Protein AF-0000000068883376 (afdb_homodimer)

Sequence (700 aa):
MRKKLILDLDTGIDDALAIAYALGSADEIDLIGITATYGNVAVPLAARNALAVLHLFGRDDVPVYPGVDHPIAPATLPKMRGTTPDERAQAYARWQNGGADGWQTDASWSPTPGSVAVHHSNGIGGAIIPDSPRAPEAPGSAVDFIITAAREYGPDLTIVPTGAMTTMATVFRNAPDLKDSGVNVTLMGGALTLPGNVSPAAEANISQDPEAADYLFKCGARTTMIGLDVTHQTALTREKAHEWASLGTQAGDFLVTMTDYYIDFYLKNQPEIRGCGLHDPLAVAAALDPSLVTTFGFNLQVDLEGPFRGRTIGDRSRLQDPDKHTQVALGVDVPEFLGRFMTRVTAAARMRKKLILDLDTGIDDALAIAYALGSADEIDLIGITATYGNVAVPLAARNALAVLHLFGRDDVPVYPGVDHPIAPATLPKMRGTTPDERAQAYARWQNGGADGWQTDASWSPTPGSVAVHHSNGIGGAIIPDSPRAPEAPGSAVDFIITAAREYGPDLTIVPTGAMTTMATVFRNAPDLKDSGVNVTLMGGALTLPGNVSPAAEANISQDPEAADYLFKCGARTTMIGLDVTHQTALTREKAHEWASLGTQAGDFLVTMTDYYIDFYLKNQPEIRGCGLHDPLAVAAALDPSLVTTFGFNLQVDLEGPFRGRTIGDRSRLQDPDKHTQVALGVDVPEFLGRFMTRVTAAAR

Organism: Bifidobacterium longum (strain NCC 2705) (NCBI:txid206672)

Foldseek 3Di:
DAFEEEEEDCQFALNLLQVLLVLLVVVRYHHQEYEAEHFLFFQVLSQFNVCQSCVQLPNNVHAYAYADGAALADDDDPPDARNDPVRVVVSLVCVLVPNDDRPPDPDGDGYDPVSCLQGPPSRQLPDDTDTHPDDHDDHNCLLVVVLVVCQVQQLSYEYEYEAALQSVLVNCSVPVVSLVSNYEYQYQAADEPAQADVARAAHRRCLRYVSSVQSCLASNHAYEYQYCLEQLVEFDALVLLLVLVVVVGPSSVSSNNRQVSNQVSCCVPPVVSNHHTNRRNVSSVCRSPVVQFDWDFARWGADCDDSNGRHIYGDPVCGPPPDGRYTYTNYGPHVVSVVSSSSSSSSSRD/DAFEEEEEDQQFALNLLQVLLVLLVVVHYHHQEYEAEHFLFFQVLSQFNVCQSCVQLPNNVHAYAYADGAALQDDCDDPDAQNDPVSSVVSLVCVLVVNDDRPPDPDGDGYDPVSCLQGPPSRQLPDDTDTHPDDHDDHNCLLVVVLVVCQVQQLSYEYEYEAALQSVLVNCSVPVVSLVSNYEYQYQAADEPAQADVARAAHRRCLRYVSSVQSCLASNHAYEYQYCLEQLVEFDALVLLLVLVVVVGPSSVSSNSRQVSNQVSCCVPPVVSNHHTNRRNVSSVCRSPVVQFDWDFARWGADCDDSNGRHIYGDPVCGPPPDGRYTYTNYGPHVVSVVSSSSSSSSSRD

InterPro domains:
  IPR001910 Inosine/uridine-preferring nucleoside hydrolase domain [PF01156] (5-338)
  IPR023186 Inosine/uridine-preferring nucleoside hydrolase [PTHR12304] (3-347)
  IPR036452 Ribonucleoside hydrolase-like [G3DSA:3.90.245.10] (1-349)
  IPR036452 Ribonucleoside hydrolase-like [SSF53590] (2-346)

Solvent-accessible surface area (backbone atoms only — not comparable to full-atom values): 33679 Å² total; per-residue (Å²): 133,75,34,35,31,36,40,32,30,14,29,22,46,44,40,49,50,24,51,34,34,51,60,33,34,55,92,64,33,41,70,68,31,35,27,10,17,26,46,45,25,35,25,72,56,7,38,50,44,47,38,18,53,31,36,63,59,70,39,69,82,49,50,37,20,26,26,53,58,59,33,41,45,59,78,74,65,65,99,55,89,32,58,44,71,66,41,27,52,49,32,44,52,40,32,76,71,65,39,82,57,35,48,74,56,96,61,79,60,70,49,51,72,68,34,27,66,57,18,28,90,76,13,36,30,67,57,86,74,66,77,38,93,64,73,66,49,58,82,54,37,23,40,59,51,50,51,52,47,41,70,72,42,16,63,43,27,35,36,33,41,48,17,31,33,43,42,61,26,48,34,44,67,78,39,60,71,53,45,73,39,53,44,40,36,22,28,25,36,31,14,53,51,31,59,23,80,72,40,72,26,9,14,63,24,26,52,54,12,29,63,23,40,23,45,41,48,61,70,57,36,48,35,32,35,39,17,52,44,32,25,64,57,36,54,50,34,67,74,66,48,49,55,34,50,76,64,74,34,70,41,13,46,48,53,31,49,18,48,49,44,36,26,52,43,25,49,73,75,42,51,85,51,69,18,24,64,44,47,35,34,46,20,51,49,35,63,76,38,55,84,45,39,44,65,49,74,36,36,43,35,39,37,80,53,76,89,40,35,17,18,34,36,37,28,75,94,43,59,71,48,84,81,48,36,28,35,35,33,62,38,60,48,51,69,63,49,52,53,49,48,52,53,19,32,49,56,33,35,100,134,74,33,37,33,35,39,32,30,12,29,22,46,45,39,49,51,24,50,32,34,52,58,32,33,54,92,63,32,40,71,68,31,33,27,12,17,26,47,44,25,35,23,70,56,8,37,49,44,46,38,18,52,30,38,62,59,71,40,70,82,48,51,36,20,25,26,55,58,59,32,42,46,60,78,73,67,66,99,57,90,35,58,45,71,66,40,28,50,48,34,43,53,39,33,78,71,64,41,80,62,33,48,73,56,98,61,79,60,70,50,50,72,66,36,28,66,57,18,29,88,76,13,35,30,68,58,87,72,65,76,36,92,64,72,66,49,58,82,53,38,24,40,60,50,50,51,52,47,40,69,73,44,16,62,43,26,36,38,34,41,49,19,29,33,42,41,60,27,48,33,44,68,76,40,60,69,53,45,75,39,53,43,39,35,23,28,24,36,32,14,54,51,31,60,23,81,72,40,73,29,8,13,63,26,25,52,56,13,29,62,22,40,24,45,40,48,62,68,58,37,48,34,35,34,39,17,52,44,34,25,65,57,36,55,50,32,66,74,65,48,49,55,34,50,76,65,75,33,70,40,12,46,49,52,32,48,19,47,49,44,36,28,53,44,25,50,73,76,42,50,87,50,67,18,24,64,44,48,34,35,46,19,50,49,34,62,76,39,55,83,45,40,43,65,50,71,35,36,42,35,40,36,82,53,75,88,40,36,18,20,34,35,37,27,75,93,43,60,71,49,85,81,50,35,28,36,37,33,64,37,57,47,51,70,62,50,54,52,50,47,54,53,18,33,51,56,35,35,101

Radius of gyration: 27.58 Å; Cα contacts (8 Å, |Δi|>4): 1670; chains: 2; bounding box: 51×82×70 Å

Secondary structure (DSSP, 8-state):
-PEEEEEEE--SHHHHHHHHHHHTTTTTEEEEEEEE--SSS-HHHHHHHHHHHHHHTT-TTS-EEE---S-SS-SS-SS-SS-SHHHHHHHHHHHHTT-S-SS--SS-----HHHHHHH-TTSSTT---PPPSSPP--TTHHHHHHHHHHHHHGGGEEEEE-S-THHHHHHHHH-GGGGGS--EEEEE---SSS--SSSSSB-HHHHH-HHHHHHHHHSS--EEEE-HHHHTT--B-HHHHGGGGGG-SHHHHHHHHHHHHHHHHHHHH-GGGSSB--HHHHHHHHHH-GGGEEEEEE-EEE--SGGGTTBEEE-GGGTT-S---EEEEEEE-HHHHHHHHHHHHHHHH-/-PEEEEEEE--SHHHHHHHHHHHTTTTTEEEEEEEE--SSS-HHHHHHHHHHHHHHTT-TTS-EEE---S-SS-SS-TT-SS-SHHHHHHHHHHHHTT-S-SS--SS-----HHHHHHH-TTSSTT---PPPSSPP--TTHHHHHHHHHHHHHGGGEEEEE-S-THHHHHHHHH-GGGGGS--EEEEE---SSS--SSSSSB-HHHHH-HHHHHHHHHSS--EEEE-HHHHTT--B-HHHHGGGGGG-SHHHHHHHHHHHHHHHHHHHH-GGGSSB--HHHHHHHHHH-GGGEEEEEE-EEE--SGGGTTBEEE-GGGTT-S---EEEEEEE-HHHHHHHHHHHHHHHH-

Structure (mmCIF, N/CA/C/O backbone):
data_AF-0000000068883376-model_v1
#
loop_
_entity.id
_entity.type
_entity.pdbx_description
1 polymer 'Inosine-uridine preferring nucleoside hydrolase'
#
loop_
_atom_site.group_PDB
_atom_site.id
_atom_site.type_symbol
_atom_site.label_atom_id
_atom_site.label_alt_id
_atom_site.label_comp_id
_atom_site.label_asym_id
_atom_site.label_entity_id
_atom_site.label_seq_id
_atom_site.pdbx_PDB_ins_code
_atom_site.Cartn_x
_atom_site.Cartn_y
_atom_site.Cartn_z
_atom_site.occupancy
_atom_site.B_iso_or_equiv
_atom_site.auth_seq_id
_atom_site.auth_comp_id
_atom_site.auth_asym_id
_atom_site.auth_atom_id
_atom_site.pdbx_PDB_model_num
ATOM 1 N N . MET A 1 1 ? -17.922 33 -4.07 1 61.81 1 MET A N 1
A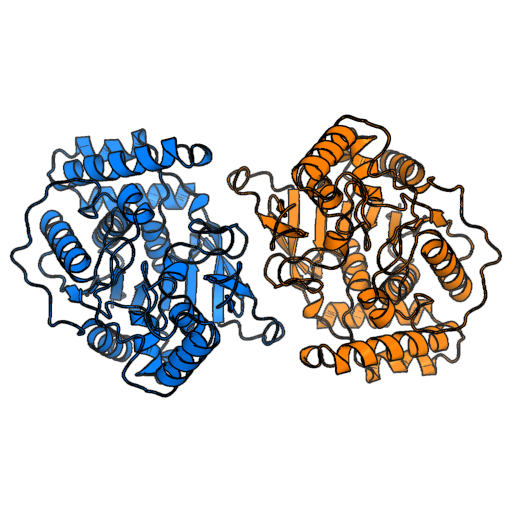TOM 2 C CA . MET A 1 1 ? -17.344 33.062 -2.729 1 61.81 1 MET A CA 1
ATOM 3 C C . MET A 1 1 ? -16.078 32.219 -2.637 1 61.81 1 MET A C 1
ATOM 5 O O . MET A 1 1 ? -15.961 31.172 -3.299 1 61.81 1 MET A O 1
ATOM 9 N N . ARG A 1 2 ? -14.945 32.75 -1.994 1 83.06 2 ARG A N 1
ATOM 10 C CA . ARG A 1 2 ? -13.672 32.031 -1.926 1 83.06 2 ARG A CA 1
ATOM 11 C C . ARG A 1 2 ? -13.773 30.828 -0.994 1 83.06 2 ARG A C 1
ATOM 13 O O . ARG A 1 2 ? -14.461 30.875 0.032 1 83.06 2 ARG A O 1
ATOM 20 N N . LYS A 1 3 ? -13.219 29.844 -1.323 1 94.44 3 LYS A N 1
ATOM 21 C CA . LYS A 1 3 ? -13.125 28.656 -0.492 1 94.44 3 LYS A CA 1
ATOM 22 C C . LYS A 1 3 ? -12.391 28.953 0.815 1 94.44 3 LYS A C 1
ATOM 24 O O . LYS A 1 3 ? -11.641 29.922 0.908 1 94.44 3 LYS A O 1
ATOM 29 N N . LYS A 1 4 ? -12.828 28.281 1.866 1 98.56 4 LYS A N 1
ATOM 30 C CA . LYS A 1 4 ? -12.289 28.484 3.207 1 98.56 4 LYS A CA 1
ATOM 31 C C . LYS A 1 4 ? -11.32 27.359 3.58 1 98.56 4 LYS A C 1
ATOM 33 O O . LYS A 1 4 ? -11.508 26.203 3.172 1 98.56 4 LYS A O 1
ATOM 38 N N . LEU A 1 5 ? -10.312 27.734 4.32 1 98.75 5 LEU A N 1
ATOM 39 C CA . LEU A 1 5 ? -9.281 26.797 4.73 1 98.75 5 LEU A CA 1
ATOM 40 C C . LEU A 1 5 ? -9.086 26.828 6.242 1 98.75 5 LEU A C 1
ATOM 42 O O . LEU A 1 5 ? -9.023 27.906 6.844 1 98.75 5 LEU A O 1
ATOM 46 N N . ILE A 1 6 ? -9.094 25.703 6.84 1 98.94 6 ILE A N 1
ATOM 47 C CA . ILE A 1 6 ? -8.602 25.5 8.195 1 98.94 6 ILE A CA 1
ATOM 48 C C . ILE A 1 6 ? -7.371 24.594 8.18 1 98.94 6 ILE A C 1
ATOM 50 O O . ILE A 1 6 ? -7.387 23.531 7.539 1 98.94 6 ILE A O 1
ATOM 54 N N . LEU A 1 7 ? -6.301 25.016 8.781 1 98.94 7 LEU A N 1
ATOM 55 C CA . LEU A 1 7 ? -5.125 24.172 8.984 1 98.94 7 LEU A CA 1
ATOM 56 C C . LEU A 1 7 ? -5.082 23.625 10.406 1 98.94 7 LEU A C 1
ATOM 58 O O . LEU A 1 7 ? -5.137 24.391 11.367 1 98.94 7 LEU A O 1
ATOM 62 N N . ASP A 1 8 ? -5.07 22.312 10.609 1 98.94 8 ASP A N 1
ATOM 63 C CA . ASP A 1 8 ? -4.871 21.656 11.898 1 98.94 8 ASP A CA 1
ATOM 64 C C . ASP A 1 8 ? -3.43 21.172 12.055 1 98.94 8 ASP A C 1
ATOM 66 O O . ASP A 1 8 ? -3.066 20.125 11.531 1 98.94 8 ASP A O 1
ATOM 70 N N . LEU A 1 9 ? -2.66 21.906 12.93 1 98.81 9 LEU A N 1
ATOM 71 C CA . LEU A 1 9 ? -1.21 21.797 12.805 1 98.81 9 LEU A CA 1
ATOM 72 C C . LEU A 1 9 ? -0.569 21.484 14.156 1 98.81 9 LEU A C 1
ATOM 74 O O . LEU A 1 9 ? -1.074 21.906 15.195 1 98.81 9 LEU A O 1
ATOM 78 N N . ASP A 1 10 ? 0.495 20.75 14.18 1 98.69 10 ASP A N 1
ATOM 79 C CA . ASP A 1 10 ? 1.489 20.688 15.25 1 98.69 10 ASP A CA 1
ATOM 80 C C . ASP A 1 10 ? 2.74 21.469 14.883 1 98.69 10 ASP A C 1
ATOM 82 O O . ASP A 1 10 ? 3.846 20.922 14.867 1 98.69 10 ASP A O 1
ATOM 86 N N . THR A 1 11 ? 2.629 22.656 14.766 1 98.75 11 THR A N 1
ATOM 87 C CA . THR A 1 11 ? 3.434 23.625 14.031 1 98.75 11 THR A CA 1
ATOM 88 C C . THR A 1 11 ? 4.922 23.406 14.297 1 98.75 11 THR A C 1
ATOM 90 O O . THR A 1 11 ? 5.516 24.078 15.133 1 98.75 11 THR A O 1
ATOM 93 N N . GLY A 1 12 ? 5.465 22.547 13.461 1 98.44 12 GLY A N 1
ATOM 94 C CA . GLY A 1 12 ? 6.898 22.391 13.258 1 98.44 12 GLY A CA 1
ATOM 95 C C . GLY A 1 12 ? 7.406 23.094 12.016 1 98.44 12 GLY A C 1
ATOM 96 O O . GLY A 1 12 ? 6.871 24.141 11.625 1 98.44 12 GLY A O 1
ATOM 97 N N . ILE A 1 13 ? 8.508 22.609 11.461 1 98.5 13 ILE A N 1
ATOM 98 C CA . ILE A 1 13 ? 9.164 23.25 10.328 1 98.5 13 ILE A CA 1
ATOM 99 C C . ILE A 1 13 ? 8.273 23.156 9.094 1 98.5 13 ILE A C 1
ATOM 101 O O . ILE A 1 13 ? 7.945 24.172 8.484 1 98.5 13 ILE A O 1
ATOM 105 N N . ASP A 1 14 ? 7.832 21.938 8.742 1 97.44 14 ASP A N 1
ATOM 106 C CA . ASP A 1 14 ? 7.066 21.797 7.504 1 97.44 14 ASP A CA 1
ATOM 107 C C . ASP A 1 14 ? 5.648 22.328 7.676 1 97.44 14 ASP A C 1
ATOM 109 O O . ASP A 1 14 ? 4.988 22.688 6.695 1 97.44 14 ASP A O 1
ATOM 113 N N . ASP A 1 15 ? 5.18 22.5 8.945 1 98.81 15 ASP A N 1
ATOM 114 C CA . ASP A 1 15 ? 3.932 23.219 9.18 1 98.81 15 ASP A CA 1
ATOM 115 C C . ASP A 1 15 ? 4.078 24.703 8.836 1 98.81 15 ASP A C 1
ATOM 117 O O . ASP A 1 15 ? 3.18 25.297 8.25 1 98.81 15 ASP A O 1
ATOM 121 N N . ALA A 1 16 ? 5.172 25.281 9.297 1 98.88 16 ALA A N 1
ATOM 122 C CA . ALA A 1 16 ? 5.426 26.688 9.008 1 98.88 16 ALA A CA 1
ATOM 123 C C . ALA A 1 16 ? 5.477 26.938 7.504 1 98.88 16 ALA A C 1
ATOM 125 O O . ALA A 1 16 ? 4.957 27.938 7.016 1 98.88 16 ALA A O 1
ATOM 126 N N . LEU A 1 17 ? 6.09 26.047 6.801 1 98.88 17 LEU A N 1
ATOM 127 C CA . LEU A 1 17 ? 6.113 26.125 5.344 1 98.88 17 LEU A CA 1
ATOM 128 C C . LEU A 1 17 ? 4.707 26 4.77 1 98.88 17 LEU A C 1
ATOM 130 O O . LEU A 1 17 ? 4.375 26.672 3.785 1 98.88 17 LEU A O 1
ATOM 134 N N . ALA A 1 18 ? 3.879 25.188 5.363 1 98.94 18 ALA A N 1
ATOM 135 C CA . ALA A 1 18 ? 2.492 25.031 4.938 1 98.94 18 ALA A CA 1
ATOM 136 C C . ALA A 1 18 ? 1.7 26.328 5.172 1 98.94 18 ALA A C 1
ATOM 138 O O . ALA A 1 18 ? 0.884 26.719 4.336 1 98.94 18 ALA A O 1
ATOM 139 N N . ILE A 1 19 ? 1.934 26.953 6.332 1 98.94 19 ILE A N 1
ATOM 140 C CA . ILE A 1 19 ? 1.298 28.234 6.617 1 98.94 19 ILE A CA 1
ATOM 141 C C . ILE A 1 19 ? 1.691 29.25 5.551 1 98.94 19 ILE A C 1
ATOM 143 O O . ILE A 1 19 ? 0.832 29.938 4.992 1 98.94 19 ILE A O 1
ATOM 147 N N . ALA A 1 20 ? 2.98 29.359 5.238 1 98.88 20 ALA A N 1
ATOM 148 C CA . ALA A 1 20 ? 3.465 30.297 4.227 1 98.88 20 ALA A CA 1
ATOM 149 C C . ALA A 1 20 ? 2.811 30.016 2.873 1 98.88 20 ALA A C 1
ATOM 151 O O . ALA A 1 20 ? 2.408 30.953 2.172 1 98.88 20 ALA A O 1
ATOM 152 N N . TYR A 1 21 ? 2.717 28.734 2.539 1 98.88 21 TYR A N 1
ATOM 153 C CA . TYR A 1 21 ? 2.084 28.359 1.28 1 98.88 21 TYR A CA 1
ATOM 154 C C . TYR A 1 21 ? 0.634 28.828 1.235 1 98.88 21 TYR A C 1
ATOM 156 O O . TYR A 1 21 ? 0.184 29.375 0.228 1 98.88 21 TYR A O 1
ATOM 164 N N . ALA A 1 22 ? -0.102 28.547 2.32 1 98.81 22 ALA A N 1
ATOM 165 C CA . ALA A 1 22 ? -1.505 28.953 2.4 1 98.81 22 ALA A CA 1
ATOM 166 C C . ALA A 1 22 ? -1.653 30.453 2.275 1 98.81 22 ALA A C 1
ATOM 168 O O . ALA A 1 22 ? -2.516 30.953 1.541 1 98.81 22 ALA A O 1
ATOM 169 N N . LEU A 1 23 ? -0.771 31.203 2.953 1 98.69 23 LEU A N 1
ATOM 170 C CA . LEU A 1 23 ? -0.833 32.656 2.928 1 98.69 23 LEU A CA 1
ATOM 171 C C . LEU A 1 23 ? -0.502 33.188 1.537 1 98.69 23 LEU A C 1
ATOM 173 O O . LEU A 1 23 ? -1.096 34.188 1.088 1 98.69 23 LEU A O 1
ATOM 177 N N . GLY A 1 24 ? 0.42 32.531 0.87 1 98.56 24 GLY A N 1
ATOM 178 C CA . GLY A 1 24 ? 0.767 32.906 -0.492 1 98.56 24 GLY A CA 1
ATOM 179 C C . GLY A 1 24 ? -0.292 32.531 -1.506 1 98.56 24 GLY A C 1
ATOM 180 O O . GLY A 1 24 ? -0.186 32.875 -2.686 1 98.56 24 GLY A O 1
ATOM 181 N N . SER A 1 25 ? -1.288 31.828 -1.026 1 98.19 25 SER A N 1
ATOM 182 C CA . SER A 1 25 ? -2.379 31.375 -1.883 1 98.19 25 SER A CA 1
ATOM 183 C C . SER A 1 25 ? -3.666 32.125 -1.591 1 98.19 25 SER A C 1
ATOM 185 O O . SER A 1 25 ? -4.762 31.625 -1.819 1 98.19 25 SER A O 1
ATOM 187 N N . ALA A 1 26 ? -3.6 33.344 -1.124 1 95.88 26 ALA A N 1
ATOM 188 C CA . ALA A 1 26 ? -4.738 34.125 -0.664 1 95.88 26 ALA A CA 1
ATOM 189 C C . ALA A 1 26 ? -5.668 34.469 -1.822 1 95.88 26 ALA A C 1
ATOM 191 O O . ALA A 1 26 ? -6.832 34.844 -1.608 1 95.88 26 ALA A O 1
ATOM 192 N N . ASP A 1 27 ? -5.223 34.375 -3.014 1 95.38 27 ASP A N 1
ATOM 193 C CA . ASP A 1 27 ? -6.051 34.625 -4.188 1 95.38 27 ASP A CA 1
ATOM 194 C C . ASP A 1 27 ? -6.988 33.438 -4.457 1 95.38 27 ASP A C 1
ATOM 196 O O . ASP A 1 27 ? -7.98 33.594 -5.172 1 95.38 27 ASP A O 1
ATOM 200 N N . GLU A 1 28 ? -6.738 32.312 -3.822 1 94.06 28 GLU A N 1
ATOM 201 C CA . GLU A 1 28 ? -7.508 31.109 -4.102 1 94.06 28 GLU A CA 1
ATOM 202 C C . GLU A 1 28 ? -8.305 30.672 -2.877 1 94.06 28 GLU A C 1
ATOM 204 O O . GLU A 1 28 ? -9.359 30.047 -3.008 1 94.06 28 GLU A O 1
ATOM 209 N N . ILE A 1 29 ? -7.754 30.969 -1.727 1 96.06 29 ILE A N 1
ATOM 210 C CA . ILE A 1 29 ? -8.336 30.391 -0.519 1 96.06 29 ILE A CA 1
ATOM 211 C C . ILE A 1 29 ? -8.211 31.391 0.636 1 96.06 29 ILE A C 1
ATOM 213 O O . ILE A 1 29 ? -7.301 32.219 0.657 1 96.06 29 ILE A O 1
ATOM 217 N N . ASP A 1 30 ? -9.203 31.328 1.532 1 98.12 30 ASP A N 1
ATOM 218 C CA . ASP A 1 30 ? -9.227 32.156 2.734 1 98.12 30 ASP A CA 1
ATOM 219 C C . ASP A 1 30 ? -8.914 31.328 3.977 1 98.12 30 ASP A C 1
ATOM 221 O O . ASP A 1 30 ? -9.711 30.484 4.387 1 98.12 30 ASP A O 1
ATOM 225 N N . LEU A 1 31 ? -7.723 31.562 4.508 1 98.75 31 LEU A N 1
ATOM 226 C CA . LEU A 1 31 ? -7.379 30.906 5.77 1 98.75 31 LEU A CA 1
ATOM 227 C C . LEU A 1 31 ? -8.156 31.531 6.93 1 98.75 31 LEU A C 1
ATOM 229 O O . LEU A 1 31 ? -7.855 32.656 7.348 1 98.75 31 LEU A O 1
ATOM 233 N N . ILE A 1 32 ? -9.078 30.75 7.488 1 98.69 32 ILE A N 1
ATOM 234 C CA . ILE A 1 32 ? -10 31.359 8.438 1 98.69 32 ILE A CA 1
ATOM 235 C C . ILE A 1 32 ? -9.586 31 9.859 1 98.69 32 ILE A C 1
ATOM 237 O O . ILE A 1 32 ? -10.109 31.562 10.828 1 98.69 32 ILE A O 1
ATOM 241 N N . GLY A 1 33 ? -8.68 30.094 10 1 98.88 33 GLY A N 1
ATOM 242 C CA . GLY A 1 33 ? -8.18 29.719 11.312 1 98.88 33 GLY A CA 1
ATOM 243 C C . GLY A 1 33 ? -7.168 28.578 11.266 1 98.88 33 GLY A C 1
ATOM 244 O O . GLY A 1 33 ? -7.078 27.859 10.273 1 98.88 33 GLY A O 1
ATOM 245 N N . ILE A 1 34 ? -6.391 28.5 12.289 1 98.94 34 ILE A N 1
ATOM 246 C CA . ILE A 1 34 ? -5.488 27.391 12.547 1 98.94 34 ILE A CA 1
ATOM 247 C C . ILE A 1 34 ? -5.875 26.703 13.859 1 98.94 34 ILE A C 1
ATOM 249 O O . ILE A 1 34 ? -6.184 27.375 14.844 1 98.94 34 ILE A O 1
ATOM 253 N N . THR A 1 35 ? -6.023 25.438 13.828 1 98.94 35 THR A N 1
ATOM 254 C CA . THR A 1 35 ? -6.16 24.672 15.055 1 98.94 35 THR A CA 1
ATOM 255 C C . THR A 1 35 ? -4.844 23.984 15.406 1 98.94 35 THR A C 1
ATOM 257 O O . THR A 1 35 ? -4.133 23.5 14.523 1 98.94 35 THR A O 1
ATOM 260 N N . ALA A 1 36 ? -4.543 24.031 16.719 1 98.75 36 ALA A N 1
ATOM 261 C CA . ALA A 1 36 ? -3.271 23.469 17.188 1 98.75 36 ALA A CA 1
ATOM 262 C C . ALA A 1 36 ? -3.453 22.062 17.734 1 98.75 36 ALA A C 1
ATOM 264 O O . ALA A 1 36 ? -4.293 21.844 18.609 1 98.75 36 ALA A O 1
ATOM 265 N N . THR A 1 37 ? -2.695 21.188 17.188 1 97.56 37 THR A N 1
ATOM 266 C CA . THR A 1 37 ? -2.643 19.812 17.703 1 97.56 37 THR A CA 1
ATOM 267 C C . THR A 1 37 ? -1.221 19.453 18.125 1 97.56 37 THR A C 1
ATOM 269 O O . THR A 1 37 ? -0.382 20.328 18.328 1 97.56 37 THR A O 1
ATOM 272 N N . TYR A 1 38 ? -0.994 18.125 18.5 1 95.88 38 TYR A N 1
ATOM 273 C CA . TYR A 1 38 ? 0.304 17.688 19 1 95.88 38 TYR A CA 1
ATOM 274 C C . TYR A 1 38 ? 0.956 16.703 18.031 1 95.88 38 TYR A C 1
ATOM 276 O O . TYR A 1 38 ? 0.283 16.125 17.172 1 95.88 38 TYR A O 1
ATOM 284 N N . GLY A 1 39 ? 2.26 16.547 18.141 1 96.56 39 GLY A N 1
ATOM 285 C CA . GLY A 1 39 ? 3.1 15.68 17.344 1 96.56 39 GLY A CA 1
ATOM 286 C C . GLY A 1 39 ? 4.555 16.094 17.328 1 96.56 39 GLY A C 1
ATOM 287 O O . GLY A 1 39 ? 5.355 15.625 18.125 1 96.56 39 GLY A O 1
ATOM 288 N N . ASN A 1 40 ? 4.793 17.109 16.5 1 97.88 40 ASN A N 1
ATOM 289 C CA . ASN A 1 40 ? 6.129 17.688 16.516 1 97.88 40 ASN A CA 1
ATOM 290 C C . ASN A 1 40 ? 6.43 18.359 17.859 1 97.88 40 ASN A C 1
ATOM 292 O O . ASN A 1 40 ? 7.562 18.312 18.344 1 97.88 40 ASN A O 1
ATOM 296 N N . VAL A 1 41 ? 5.445 18.984 18.359 1 97.81 41 VAL A N 1
ATOM 297 C CA . VAL A 1 41 ? 5.469 19.672 19.641 1 97.81 41 VAL A CA 1
ATOM 298 C C . VAL A 1 41 ? 4.125 19.5 20.359 1 97.81 41 VAL A C 1
ATOM 300 O O . VAL A 1 41 ? 3.178 18.969 19.781 1 97.81 41 VAL A O 1
ATOM 303 N N . ALA A 1 42 ? 4.141 19.953 21.641 1 96.06 42 ALA A N 1
ATOM 304 C CA . ALA A 1 42 ? 2.887 19.922 22.391 1 96.06 42 ALA A CA 1
ATOM 305 C C . ALA A 1 42 ? 1.967 21.062 21.953 1 96.06 42 ALA A C 1
ATOM 307 O O . ALA A 1 42 ? 2.424 22.047 21.375 1 96.06 42 ALA A O 1
ATOM 308 N N . VAL A 1 43 ? 0.688 20.953 22.266 1 96.69 43 VAL A N 1
ATOM 309 C CA . VAL A 1 43 ? -0.361 21.844 21.766 1 96.69 43 VAL A CA 1
ATOM 310 C C . VAL A 1 43 ? -0.04 23.281 22.156 1 96.69 43 VAL A C 1
ATOM 312 O O . VAL A 1 43 ? -0.138 24.188 21.328 1 96.69 43 VAL A O 1
ATOM 315 N N . PRO A 1 44 ? 0.452 23.594 23.391 1 96.94 44 PRO A N 1
ATOM 316 C CA . PRO A 1 44 ? 0.724 25 23.719 1 96.94 44 PRO A CA 1
ATOM 317 C C . PRO A 1 44 ? 1.823 25.609 22.844 1 96.94 44 PRO A C 1
ATOM 319 O O . PRO A 1 44 ? 1.692 26.734 22.375 1 96.94 44 PRO A O 1
ATOM 322 N N . LEU A 1 45 ? 2.82 24.844 22.641 1 98 45 LEU A N 1
ATOM 323 C CA . LEU A 1 45 ? 3.908 25.328 21.797 1 98 45 LEU A CA 1
ATOM 324 C C . LEU A 1 45 ? 3.48 25.406 20.328 1 98 45 LEU A C 1
ATOM 326 O O . LEU A 1 45 ? 3.893 26.312 19.609 1 98 45 LEU A O 1
ATOM 330 N N . ALA A 1 46 ? 2.67 24.484 19.859 1 98.56 46 ALA A N 1
ATOM 331 C CA . ALA A 1 46 ? 2.137 24.531 18.5 1 98.56 46 ALA A CA 1
ATOM 332 C C . ALA A 1 46 ? 1.324 25.812 18.266 1 98.56 46 ALA A C 1
ATOM 334 O O . ALA A 1 46 ? 1.455 26.453 17.234 1 98.56 46 ALA A O 1
ATOM 335 N N . ALA A 1 47 ? 0.494 26.156 19.219 1 98.75 47 ALA A N 1
ATOM 336 C CA . ALA A 1 47 ? -0.315 27.375 19.125 1 98.75 47 ALA A CA 1
ATOM 337 C C . ALA A 1 47 ? 0.566 28.625 19.109 1 98.75 47 ALA A C 1
ATOM 339 O O . ALA A 1 47 ? 0.356 29.516 18.297 1 98.75 47 ALA A O 1
ATOM 340 N N . ARG A 1 48 ? 1.532 28.625 19.984 1 98.56 48 ARG A N 1
ATOM 341 C CA . ARG A 1 48 ? 2.463 29.75 20.016 1 98.56 48 ARG A CA 1
ATOM 342 C C . ARG A 1 48 ? 3.188 29.906 18.688 1 98.56 48 ARG A C 1
ATOM 344 O O . ARG A 1 48 ? 3.285 31.016 18.156 1 98.56 48 ARG A O 1
ATOM 351 N N . ASN A 1 49 ? 3.742 28.797 18.203 1 98.88 49 ASN A N 1
ATOM 352 C CA . ASN A 1 49 ? 4.492 28.828 16.953 1 98.88 49 ASN A CA 1
ATOM 353 C C . ASN A 1 49 ? 3.617 29.281 15.789 1 98.88 49 ASN A C 1
ATOM 355 O O . ASN A 1 49 ? 4.055 30.062 14.945 1 98.88 49 ASN A O 1
ATOM 359 N N . ALA A 1 50 ? 2.396 28.766 15.711 1 98.94 50 ALA A N 1
ATOM 360 C CA . ALA A 1 50 ? 1.48 29.188 14.648 1 98.94 50 ALA A CA 1
ATOM 361 C C . ALA A 1 50 ? 1.236 30.688 14.688 1 98.94 50 ALA A C 1
ATOM 363 O O . ALA A 1 50 ? 1.316 31.359 13.664 1 98.94 50 ALA A O 1
ATOM 364 N N . LEU A 1 51 ? 1.003 31.234 15.875 1 98.88 51 LEU A N 1
ATOM 365 C CA . LEU A 1 51 ? 0.763 32.656 16.031 1 98.88 51 LEU A CA 1
ATOM 366 C C . LEU A 1 51 ? 2 33.469 15.656 1 98.88 51 LEU A C 1
ATOM 368 O O . LEU A 1 51 ? 1.893 34.5 14.984 1 98.88 51 LEU A O 1
ATOM 372 N N . ALA A 1 52 ? 3.148 33 16.094 1 98.88 52 ALA A N 1
ATOM 373 C CA . ALA A 1 52 ? 4.395 33.688 15.805 1 98.88 52 ALA A CA 1
ATOM 374 C C . ALA A 1 52 ? 4.66 33.719 14.297 1 98.88 52 ALA A C 1
ATOM 376 O O . ALA A 1 52 ? 5.078 34.75 13.766 1 98.88 52 ALA A O 1
ATOM 377 N N . VAL A 1 53 ? 4.438 32.594 13.617 1 98.88 53 VAL A N 1
ATOM 378 C CA . VAL A 1 53 ? 4.637 32.531 12.18 1 98.88 53 VAL A CA 1
ATOM 379 C C . VAL A 1 53 ? 3.646 33.438 11.461 1 98.88 53 VAL A C 1
ATOM 381 O O . VAL A 1 53 ? 4.023 34.188 10.562 1 98.88 53 VAL A O 1
ATOM 384 N N . LEU A 1 54 ? 2.379 33.406 11.891 1 98.88 54 LEU A N 1
ATOM 385 C CA . LEU A 1 54 ? 1.369 34.281 11.328 1 98.88 54 LEU A CA 1
ATOM 386 C C . LEU A 1 54 ? 1.773 35.75 11.5 1 98.88 54 LEU A C 1
ATOM 388 O O . LEU A 1 54 ? 1.658 36.531 10.57 1 98.88 54 LEU A O 1
ATOM 392 N N . HIS A 1 55 ? 2.271 36.062 12.648 1 98.69 55 HIS A N 1
ATOM 393 C CA . HIS A 1 55 ? 2.709 37.438 12.953 1 98.69 55 HIS A CA 1
ATOM 394 C C . HIS A 1 55 ? 3.85 37.875 12.031 1 98.69 55 HIS A C 1
ATOM 396 O O . HIS A 1 55 ? 3.834 38.969 11.492 1 98.69 55 HIS A O 1
ATOM 402 N N . LEU A 1 56 ? 4.777 37 11.914 1 98.38 56 LEU A N 1
ATOM 403 C CA . LEU A 1 56 ? 5.938 37.25 11.07 1 98.38 56 LEU A CA 1
ATOM 404 C C . LEU A 1 56 ? 5.516 37.562 9.633 1 98.38 56 LEU A C 1
ATOM 406 O O . LEU A 1 56 ? 6.148 38.375 8.953 1 98.38 56 LEU A O 1
ATOM 410 N N . PHE A 1 57 ? 4.41 36.906 9.195 1 98.31 57 PHE A N 1
ATOM 411 C CA . PHE A 1 57 ? 3.934 37.062 7.824 1 98.31 57 PHE A CA 1
ATOM 412 C C . PHE A 1 57 ? 2.855 38.156 7.75 1 98.31 57 PHE A C 1
ATOM 414 O O . PHE A 1 57 ? 2.219 38.312 6.707 1 98.31 57 PHE A O 1
ATOM 421 N N . GLY A 1 58 ? 2.545 38.844 8.828 1 97.56 58 GLY A N 1
ATOM 422 C CA . GLY A 1 58 ? 1.646 39.969 8.859 1 97.56 58 GLY A CA 1
ATOM 423 C C . GLY A 1 58 ? 0.181 39.594 8.906 1 97.56 58 GLY A C 1
ATOM 424 O O . GLY A 1 58 ? -0.68 40.312 8.406 1 97.56 58 GLY A O 1
ATOM 425 N N . ARG A 1 59 ? -0.111 38.469 9.414 1 98.12 59 ARG A N 1
ATOM 426 C CA . ARG A 1 59 ? -1.483 37.969 9.398 1 98.12 59 ARG A CA 1
ATOM 427 C C . ARG A 1 59 ? -1.979 37.656 10.812 1 98.12 59 ARG A C 1
ATOM 429 O O . ARG A 1 59 ? -2.492 36.594 11.086 1 98.12 59 ARG A O 1
ATOM 436 N N . ASP A 1 60 ? -1.954 38.625 11.672 1 97.94 60 ASP A N 1
ATOM 437 C CA . ASP A 1 60 ? -2.42 38.531 13.055 1 97.94 60 ASP A CA 1
ATOM 438 C C . ASP A 1 60 ? -3.936 38.375 13.109 1 97.94 60 ASP A C 1
ATOM 440 O O . ASP A 1 60 ? -4.488 38.031 14.164 1 97.94 60 ASP A O 1
ATOM 444 N N . ASP A 1 61 ? -4.566 38.531 12.047 1 97.94 61 ASP A N 1
ATOM 445 C CA . ASP A 1 61 ? -6.02 38.438 11.977 1 97.94 61 ASP A CA 1
ATOM 446 C C . ASP A 1 61 ? -6.488 37 12.039 1 97.94 61 ASP A C 1
ATOM 448 O O . ASP A 1 61 ? -7.648 36.719 12.352 1 97.94 61 ASP A O 1
ATOM 452 N N . VAL A 1 62 ? -5.66 36.062 11.695 1 98.69 62 VAL A N 1
ATOM 453 C CA . VAL A 1 62 ? -6.035 34.656 11.672 1 98.69 62 VAL A CA 1
ATOM 454 C C . VAL A 1 62 ? -6.023 34.094 13.086 1 98.69 62 VAL A C 1
ATOM 456 O O . VAL A 1 62 ? -4.988 34.094 13.75 1 98.69 62 VAL A O 1
ATOM 459 N N . PRO A 1 63 ? -7.141 33.594 13.617 1 98.81 63 PRO A N 1
ATOM 460 C CA . PRO A 1 63 ? -7.164 33.031 14.961 1 98.81 63 PRO A CA 1
ATOM 461 C C . PRO A 1 63 ? -6.535 31.656 15.031 1 98.81 63 PRO A C 1
ATOM 463 O O . PRO A 1 63 ? -6.488 30.938 14.031 1 98.81 63 PRO A O 1
ATOM 466 N N . VAL A 1 64 ? -6.012 31.328 16.188 1 98.94 64 VAL A N 1
ATOM 467 C CA . VAL A 1 64 ? -5.445 30.016 16.453 1 98.94 64 VAL A CA 1
ATOM 468 C C . VAL A 1 64 ? -6.188 29.359 17.625 1 98.94 64 VAL A C 1
ATOM 470 O O . VAL A 1 64 ? -6.316 29.969 18.703 1 98.94 64 VAL A O 1
ATOM 473 N N . TYR A 1 65 ? -6.703 28.156 17.438 1 98.88 65 TYR A N 1
ATOM 474 C CA . TYR A 1 65 ? -7.531 27.438 18.406 1 98.88 65 TYR A CA 1
ATOM 475 C C . TYR A 1 65 ? -6.816 26.188 18.922 1 98.88 65 TYR A C 1
ATOM 477 O O . TYR A 1 65 ? -6.605 25.234 18.172 1 98.88 65 TYR A O 1
ATOM 485 N N . PRO A 1 66 ? -6.465 26.125 20.219 1 98.06 66 PRO A N 1
ATOM 486 C CA . PRO A 1 66 ? -5.883 24.891 20.766 1 98.06 66 PRO A CA 1
ATOM 487 C C . PRO A 1 66 ? -6.844 23.703 20.703 1 98.06 66 PRO A C 1
ATOM 489 O O . PRO A 1 66 ? -8.031 23.844 21.016 1 98.06 66 PRO A O 1
ATOM 492 N N . GLY A 1 67 ? -6.309 22.578 20.266 1 95.81 67 GLY A N 1
ATOM 493 C CA . GLY A 1 67 ? -7.117 21.375 20.125 1 95.81 67 GLY A CA 1
ATOM 494 C C . GLY A 1 67 ? -6.898 20.375 21.234 1 95.81 67 GLY A C 1
ATOM 495 O O . GLY A 1 67 ? -6.484 20.734 22.344 1 95.81 67 GLY A O 1
ATOM 496 N N . VAL A 1 68 ? -7.301 19.109 20.969 1 91.88 68 VAL A N 1
ATOM 497 C CA . VAL A 1 68 ? -7.078 18.016 21.922 1 91.88 68 VAL A CA 1
ATOM 498 C C . VAL A 1 68 ? -5.582 17.766 22.062 1 91.88 68 VAL A C 1
ATOM 500 O O . VAL A 1 68 ? -4.848 17.734 21.078 1 91.88 68 VAL A O 1
ATOM 503 N N . ASP A 1 69 ? -5.129 17.547 23.328 1 91.38 69 ASP A N 1
ATOM 504 C CA . ASP A 1 69 ? -3.684 17.609 23.531 1 91.38 69 ASP A CA 1
ATOM 505 C C . ASP A 1 69 ? -3.123 16.234 23.906 1 91.38 69 ASP A C 1
ATOM 507 O O . ASP A 1 69 ? -2.002 16.141 24.406 1 91.38 69 ASP A O 1
ATOM 511 N N . HIS A 1 70 ? -3.896 15.219 23.688 1 88.62 70 HIS A N 1
ATOM 512 C CA . HIS A 1 70 ? -3.436 13.875 24.016 1 88.62 70 HIS A CA 1
ATOM 513 C C . HIS A 1 70 ? -4.152 12.82 23.172 1 88.62 70 HIS A C 1
ATOM 515 O O . HIS A 1 70 ? -5.254 13.062 22.672 1 88.62 70 HIS A O 1
ATOM 521 N N . PRO A 1 71 ? -3.533 11.617 23.031 1 91.06 71 PRO A N 1
ATOM 522 C CA . PRO A 1 71 ? -4.148 10.562 22.219 1 91.06 71 PRO A CA 1
ATOM 523 C C . PRO A 1 71 ? -5.32 9.891 22.922 1 91.06 71 PRO A C 1
ATOM 525 O O . PRO A 1 71 ? -5.449 9.977 24.141 1 91.06 71 PRO A O 1
ATOM 528 N N . ILE A 1 72 ? -6.09 9.258 22.172 1 88 72 ILE A N 1
ATOM 529 C CA . ILE A 1 72 ? -7.215 8.469 22.672 1 88 72 ILE A CA 1
ATOM 530 C C . ILE A 1 72 ? -6.699 7.305 23.516 1 88 72 ILE A C 1
ATOM 532 O O . ILE A 1 72 ? -7.227 7.031 24.594 1 88 72 ILE A O 1
ATOM 536 N N . ALA A 1 73 ? -5.633 6.559 22.922 1 78.62 73 ALA A N 1
ATOM 537 C CA . ALA A 1 73 ? -4.996 5.473 23.656 1 78.62 73 ALA A CA 1
ATOM 538 C C . ALA A 1 73 ? -3.479 5.621 23.656 1 78.62 73 ALA A C 1
ATOM 540 O O . ALA A 1 73 ? -2.85 5.598 22.594 1 78.62 73 ALA A O 1
ATOM 541 N N . PRO A 1 74 ? -2.797 5.816 24.828 1 64.75 74 PRO A N 1
ATOM 542 C CA . PRO A 1 74 ? -1.353 6.055 24.797 1 64.75 74 PRO A CA 1
ATOM 543 C C . PRO A 1 74 ? -0.55 4.77 24.594 1 64.75 74 PRO A C 1
ATOM 545 O O . PRO A 1 74 ? -1.015 3.686 24.953 1 64.75 74 PRO A O 1
ATOM 548 N N . ALA A 1 75 ? 0.686 4.789 23.766 1 55.91 75 ALA A N 1
ATOM 549 C CA . ALA A 1 75 ? 1.612 3.686 23.516 1 55.91 75 ALA A CA 1
ATOM 550 C C . ALA A 1 75 ? 2.285 3.242 24.812 1 55.91 75 ALA A C 1
ATOM 552 O O . ALA A 1 75 ? 2.402 2.045 25.078 1 55.91 75 ALA A O 1
ATOM 553 N N . THR A 1 76 ? 3.633 4.012 25.344 1 51.75 76 THR A N 1
ATOM 554 C CA . THR A 1 76 ? 4.547 3.678 26.438 1 51.75 76 THR A CA 1
ATOM 555 C C . THR A 1 76 ? 4.098 4.336 27.734 1 51.75 76 THR A C 1
ATOM 557 O O . THR A 1 76 ? 4.859 4.387 28.703 1 51.75 76 THR A O 1
ATOM 560 N N . LEU A 1 77 ? 3.189 4.695 27.922 1 42.84 77 LEU A N 1
ATOM 561 C CA . LEU A 1 77 ? 3.291 5.555 29.094 1 42.84 77 LEU A CA 1
ATOM 562 C C . LEU A 1 77 ? 3.777 4.762 30.312 1 42.84 77 LEU A C 1
ATOM 564 O O . LEU A 1 77 ? 3.617 3.541 30.359 1 42.84 77 LEU A O 1
ATOM 568 N N . PRO A 1 78 ? 4.793 5.266 31.203 1 40.53 78 PRO A N 1
ATOM 569 C CA . PRO A 1 78 ? 5.125 4.566 32.438 1 40.53 78 PRO A CA 1
ATOM 570 C C . PRO A 1 78 ? 4.059 3.549 32.875 1 40.53 78 PRO A C 1
ATOM 572 O O . PRO A 1 78 ? 2.943 3.574 32.344 1 40.53 78 PRO A O 1
ATOM 575 N N . LYS A 1 79 ? 4.352 3.029 34.25 1 41.97 79 LYS A N 1
ATOM 576 C CA . LYS A 1 79 ? 3.49 2.086 34.969 1 41.97 79 LYS A CA 1
ATOM 577 C C . LYS A 1 79 ? 2.02 2.346 34.656 1 41.97 79 LYS A C 1
ATOM 579 O O . LYS A 1 79 ? 1.141 1.981 35.438 1 41.97 79 LYS A O 1
ATOM 584 N N . MET A 1 80 ? 1.622 3.205 33.812 1 41.41 80 MET A N 1
ATOM 585 C CA . MET A 1 80 ? 0.225 3.629 33.781 1 41.41 80 MET A CA 1
ATOM 586 C C . MET A 1 80 ? -0.664 2.545 33.188 1 41.41 80 MET A C 1
ATOM 588 O O . MET A 1 80 ? -0.202 1.725 32.375 1 41.41 80 MET A O 1
ATOM 592 N N . ARG A 1 81 ? -1.926 2.447 33.312 1 43.91 81 ARG A N 1
ATOM 593 C CA . ARG A 1 81 ? -3.186 1.804 32.969 1 43.91 81 ARG A CA 1
ATOM 594 C C . ARG A 1 81 ? -3.502 1.998 31.5 1 43.91 81 ARG A C 1
ATOM 596 O O . ARG A 1 81 ? -3.422 3.115 30.984 1 43.91 81 ARG A O 1
ATOM 603 N N . GLY A 1 82 ? -3.674 1.145 30.547 1 52.56 82 GLY A N 1
ATOM 604 C CA . GLY A 1 82 ? -4.023 1.111 29.141 1 52.56 82 GLY A CA 1
ATOM 605 C C . GLY A 1 82 ? -2.859 0.718 28.25 1 52.56 82 GLY A C 1
ATOM 606 O O . GLY A 1 82 ? -2.848 1.039 27.062 1 52.56 82 GLY A O 1
ATOM 607 N N . THR A 1 83 ? -1.858 0.207 28.922 1 63.97 83 THR A N 1
ATOM 608 C CA . THR A 1 83 ? -0.651 -0.136 28.172 1 63.97 83 THR A CA 1
ATOM 609 C C . THR A 1 83 ? -0.765 -1.533 27.578 1 63.97 83 THR A C 1
ATOM 611 O O . THR A 1 83 ? 0.021 -1.903 26.703 1 63.97 83 THR A O 1
ATOM 614 N N . THR A 1 84 ? -1.679 -2.119 28.109 1 76.81 84 THR A N 1
ATOM 615 C CA . THR A 1 84 ? -1.859 -3.426 27.484 1 76.81 84 THR A CA 1
ATOM 616 C C . THR A 1 84 ? -2.797 -3.33 26.281 1 76.81 84 THR A C 1
ATOM 618 O O . THR A 1 84 ? -3.609 -2.406 26.203 1 76.81 84 THR A O 1
ATOM 621 N N . PRO A 1 85 ? -2.672 -4.207 25.375 1 83.06 85 PRO A N 1
ATOM 622 C CA . PRO A 1 85 ? -3.598 -4.223 24.25 1 83.06 85 PRO A CA 1
ATOM 623 C C . PRO A 1 85 ? -5.062 -4.188 24.672 1 83.06 85 PRO A C 1
ATOM 625 O O . PRO A 1 85 ? -5.863 -3.459 24.078 1 83.06 85 PRO A O 1
ATOM 628 N N . ASP A 1 86 ? -5.383 -4.887 25.688 1 84.31 86 ASP A N 1
ATOM 629 C CA . ASP A 1 86 ? -6.762 -4.934 26.156 1 84.31 86 ASP A CA 1
ATOM 630 C C . ASP A 1 86 ? -7.199 -3.576 26.703 1 84.31 86 ASP A C 1
ATOM 632 O O . ASP A 1 86 ? -8.328 -3.137 26.453 1 84.31 86 ASP A O 1
ATOM 636 N N . GLU A 1 87 ? -6.375 -2.998 27.469 1 82.38 87 GLU A N 1
ATOM 637 C CA . GLU A 1 87 ? -6.691 -1.689 28.031 1 82.38 87 GLU A CA 1
ATOM 638 C C . GLU A 1 87 ? -6.848 -0.64 26.938 1 82.38 87 GLU A C 1
ATOM 640 O O . GLU A 1 87 ? -7.723 0.224 27.016 1 82.38 87 GLU A O 1
ATOM 645 N N . ARG A 1 88 ? -5.977 -0.688 25.938 1 85.5 88 ARG A N 1
ATOM 646 C CA . ARG A 1 88 ? -6.09 0.236 24.812 1 85.5 88 ARG A CA 1
ATOM 647 C C . ARG A 1 88 ? -7.395 0.022 24.062 1 85.5 88 ARG A C 1
ATOM 649 O O . ARG A 1 88 ? -8.07 0.985 23.688 1 85.5 88 ARG A O 1
ATOM 656 N N . ALA A 1 89 ? -7.715 -1.192 23.875 1 88.19 89 ALA A N 1
ATOM 657 C CA . ALA A 1 89 ? -8.961 -1.529 23.188 1 88.19 89 ALA A CA 1
ATOM 658 C C . ALA A 1 89 ? -10.172 -1.017 23.969 1 88.19 89 ALA A C 1
ATOM 660 O O . ALA A 1 89 ? -11.125 -0.509 23.375 1 88.19 89 ALA A O 1
ATOM 661 N N . GLN A 1 90 ? -10.125 -1.156 25.25 1 84.81 90 GLN A N 1
ATOM 662 C CA . GLN A 1 90 ? -11.219 -0.685 26.109 1 84.81 90 GLN A CA 1
ATOM 663 C C . GLN A 1 90 ? -11.32 0.837 26.078 1 84.81 90 GLN A C 1
ATOM 665 O O . GLN A 1 90 ? -12.414 1.393 26.031 1 84.81 90 GLN A O 1
ATOM 670 N N . ALA A 1 91 ? -10.133 1.47 26.156 1 84.69 91 ALA A N 1
ATOM 671 C CA . ALA A 1 91 ? -10.117 2.928 26.094 1 84.69 91 ALA A CA 1
ATOM 672 C C . ALA A 1 91 ? -10.719 3.418 24.766 1 84.69 91 ALA A C 1
ATOM 674 O O . ALA A 1 91 ? -11.508 4.363 24.75 1 84.69 91 ALA A O 1
ATOM 675 N N . TYR A 1 92 ? -10.336 2.857 23.734 1 89.81 92 TYR A N 1
ATOM 676 C CA . TYR A 1 92 ? -10.844 3.201 22.406 1 89.81 92 TYR A CA 1
ATOM 677 C C . TYR A 1 92 ? -12.352 2.982 22.328 1 89.81 92 TYR A C 1
ATOM 679 O O . TYR A 1 92 ? -13.086 3.859 21.875 1 89.81 92 TYR A O 1
ATOM 687 N N . ALA A 1 93 ? -12.812 1.848 22.797 1 89.25 93 ALA A N 1
ATOM 688 C CA . ALA A 1 93 ? -14.242 1.537 22.797 1 89.25 93 ALA A CA 1
ATOM 689 C C . ALA A 1 93 ? -15.023 2.551 23.625 1 89.25 93 ALA A C 1
ATOM 691 O O . ALA A 1 93 ? -16.094 2.998 23.219 1 89.25 93 ALA A O 1
ATOM 692 N N . ARG A 1 94 ? -14.523 2.883 24.766 1 87.5 94 ARG A N 1
ATOM 693 C CA . ARG A 1 94 ? -15.172 3.867 25.609 1 87.5 94 ARG A CA 1
ATOM 694 C C . ARG A 1 94 ? -15.258 5.223 24.922 1 87.5 94 ARG A C 1
ATOM 696 O O . ARG A 1 94 ? -16.297 5.891 24.984 1 87.5 94 ARG A O 1
ATOM 703 N N . TRP A 1 95 ? -14.094 5.598 24.344 1 89.94 95 TRP A N 1
ATOM 704 C CA . TRP A 1 95 ? -14.062 6.871 23.625 1 89.94 95 TRP A CA 1
ATOM 705 C C . TRP A 1 95 ? -15.078 6.891 22.5 1 89.94 95 TRP A C 1
ATOM 707 O O . TRP A 1 95 ? -15.82 7.867 22.328 1 89.94 95 TRP A O 1
ATOM 717 N N . GLN A 1 96 ? -15.195 5.812 21.688 1 90.5 96 GLN A N 1
ATOM 718 C CA . GLN A 1 96 ? -16.125 5.719 20.562 1 90.5 96 GLN A CA 1
ATOM 719 C C . GLN A 1 96 ? -17.562 5.879 21.016 1 90.5 96 GLN A C 1
ATOM 721 O O . GLN A 1 96 ? -18.406 6.406 20.281 1 90.5 96 GLN A O 1
ATOM 726 N N . ASN A 1 97 ? -17.828 5.484 22.266 1 85.06 97 ASN A N 1
ATOM 727 C CA . ASN A 1 97 ? -19.188 5.496 22.781 1 85.06 97 ASN A CA 1
ATOM 728 C C . ASN A 1 97 ? -19.469 6.762 23.594 1 85.06 97 ASN A C 1
ATOM 730 O O . ASN A 1 97 ? -20.391 6.793 24.406 1 85.06 97 ASN A O 1
ATOM 734 N N . GLY A 1 98 ? -18.703 7.754 23.422 1 78.69 98 GLY A N 1
ATOM 735 C CA . GLY A 1 98 ? -18.984 9.062 23.984 1 78.69 98 GLY A CA 1
ATOM 736 C C . GLY A 1 98 ? -18.297 9.297 25.312 1 78.69 98 GLY A C 1
ATOM 737 O O . GLY A 1 98 ? -18.594 10.273 26 1 78.69 98 GLY A O 1
ATOM 738 N N . GLY A 1 99 ? -17.625 8.312 25.75 1 69.31 99 GLY A N 1
ATOM 739 C CA . GLY A 1 99 ? -16.922 8.516 27 1 69.31 99 GLY A CA 1
ATOM 740 C C . GLY A 1 99 ? -15.914 9.656 26.938 1 69.31 99 GLY A C 1
ATOM 741 O O . GLY A 1 99 ? -15.461 10.031 25.859 1 69.31 99 GLY A O 1
ATOM 742 N N . ALA A 1 100 ? -16.125 10.43 28.016 1 58.88 100 ALA A N 1
ATOM 743 C CA . ALA A 1 100 ? -15.266 11.617 28.062 1 58.88 100 ALA A CA 1
ATOM 744 C C . ALA A 1 100 ? -13.812 11.266 27.766 1 58.88 100 ALA A C 1
ATOM 746 O O . ALA A 1 100 ? -13.07 12.07 27.203 1 58.88 100 ALA A O 1
ATOM 747 N N . ASP A 1 101 ? -13.312 10.328 28.609 1 54.78 101 ASP A N 1
ATOM 748 C CA . ASP A 1 101 ? -11.867 10.266 28.844 1 54.78 101 ASP A CA 1
ATOM 749 C C . ASP A 1 101 ? -11.18 9.445 27.75 1 54.78 101 ASP A C 1
ATOM 751 O O . ASP A 1 101 ? -11.531 8.297 27.516 1 54.78 101 ASP A O 1
ATOM 755 N N . GLY A 1 102 ? -11.078 10.016 26.562 1 52.66 102 GLY A N 1
ATOM 756 C CA . GLY A 1 102 ? -9.867 9.367 26.078 1 52.66 102 GLY A CA 1
ATOM 757 C C . GLY A 1 102 ? -8.844 9.117 27.156 1 52.66 102 GLY A C 1
ATOM 758 O O . GLY A 1 102 ? -9.195 9.062 28.344 1 52.66 102 GLY A O 1
ATOM 759 N N . TRP A 1 103 ? -7.547 8.914 26.812 1 53 103 TRP A N 1
ATOM 760 C CA . TRP A 1 103 ? -6.504 8.594 27.781 1 53 103 TRP A CA 1
ATOM 761 C C . TRP A 1 103 ? -6.32 9.742 28.766 1 53 103 TRP A C 1
ATOM 763 O O . TRP A 1 103 ? -6.031 10.875 28.375 1 53 103 TRP A O 1
ATOM 773 N N . GLN A 1 104 ? -7.191 9.93 29.672 1 49.91 104 GLN A N 1
ATOM 774 C CA . GLN A 1 104 ? -6.914 10.891 30.734 1 49.91 104 GLN A CA 1
ATOM 775 C C . GLN A 1 104 ? -5.617 10.547 31.453 1 49.91 104 GLN A C 1
ATOM 777 O O . GLN A 1 104 ? -5.5 9.477 32.062 1 49.91 104 GLN A O 1
ATOM 782 N N . THR A 1 105 ? -4.523 10.727 30.734 1 53.34 105 THR A N 1
ATOM 783 C CA . THR A 1 105 ? -3.377 10.477 31.594 1 53.34 105 THR A CA 1
ATOM 784 C C . THR A 1 105 ? -3.068 11.703 32.438 1 53.34 105 THR A C 1
ATOM 786 O O . THR A 1 105 ? -3.457 12.82 32.094 1 53.34 105 THR A O 1
ATOM 789 N N . ASP A 1 106 ? -2.754 11.492 33.688 1 53.62 106 ASP A N 1
ATOM 790 C CA . ASP A 1 106 ? -2.264 12.523 34.594 1 53.62 106 ASP A CA 1
ATOM 791 C C . ASP A 1 106 ? -1.058 13.25 34 1 53.62 106 ASP A C 1
ATOM 793 O O . ASP A 1 106 ? -0.651 14.305 34.5 1 53.62 106 ASP A O 1
ATOM 797 N N . ALA A 1 107 ? -0.468 12.594 32.938 1 60.56 107 ALA A N 1
ATOM 798 C CA . ALA A 1 107 ? 0.718 13.273 32.438 1 60.56 107 ALA A CA 1
ATOM 799 C C . ALA A 1 107 ? 0.424 13.953 31.109 1 60.56 107 ALA A C 1
ATOM 801 O O . ALA A 1 107 ? -0.364 13.453 30.297 1 60.56 107 ALA A O 1
ATOM 802 N N . SER A 1 108 ? 1.04 15.07 31.016 1 73.69 108 SER A N 1
ATOM 803 C CA . SER A 1 108 ? 0.94 15.859 29.797 1 73.69 108 SER A CA 1
ATOM 804 C C . SER A 1 108 ? 1.668 15.18 28.641 1 73.69 108 SER A C 1
ATOM 806 O O . SER A 1 108 ? 2.711 14.555 28.828 1 73.69 108 SER A O 1
ATOM 808 N N . TRP A 1 109 ? 1.152 15.195 27.453 1 86.62 109 TRP A N 1
ATOM 809 C CA . TRP A 1 109 ? 1.798 14.68 26.25 1 86.62 109 TRP A CA 1
ATOM 810 C C . TRP A 1 109 ? 3.064 15.469 25.938 1 86.62 109 TRP A C 1
ATOM 812 O O . TRP A 1 109 ? 3.102 16.688 26.109 1 86.62 109 TRP A O 1
ATOM 822 N N . SER A 1 110 ? 4.121 14.766 25.562 1 90.38 110 SER A N 1
ATOM 823 C CA . SER A 1 110 ? 5.352 15.398 25.094 1 90.38 110 SER A CA 1
ATOM 824 C C . SER A 1 110 ? 5.898 14.695 23.859 1 90.38 110 SER A C 1
ATOM 826 O O . SER A 1 110 ? 5.676 13.5 23.656 1 90.38 110 SER A O 1
ATOM 828 N N . PRO A 1 111 ? 6.629 15.516 23.016 1 93.5 111 PRO A N 1
ATOM 829 C CA . PRO A 1 111 ? 7.16 14.906 21.781 1 93.5 111 PRO A CA 1
ATOM 830 C C . PRO A 1 111 ? 8.273 13.898 22.062 1 93.5 111 PRO A C 1
ATOM 832 O O . PRO A 1 111 ? 8.969 14.008 23.078 1 93.5 111 PRO A O 1
ATOM 835 N N . THR A 1 112 ? 8.469 12.992 21.172 1 90.62 112 THR A N 1
ATOM 836 C CA . THR A 1 112 ? 9.562 12.023 21.266 1 90.62 112 THR A CA 1
ATOM 837 C C . THR A 1 112 ? 10.898 12.688 20.969 1 90.62 112 THR A C 1
ATOM 839 O O . THR A 1 112 ? 10.945 13.734 20.328 1 90.62 112 THR A O 1
ATOM 842 N N . PRO A 1 113 ? 11.992 12.055 21.422 1 91.88 113 PRO A N 1
ATOM 843 C CA . PRO A 1 113 ? 13.312 12.57 21.047 1 91.88 113 PRO A CA 1
ATOM 844 C C . PRO A 1 113 ? 13.5 12.648 19.531 1 91.88 113 PRO A C 1
ATOM 846 O O . PRO A 1 113 ? 14.172 13.562 19.047 1 91.88 113 PRO A O 1
ATOM 849 N N . GLY A 1 114 ? 12.906 11.742 18.859 1 91 114 GLY A N 1
ATOM 850 C CA . GLY A 1 114 ? 12.977 11.758 17.406 1 91 114 GLY A CA 1
ATOM 851 C C . GLY A 1 114 ? 12.344 12.992 16.797 1 91 114 GLY A C 1
ATOM 852 O O . GLY A 1 114 ? 12.922 13.609 15.898 1 91 114 GLY A O 1
ATOM 853 N N . SER A 1 115 ? 11.195 13.289 17.281 1 92.06 115 SER A N 1
ATOM 854 C CA . SER A 1 115 ? 10.516 14.484 16.781 1 92.06 115 SER A CA 1
ATOM 855 C C . SER A 1 115 ? 11.312 15.742 17.094 1 92.06 115 SER A C 1
ATOM 857 O O . SER A 1 115 ? 11.406 16.656 16.266 1 92.06 115 SER A O 1
ATOM 859 N N . VAL A 1 116 ? 11.852 15.844 18.281 1 95.44 116 VAL A N 1
ATOM 860 C CA . VAL A 1 116 ? 12.648 17 18.688 1 95.44 116 VAL A CA 1
ATOM 861 C C . VAL A 1 116 ? 13.875 17.125 17.781 1 95.44 116 VAL A C 1
ATOM 863 O O . VAL A 1 116 ? 14.258 18.219 17.391 1 95.44 116 VAL A O 1
ATOM 866 N N . ALA A 1 117 ? 14.445 16 17.453 1 95.62 117 ALA A N 1
ATOM 867 C CA . ALA A 1 117 ? 15.617 16 16.578 1 95.62 117 ALA A CA 1
ATOM 868 C C . ALA A 1 117 ? 15.266 16.547 15.188 1 95.62 117 ALA A C 1
ATOM 870 O O . ALA A 1 117 ? 16.078 17.203 14.539 1 95.62 117 ALA A O 1
ATOM 871 N N . VAL A 1 118 ? 14.086 16.297 14.742 1 96.06 118 VAL A N 1
ATOM 872 C CA . VAL A 1 118 ? 13.648 16.703 13.406 1 96.06 118 VAL A CA 1
ATOM 873 C C . VAL A 1 118 ? 13.336 18.188 13.391 1 96.06 118 VAL A C 1
ATOM 875 O O . VAL A 1 118 ? 13.672 18.891 12.43 1 96.06 118 VAL A O 1
ATOM 878 N N . HIS A 1 119 ? 12.719 18.688 14.461 1 97.81 119 HIS A N 1
ATOM 879 C CA . HIS A 1 119 ? 12.133 20.031 14.398 1 97.81 119 HIS A CA 1
ATOM 880 C C . HIS A 1 119 ? 12.797 20.969 15.406 1 97.81 119 HIS A C 1
ATOM 882 O O . HIS A 1 119 ? 12.469 22.156 15.461 1 97.81 119 HIS A O 1
ATOM 888 N N . HIS A 1 120 ? 13.789 20.531 16.172 1 97.25 120 HIS A N 1
ATOM 889 C CA . HIS A 1 120 ? 14.391 21.297 17.266 1 97.25 120 HIS A CA 1
ATOM 890 C C . HIS A 1 120 ? 13.438 21.422 18.438 1 97.25 120 HIS A C 1
ATOM 892 O O . HIS A 1 120 ? 12.219 21.281 18.281 1 97.25 120 HIS A O 1
ATOM 898 N N . SER A 1 121 ? 13.906 21.688 19.578 1 97.12 121 SER A N 1
ATOM 899 C CA . SER A 1 121 ? 13.102 21.719 20.781 1 97.12 121 SER A CA 1
ATOM 900 C C . SER A 1 121 ? 12.055 22.828 20.719 1 97.12 121 SER A C 1
ATOM 902 O O . SER A 1 121 ? 10.992 22.734 21.328 1 97.12 121 SER A O 1
ATOM 904 N N . ASN A 1 122 ? 12.352 23.828 19.922 1 98 122 ASN A N 1
ATOM 905 C CA . ASN A 1 122 ? 11.375 24.906 19.844 1 98 122 ASN A CA 1
ATOM 906 C C . ASN A 1 122 ? 10.398 24.688 18.688 1 98 122 ASN A C 1
ATOM 908 O O . ASN A 1 122 ? 9.617 25.594 18.344 1 98 122 ASN A O 1
ATOM 912 N N . GLY A 1 123 ? 10.523 23.656 17.906 1 98.38 123 GLY A N 1
ATOM 913 C CA . GLY A 1 123 ? 9.57 23.234 16.891 1 98.38 123 GLY A CA 1
ATOM 914 C C . GLY A 1 123 ? 9.836 23.844 15.531 1 98.38 123 GLY A C 1
ATOM 915 O O . GLY A 1 123 ? 9.391 23.328 14.508 1 98.38 123 GLY A O 1
ATOM 916 N N . ILE A 1 124 ? 10.547 24.938 15.5 1 98.56 124 ILE A N 1
ATOM 917 C CA . ILE A 1 124 ? 10.711 25.641 14.242 1 98.56 124 ILE A CA 1
ATOM 918 C C . ILE A 1 124 ? 12.195 25.75 13.898 1 98.56 124 ILE A C 1
ATOM 920 O O . ILE A 1 124 ? 12.672 26.797 13.461 1 98.56 124 ILE A O 1
ATOM 924 N N . GLY A 1 125 ? 12.961 24.719 14.18 1 98.12 125 GLY A N 1
ATOM 925 C CA . GLY A 1 125 ? 14.32 24.547 13.703 1 98.12 125 GLY A CA 1
ATOM 926 C C . GLY A 1 125 ? 15.32 25.438 14.422 1 98.12 125 GLY A C 1
ATOM 927 O O . GLY A 1 125 ? 16.359 25.797 13.859 1 98.12 125 GLY A O 1
ATOM 928 N N . GLY A 1 126 ? 14.945 25.906 15.594 1 98.06 126 GLY A N 1
ATOM 929 C CA . GLY A 1 126 ? 15.852 26.734 16.375 1 98.06 126 GLY A CA 1
ATOM 930 C C . GLY A 1 126 ? 15.789 28.203 16 1 98.06 126 GLY A C 1
ATOM 931 O O . GLY A 1 126 ? 16.469 29.031 16.594 1 98.06 126 GLY A O 1
ATOM 932 N N . ALA A 1 127 ? 14.992 28.562 15.031 1 98.12 127 ALA A N 1
ATOM 933 C CA . ALA A 1 127 ? 14.82 29.953 14.672 1 98.12 127 ALA A CA 1
ATOM 934 C C . ALA A 1 127 ? 14.203 30.75 15.82 1 98.12 127 ALA A C 1
ATOM 936 O O . ALA A 1 127 ? 13.391 30.219 16.578 1 98.12 127 ALA A O 1
ATOM 937 N N . ILE A 1 128 ? 14.656 31.969 15.945 1 97.56 128 ILE A N 1
ATOM 938 C CA . ILE A 1 128 ? 14.117 32.875 16.953 1 97.56 128 ILE A CA 1
ATOM 939 C C . ILE A 1 128 ? 13.289 33.969 16.281 1 97.56 128 ILE A C 1
ATOM 941 O O . ILE A 1 128 ? 13.836 34.812 15.555 1 97.56 128 ILE A O 1
ATOM 945 N N . ILE A 1 129 ? 12.016 33.906 16.547 1 98 129 ILE A N 1
ATOM 946 C CA . ILE A 1 129 ? 11.109 34.906 15.992 1 98 129 ILE A CA 1
ATOM 947 C C . ILE A 1 129 ? 10.242 35.5 17.094 1 98 129 ILE A C 1
ATOM 949 O O . ILE A 1 129 ? 10.039 34.875 18.141 1 98 129 ILE A O 1
ATOM 953 N N . PRO A 1 130 ? 9.766 36.75 16.875 1 97.81 130 PRO A N 1
ATOM 954 C CA . PRO A 1 130 ? 8.953 37.375 17.922 1 97.81 130 PRO A CA 1
ATOM 955 C C . PRO A 1 130 ? 7.617 36.688 18.141 1 97.81 130 PRO A C 1
ATOM 957 O O . PRO A 1 130 ? 7.035 36.156 17.188 1 97.81 130 PRO A O 1
ATOM 960 N N . ASP A 1 131 ? 7.152 36.781 19.359 1 98.12 131 ASP A N 1
ATOM 961 C CA . ASP A 1 131 ? 5.805 36.312 19.656 1 98.12 131 ASP A CA 1
ATOM 962 C C . ASP A 1 131 ? 4.75 37.219 19.016 1 98.12 131 ASP A C 1
ATOM 964 O O . ASP A 1 131 ? 4.984 38.406 18.844 1 98.12 131 ASP A O 1
ATOM 968 N N . SER A 1 132 ? 3.691 36.562 18.703 1 98.44 132 SER A N 1
ATOM 969 C CA . SER A 1 132 ? 2.543 37.344 18.266 1 98.44 132 SER A CA 1
ATOM 970 C C . SER A 1 132 ? 1.922 38.125 19.422 1 98.44 132 SER A C 1
ATOM 972 O O . SER A 1 132 ? 1.894 37.625 20.547 1 98.44 132 SER A O 1
ATOM 974 N N . PRO A 1 133 ? 1.377 39.312 19.109 1 97.81 133 PRO A N 1
ATOM 975 C CA . PRO A 1 133 ? 0.587 40 20.141 1 97.81 133 PRO A CA 1
ATOM 976 C C . PRO A 1 133 ? -0.774 39.344 20.359 1 97.81 133 PRO A C 1
ATOM 978 O O . PRO A 1 133 ? -1.433 39.594 21.375 1 97.81 133 PRO A O 1
ATOM 981 N N . ARG A 1 134 ? -1.172 38.562 19.453 1 97.38 134 ARG A N 1
ATOM 982 C CA . ARG A 1 134 ? -2.439 37.844 19.578 1 97.38 134 ARG A CA 1
ATOM 983 C C . ARG A 1 134 ? -2.283 36.594 20.469 1 97.38 134 ARG A C 1
ATOM 985 O O . ARG A 1 134 ? -1.304 35.875 20.344 1 97.38 134 ARG A O 1
ATOM 992 N N . ALA A 1 135 ? -3.264 36.375 21.359 1 97.75 135 ALA A N 1
ATOM 993 C CA . ALA A 1 135 ? -3.311 35.188 22.172 1 97.75 135 ALA A CA 1
ATOM 994 C C . ALA A 1 135 ? -4.109 34.094 21.469 1 97.75 135 ALA A C 1
ATOM 996 O O . ALA A 1 135 ? -5.008 34.375 20.672 1 97.75 135 ALA A O 1
ATOM 997 N N . PRO A 1 136 ? -3.691 32.844 21.75 1 98.25 136 PRO A N 1
ATOM 998 C CA . PRO A 1 136 ? -4.559 31.781 21.234 1 98.25 136 PRO A CA 1
ATOM 999 C C . PRO A 1 136 ? -5.973 31.859 21.797 1 98.25 136 PRO A C 1
ATOM 1001 O O . PRO A 1 136 ? -6.188 32.438 22.875 1 98.25 136 PRO A O 1
ATOM 1004 N N . GLU A 1 137 ? -6.922 31.297 21.109 1 98.19 137 GLU A N 1
ATOM 1005 C CA . GLU A 1 137 ? -8.273 31.125 21.625 1 98.19 137 GLU A CA 1
ATOM 1006 C C . GLU A 1 137 ? -8.297 30.156 22.812 1 98.19 137 GLU A C 1
ATOM 1008 O O . GLU A 1 137 ? -7.258 29.625 23.203 1 98.19 137 GLU A O 1
ATOM 1013 N N . ALA A 1 138 ? -9.531 29.891 23.344 1 95.12 138 ALA A N 1
ATOM 1014 C CA . ALA A 1 138 ? -9.68 29.094 24.562 1 95.12 138 ALA A CA 1
ATOM 1015 C C . ALA A 1 138 ? -9.18 27.672 24.328 1 95.12 138 ALA A C 1
ATOM 1017 O O . ALA A 1 138 ? -9.398 27.094 23.266 1 95.12 138 ALA A O 1
ATOM 1018 N N . PRO A 1 139 ? -8.539 27.094 25.391 1 88.06 139 PRO A N 1
ATOM 1019 C CA . PRO A 1 139 ? -8.117 25.688 25.281 1 88.06 139 PRO A CA 1
ATOM 1020 C C . PRO A 1 139 ? -9.266 24.75 24.906 1 88.06 139 PRO A C 1
ATOM 1022 O O . PRO A 1 139 ? -10.375 24.891 25.422 1 88.06 139 PRO A O 1
ATOM 1025 N N . GLY A 1 140 ? -9 23.875 23.969 1 85.31 140 GLY A N 1
ATOM 1026 C CA . GLY A 1 140 ? -9.984 22.891 23.562 1 85.31 140 GLY A CA 1
ATOM 1027 C C . GLY A 1 140 ? -11.016 23.438 22.594 1 85.31 140 GLY A C 1
ATOM 1028 O O . GLY A 1 140 ? -11.945 22.734 22.203 1 85.31 140 GLY A O 1
ATOM 1029 N N . SER A 1 141 ? -10.789 24.562 22.094 1 92.25 141 SER A N 1
ATOM 1030 C CA . SER A 1 141 ? -11.797 25.234 21.281 1 92.25 141 SER A CA 1
ATOM 1031 C C . SER A 1 141 ? -11.727 24.781 19.812 1 92.25 141 SER A C 1
ATOM 1033 O O . SER A 1 141 ? -12.633 25.078 19.031 1 92.25 141 SER A O 1
ATOM 1035 N N . ALA A 1 142 ? -10.719 24.047 19.484 1 98.25 142 ALA A N 1
ATOM 1036 C CA . ALA A 1 142 ? -10.508 23.641 18.094 1 98.25 142 ALA A CA 1
ATOM 1037 C C . ALA A 1 142 ? -11.688 22.828 17.578 1 98.25 142 ALA A C 1
ATOM 1039 O O . ALA A 1 142 ? -12.172 23.078 16.469 1 98.25 142 ALA A O 1
ATOM 1040 N N . VAL A 1 143 ? -12.195 21.922 18.359 1 97.5 143 VAL A N 1
ATOM 1041 C CA . VAL A 1 143 ? -13.242 21 17.938 1 97.5 143 VAL A CA 1
ATOM 1042 C C . VAL A 1 143 ? -14.516 21.781 17.594 1 97.5 143 VAL A C 1
ATOM 1044 O O . VAL A 1 143 ? -15.078 21.625 16.516 1 97.5 143 VAL A O 1
ATOM 1047 N N . ASP A 1 144 ? -14.906 22.672 18.469 1 98.06 144 ASP A N 1
ATOM 1048 C CA . ASP A 1 144 ? -16.109 23.453 18.266 1 98.06 144 ASP A CA 1
ATOM 1049 C C . ASP A 1 144 ? -15.961 24.406 17.078 1 98.06 144 ASP A C 1
ATOM 1051 O O . ASP A 1 144 ? -16.906 24.609 16.297 1 98.06 144 ASP A O 1
ATOM 1055 N N . PHE A 1 145 ? -14.844 24.984 16.984 1 98.75 145 PHE A N 1
ATOM 1056 C CA . PHE A 1 145 ? -14.555 25.875 15.867 1 98.75 145 PHE A CA 1
ATOM 1057 C C . PHE A 1 145 ? -14.727 25.141 14.539 1 98.75 145 PHE A C 1
ATOM 1059 O O . PHE A 1 145 ? -15.406 25.641 13.641 1 98.75 145 PHE A O 1
ATOM 1066 N N . ILE A 1 146 ? -14.133 23.922 14.391 1 98.69 146 ILE A N 1
ATOM 1067 C CA . ILE A 1 146 ? -14.188 23.141 13.156 1 98.69 146 ILE A CA 1
ATOM 1068 C C . ILE A 1 146 ? -15.625 22.719 12.875 1 98.69 146 ILE A C 1
ATOM 1070 O O . ILE A 1 146 ? -16.094 22.812 11.742 1 98.69 146 ILE A O 1
ATOM 1074 N N . ILE A 1 147 ? -16.312 22.281 13.891 1 98.44 147 ILE A N 1
ATOM 1075 C CA . ILE A 1 147 ? -17.703 21.844 13.719 1 98.44 147 ILE A CA 1
ATOM 1076 C C . ILE A 1 147 ? -18.547 23.016 13.203 1 98.44 147 ILE A C 1
ATOM 1078 O O . ILE A 1 147 ? -19.297 22.859 12.242 1 98.44 147 ILE A O 1
ATOM 1082 N N . THR A 1 148 ? -18.375 24.172 13.812 1 98.5 148 THR A N 1
ATOM 1083 C CA . THR A 1 148 ? -19.141 25.359 13.414 1 98.5 148 THR A CA 1
ATOM 1084 C C . THR A 1 148 ? -18.797 25.75 11.977 1 98.5 148 THR A C 1
ATOM 1086 O O . THR A 1 148 ? -19.703 26 11.172 1 98.5 148 THR A O 1
ATOM 1089 N N . ALA A 1 149 ? -17.562 25.766 11.664 1 98.38 149 ALA A N 1
ATOM 1090 C CA . ALA A 1 149 ? -17.125 26.125 10.312 1 98.38 149 ALA A CA 1
ATOM 1091 C C . ALA A 1 149 ? -17.656 25.141 9.289 1 98.38 149 ALA A C 1
ATOM 1093 O O . ALA A 1 149 ? -18.094 25.531 8.203 1 98.38 149 ALA A O 1
ATOM 1094 N N . ALA A 1 150 ? -17.594 23.859 9.609 1 98.06 150 ALA A N 1
ATOM 1095 C CA . ALA A 1 150 ? -18.047 22.812 8.703 1 98.06 150 ALA A CA 1
ATOM 1096 C C . ALA A 1 150 ? -19.547 22.953 8.414 1 98.06 150 ALA A C 1
ATOM 1098 O O . ALA A 1 150 ? -19.984 22.75 7.289 1 98.06 150 ALA A O 1
ATOM 1099 N N . ARG A 1 151 ? -20.25 23.312 9.398 1 97.44 151 ARG A N 1
ATOM 1100 C CA . ARG A 1 151 ? -21.688 23.5 9.227 1 97.44 151 ARG A CA 1
ATOM 1101 C C . ARG A 1 151 ? -21.984 24.75 8.398 1 97.44 151 ARG A C 1
ATOM 1103 O O . ARG A 1 151 ? -22.922 24.766 7.602 1 97.44 151 ARG A O 1
ATOM 1110 N N . GLU A 1 152 ? -21.219 25.688 8.609 1 97.31 152 GLU A N 1
ATOM 1111 C CA . GLU A 1 152 ? -21.438 26.953 7.938 1 97.31 152 GLU A CA 1
ATOM 1112 C C . GLU A 1 152 ? -21.047 26.875 6.465 1 97.31 152 GLU A C 1
ATOM 1114 O O . GLU A 1 152 ? -21.781 27.359 5.594 1 97.31 152 GLU A O 1
ATOM 1119 N N . TYR A 1 153 ? -19.953 26.219 6.125 1 97.56 153 TYR A N 1
ATOM 1120 C CA . TYR A 1 153 ? -19.391 26.359 4.789 1 97.56 153 TYR A CA 1
ATOM 1121 C C . TYR A 1 153 ? -19.531 25.078 3.984 1 97.56 153 TYR A C 1
ATOM 1123 O O . TYR A 1 153 ? -19.438 25.094 2.756 1 97.56 153 TYR A O 1
ATOM 1131 N N . GLY A 1 154 ? -19.688 23.969 4.613 1 96 154 GLY A N 1
ATOM 1132 C CA . GLY A 1 154 ? -19.891 22.703 3.914 1 96 154 GLY A CA 1
ATOM 1133 C C . GLY A 1 154 ? -18.844 22.438 2.861 1 96 154 GLY A C 1
ATOM 1134 O O . GLY A 1 154 ? -17.641 22.469 3.15 1 96 154 GLY A O 1
ATOM 1135 N N . PRO A 1 155 ? -19.281 22.312 1.616 1 96.19 155 PRO A N 1
ATOM 1136 C CA . PRO A 1 155 ? -18.359 21.938 0.545 1 96.19 155 PRO A CA 1
ATOM 1137 C C . PRO A 1 155 ? -17.328 23.031 0.255 1 96.19 155 PRO A C 1
ATOM 1139 O O . PRO A 1 155 ? -16.328 22.766 -0.422 1 96.19 155 PRO A O 1
ATOM 1142 N N . ASP A 1 156 ? -17.594 24.188 0.76 1 97.25 156 ASP A N 1
ATOM 1143 C CA . ASP A 1 156 ? -16.688 25.297 0.516 1 97.25 156 ASP A CA 1
ATOM 1144 C C . ASP A 1 156 ? -15.562 25.312 1.558 1 97.25 156 ASP A C 1
ATOM 1146 O O . ASP A 1 156 ? -14.641 26.125 1.463 1 97.25 156 ASP A O 1
ATOM 1150 N N . LEU A 1 157 ? -15.57 24.375 2.518 1 98 157 LEU A N 1
ATOM 1151 C CA . LEU A 1 157 ? -14.531 24.297 3.543 1 98 157 LEU A CA 1
ATOM 1152 C C . LEU A 1 157 ? -13.555 23.172 3.244 1 98 157 LEU A C 1
ATOM 1154 O O . LEU A 1 157 ? -13.969 22.047 2.945 1 98 157 LEU A O 1
ATOM 1158 N N . THR A 1 158 ? -12.305 23.531 3.32 1 97.88 158 THR A N 1
ATOM 1159 C CA . THR A 1 158 ? -11.219 22.562 3.307 1 97.88 158 THR A CA 1
ATOM 1160 C C . THR A 1 158 ? -10.469 22.562 4.637 1 97.88 158 THR A C 1
ATOM 1162 O O . THR A 1 158 ? -10.141 23.625 5.168 1 97.88 158 THR A O 1
ATOM 1165 N N . ILE A 1 159 ? -10.32 21.375 5.145 1 98.75 159 ILE A N 1
ATOM 1166 C CA . ILE A 1 159 ? -9.547 21.203 6.367 1 98.75 159 ILE A CA 1
ATOM 1167 C C . ILE A 1 159 ? -8.305 20.359 6.082 1 98.75 159 ILE A C 1
ATOM 1169 O O . ILE A 1 159 ? -8.398 19.312 5.441 1 98.75 159 ILE A O 1
ATOM 1173 N N . VAL A 1 160 ? -7.121 20.797 6.531 1 98.94 160 VAL A N 1
ATOM 1174 C CA . VAL A 1 160 ? -5.871 20.078 6.289 1 98.94 160 VAL A CA 1
ATOM 1175 C C . VAL A 1 160 ? -5.203 19.734 7.621 1 98.94 160 VAL A C 1
ATOM 1177 O O . VAL A 1 160 ? -4.406 20.531 8.141 1 98.94 160 VAL A O 1
ATOM 1180 N N . PRO A 1 161 ? -5.484 18.578 8.172 1 98.88 161 PRO A N 1
ATOM 1181 C CA . PRO A 1 161 ? -4.766 18.125 9.367 1 98.88 161 PRO A CA 1
ATOM 1182 C C . PRO A 1 161 ? -3.375 17.578 9.039 1 98.88 161 PRO A C 1
ATOM 1184 O O . PRO A 1 161 ? -3.223 16.766 8.117 1 98.88 161 PRO A O 1
ATOM 1187 N N . THR A 1 162 ? -2.35 18 9.805 1 98.75 162 THR A N 1
ATOM 1188 C CA . THR A 1 162 ? -0.981 17.594 9.508 1 98.75 162 THR A CA 1
ATOM 1189 C C . THR A 1 162 ? -0.265 17.125 10.766 1 98.75 162 THR A C 1
ATOM 1191 O O . THR A 1 162 ? 0.966 17.062 10.797 1 98.75 162 THR A O 1
ATOM 1194 N N . GLY A 1 163 ? -0.914 16.922 11.859 1 98.31 163 GLY A N 1
ATOM 1195 C CA . GLY A 1 163 ? -0.437 16.312 13.094 1 98.31 163 GLY A CA 1
ATOM 1196 C C . GLY A 1 163 ? -1.236 15.086 13.492 1 98.31 163 GLY A C 1
ATOM 1197 O O . GLY A 1 163 ? -1.645 14.289 12.641 1 98.31 163 GLY A O 1
ATOM 1198 N N . ALA A 1 164 ? -1.343 14.898 14.875 1 96.75 164 ALA A N 1
ATOM 1199 C CA . ALA A 1 164 ? -2.219 13.828 15.352 1 96.75 164 ALA A CA 1
ATOM 1200 C C . ALA A 1 164 ? -3.65 14.031 14.867 1 96.75 164 ALA A C 1
ATOM 1202 O O . ALA A 1 164 ? -4.148 15.164 14.844 1 96.75 164 ALA A O 1
ATOM 1203 N N . MET A 1 165 ? -4.348 12.922 14.594 1 97.75 165 MET A N 1
ATOM 1204 C CA . MET A 1 165 ? -5.688 13.008 14.023 1 97.75 165 MET A CA 1
ATOM 1205 C C . MET A 1 165 ? -6.738 13.133 15.125 1 97.75 165 MET A C 1
ATOM 1207 O O . MET A 1 165 ? -7.938 13.039 14.852 1 97.75 165 MET A O 1
ATOM 1211 N N . THR A 1 166 ? -6.312 13.391 16.312 1 95 166 THR A N 1
ATOM 1212 C CA . THR A 1 166 ? -7.199 13.359 17.469 1 95 166 THR A CA 1
ATOM 1213 C C . THR A 1 166 ? -8.273 14.438 17.359 1 95 166 THR A C 1
ATOM 1215 O O . THR A 1 166 ? -9.445 14.18 17.641 1 95 166 THR A O 1
ATOM 1218 N N . THR A 1 167 ? -7.887 15.641 16.984 1 96.69 167 THR A N 1
ATOM 1219 C CA . THR A 1 167 ? -8.867 16.719 16.828 1 96.69 167 THR A CA 1
ATOM 1220 C C . THR A 1 167 ? -9.914 16.344 15.781 1 96.69 167 THR A C 1
ATOM 1222 O O . THR A 1 167 ? -11.117 16.453 16.031 1 96.69 167 THR A O 1
ATOM 1225 N N . MET A 1 168 ? -9.508 15.844 14.664 1 97.38 168 MET A N 1
ATOM 1226 C CA . MET A 1 168 ? -10.422 15.516 13.57 1 97.38 168 MET A CA 1
ATOM 1227 C C . MET A 1 168 ? -11.32 14.336 13.953 1 97.38 168 MET A C 1
ATOM 1229 O O . MET A 1 168 ? -12.508 14.336 13.648 1 97.38 168 MET A O 1
ATOM 1233 N N . ALA A 1 169 ? -10.703 13.336 14.578 1 96.75 169 ALA A N 1
ATOM 1234 C CA . ALA A 1 169 ? -11.508 12.219 15.047 1 96.75 169 ALA A CA 1
ATOM 1235 C C . ALA A 1 169 ? -12.586 12.695 16.016 1 96.75 169 ALA A C 1
ATOM 1237 O O . ALA A 1 169 ? -13.742 12.258 15.938 1 96.75 169 ALA A O 1
ATOM 1238 N N . THR A 1 170 ? -12.203 13.57 16.891 1 95.06 170 THR A N 1
ATOM 1239 C CA . THR A 1 170 ? -13.141 14.086 17.891 1 95.06 170 THR A CA 1
ATOM 1240 C C . THR A 1 170 ? -14.242 14.898 17.219 1 95.06 170 THR A C 1
ATOM 1242 O O . THR A 1 170 ? -15.406 14.82 17.625 1 95.06 170 THR A O 1
ATOM 1245 N N . VAL A 1 171 ? -13.922 15.656 16.234 1 96.81 171 VAL A N 1
ATOM 1246 C CA . VAL A 1 171 ? -14.898 16.438 15.469 1 96.81 171 VAL A CA 1
ATOM 1247 C C . VAL A 1 171 ? -15.977 15.508 14.914 1 96.81 171 VAL A C 1
ATOM 1249 O O . VAL A 1 171 ? -17.172 15.727 15.125 1 96.81 171 VAL A O 1
ATOM 1252 N N . PHE A 1 172 ? -15.602 14.445 14.266 1 96.5 172 PHE A N 1
ATOM 1253 C CA . PHE A 1 172 ? -16.547 13.562 13.594 1 96.5 172 PHE A CA 1
ATOM 1254 C C . PHE A 1 172 ? -17.297 12.703 14.609 1 96.5 172 PHE A C 1
ATOM 1256 O O . PHE A 1 172 ? -18.438 12.32 14.383 1 96.5 172 PHE A O 1
ATOM 1263 N N . ARG A 1 173 ? -16.656 12.398 15.711 1 94.88 173 ARG A N 1
ATOM 1264 C CA . ARG A 1 173 ? -17.344 11.688 16.781 1 94.88 173 ARG A CA 1
ATOM 1265 C C . ARG A 1 173 ? -18.453 12.547 17.391 1 94.88 173 ARG A C 1
ATOM 1267 O O . ARG A 1 173 ? -19.547 12.055 17.641 1 94.88 173 ARG A O 1
ATOM 1274 N N . ASN A 1 174 ? -18.141 13.789 17.609 1 94.56 174 ASN A N 1
ATOM 1275 C CA . ASN A 1 174 ? -19.078 14.695 18.266 1 94.56 174 ASN A CA 1
ATOM 1276 C C . ASN A 1 174 ? -20.172 15.156 17.312 1 94.56 174 ASN A C 1
ATOM 1278 O O . ASN A 1 174 ? -21.266 15.516 17.734 1 94.56 174 ASN A O 1
ATOM 1282 N N . ALA A 1 175 ? -19.891 15.195 16.031 1 96.38 175 ALA A N 1
ATOM 1283 C CA . ALA A 1 175 ? -20.828 15.602 14.992 1 96.38 175 ALA A CA 1
ATOM 1284 C C . ALA A 1 175 ? -20.812 14.625 13.82 1 96.38 175 ALA A C 1
ATOM 1286 O O . ALA A 1 175 ? -20.406 14.992 12.703 1 96.38 175 ALA A O 1
ATOM 1287 N N . PRO A 1 176 ? -21.359 13.477 13.977 1 95.88 176 PRO A N 1
ATOM 1288 C CA . PRO A 1 176 ? -21.281 12.43 12.953 1 95.88 176 PRO A CA 1
ATOM 1289 C C . PRO A 1 176 ? -21.969 12.82 11.648 1 95.88 176 PRO A C 1
ATOM 1291 O O . PRO A 1 176 ? -21.641 12.281 10.586 1 95.88 176 PRO A O 1
ATOM 1294 N N . ASP A 1 177 ? -22.844 13.766 11.672 1 96.5 177 ASP A N 1
ATOM 1295 C CA . ASP A 1 177 ? -23.562 14.203 10.477 1 96.5 177 ASP A CA 1
ATOM 1296 C C . ASP A 1 177 ? -22.625 14.93 9.516 1 96.5 177 ASP A C 1
ATOM 1298 O O . ASP A 1 177 ? -22.938 15.078 8.336 1 96.5 177 ASP A O 1
ATOM 1302 N N . LEU A 1 178 ? -21.469 15.352 9.938 1 97.19 178 LEU A N 1
ATOM 1303 C CA . LEU A 1 178 ? -20.531 16.094 9.117 1 97.19 178 LEU A CA 1
ATOM 1304 C C . LEU A 1 178 ? -19.953 15.219 8.008 1 97.19 178 LEU A C 1
ATOM 1306 O O . LEU A 1 178 ? -19.391 15.727 7.039 1 97.19 178 LEU A O 1
ATOM 1310 N N . LYS A 1 179 ? -20.062 13.93 8.188 1 95.31 179 LYS A N 1
ATOM 1311 C CA . LYS A 1 179 ? -19.578 13.039 7.133 1 95.31 179 LYS A CA 1
ATOM 1312 C C . LYS A 1 179 ? -20.328 13.273 5.824 1 95.31 179 LYS A C 1
ATOM 1314 O O . LYS A 1 179 ? -19.797 13 4.746 1 95.31 179 LYS A O 1
ATOM 1319 N N . ASP A 1 180 ? -21.469 13.883 5.895 1 94.69 180 ASP A N 1
ATOM 1320 C CA . ASP A 1 180 ? -22.312 14.148 4.73 1 94.69 180 ASP A CA 1
ATOM 1321 C C . ASP A 1 180 ? -22.297 15.633 4.363 1 94.69 180 ASP A C 1
ATOM 1323 O O . ASP A 1 180 ? -23.047 16.078 3.484 1 94.69 180 ASP A O 1
ATOM 1327 N N . SER A 1 181 ? -21.453 16.406 5.047 1 93 181 SER A N 1
ATOM 1328 C CA . SER A 1 181 ? -21.453 17.859 4.883 1 93 181 SER A CA 1
ATOM 1329 C C . SER A 1 181 ? -20.766 18.266 3.586 1 93 181 SER A C 1
ATOM 1331 O O . SER A 1 181 ? -20.938 19.406 3.123 1 93 181 SER A O 1
ATOM 1333 N N . GLY A 1 182 ? -19.969 17.406 3.031 1 94.31 182 GLY A N 1
ATOM 1334 C CA . GLY A 1 182 ? -19.219 17.719 1.833 1 94.31 182 GLY A CA 1
ATOM 1335 C C . GLY A 1 182 ? -17.891 18.391 2.129 1 94.31 182 GLY A C 1
ATOM 1336 O O . GLY A 1 182 ? -17.141 18.734 1.209 1 94.31 182 GLY A O 1
ATOM 1337 N N . VAL A 1 183 ? -17.562 18.578 3.438 1 94.94 183 VAL A N 1
ATOM 1338 C CA . VAL A 1 183 ? -16.266 19.141 3.803 1 94.94 183 VAL A CA 1
ATOM 1339 C C . VAL A 1 183 ? -15.148 18.281 3.221 1 94.94 183 VAL A C 1
ATOM 1341 O O . VAL A 1 183 ? -15.242 17.047 3.215 1 94.94 183 VAL A O 1
ATOM 1344 N N . ASN A 1 184 ? -14.133 19 2.74 1 92.56 184 ASN A N 1
ATOM 1345 C CA . ASN A 1 184 ? -12.953 18.312 2.217 1 92.56 184 ASN A CA 1
ATOM 1346 C C . ASN A 1 184 ? -11.867 18.172 3.277 1 92.56 184 ASN A C 1
ATOM 1348 O O . ASN A 1 184 ? -11.367 19.172 3.791 1 92.56 184 ASN A O 1
ATOM 1352 N N . VAL A 1 185 ? -11.547 16.969 3.58 1 98.25 185 VAL A N 1
ATOM 1353 C CA . VAL A 1 185 ? -10.469 16.734 4.531 1 98.25 185 VAL A CA 1
ATOM 1354 C C . VAL A 1 185 ? -9.273 16.109 3.807 1 98.25 185 VAL A C 1
ATOM 1356 O O . VAL A 1 185 ? -9.32 14.953 3.393 1 98.25 185 VAL A O 1
ATOM 1359 N N . THR A 1 186 ? -8.211 16.875 3.625 1 98.88 186 THR A N 1
ATOM 1360 C CA . THR A 1 186 ? -6.969 16.406 3.029 1 98.88 186 THR A CA 1
ATOM 1361 C C . THR A 1 186 ? -5.863 16.328 4.078 1 98.88 186 THR A C 1
ATOM 1363 O O . THR A 1 186 ? -5.277 17.359 4.445 1 98.88 186 THR A O 1
ATOM 1366 N N . LEU A 1 187 ? -5.555 15.148 4.531 1 98.88 187 LEU A N 1
ATOM 1367 C CA . LEU A 1 187 ? -4.652 15.023 5.668 1 98.88 187 LEU A CA 1
ATOM 1368 C C . LEU A 1 187 ? -3.244 14.664 5.207 1 98.88 187 LEU A C 1
ATOM 1370 O O . LEU A 1 187 ? -3.072 13.984 4.191 1 98.88 187 LEU A O 1
ATOM 1374 N N . MET A 1 188 ? -2.26 15.211 5.891 1 98.88 188 MET A N 1
ATOM 1375 C CA . MET A 1 188 ? -0.9 14.68 5.82 1 98.88 188 MET A CA 1
ATOM 1376 C C . MET A 1 188 ? -0.699 13.562 6.84 1 98.88 188 MET A C 1
ATOM 1378 O O . MET A 1 188 ? -0.772 13.797 8.047 1 98.88 188 MET A O 1
ATOM 1382 N N . GLY A 1 189 ? -0.513 12.422 6.359 1 98.75 189 GLY A N 1
ATOM 1383 C CA . GLY A 1 189 ? -0.323 11.266 7.223 1 98.75 189 GLY A CA 1
ATOM 1384 C C . GLY A 1 189 ? -0.443 9.945 6.484 1 98.75 189 GLY A C 1
ATOM 1385 O O . GLY A 1 189 ? -1.013 9.891 5.391 1 98.75 189 GLY A O 1
ATOM 1386 N N . GLY A 1 190 ? 0.171 8.992 7.078 1 98.69 190 GLY A N 1
ATOM 1387 C CA . GLY A 1 190 ? 0.045 7.637 6.566 1 98.69 190 GLY A CA 1
ATOM 1388 C C . GLY A 1 190 ? 1.143 7.266 5.586 1 98.69 190 GLY A C 1
ATOM 1389 O O . GLY A 1 190 ? 1.89 8.133 5.125 1 98.69 190 GLY A O 1
ATOM 1390 N N . ALA A 1 191 ? 1.257 6.047 5.359 1 98.75 191 ALA A N 1
ATOM 1391 C CA . ALA A 1 191 ? 2.08 5.375 4.355 1 98.75 191 ALA A CA 1
ATOM 1392 C C . ALA A 1 191 ? 1.452 4.051 3.928 1 98.75 191 ALA A C 1
ATOM 1394 O O . ALA A 1 191 ? 1.539 3.053 4.648 1 98.75 191 ALA A O 1
ATOM 1395 N N . LEU A 1 192 ? 0.896 4.109 2.754 1 98.88 192 LEU A N 1
ATOM 1396 C CA . LEU A 1 192 ? 0.181 2.912 2.322 1 98.88 192 LEU A CA 1
ATOM 1397 C C . LEU A 1 192 ? 1.102 1.98 1.541 1 98.88 192 LEU A C 1
ATOM 1399 O O . LEU A 1 192 ? 1.084 0.765 1.749 1 98.88 192 LEU A O 1
ATOM 1403 N N . THR A 1 193 ? 1.891 2.539 0.641 1 98.75 193 THR A N 1
ATOM 1404 C CA . THR A 1 193 ? 2.684 1.717 -0.266 1 98.75 193 THR A CA 1
ATOM 1405 C C . THR A 1 193 ? 4.172 1.826 0.065 1 98.75 193 THR A C 1
ATOM 1407 O O . THR A 1 193 ? 5.016 1.31 -0.67 1 98.75 193 THR A O 1
ATOM 1410 N N . LEU A 1 194 ? 4.504 2.5 1.119 1 98.12 194 LEU A N 1
ATOM 1411 C CA . LEU A 1 194 ? 5.867 2.645 1.609 1 98.12 194 LEU A CA 1
ATOM 1412 C C . LEU A 1 194 ? 5.957 2.268 3.084 1 98.12 194 LEU A C 1
ATOM 1414 O O . LEU A 1 194 ? 4.949 2.275 3.795 1 98.12 194 LEU A O 1
ATOM 1418 N N . PRO A 1 195 ? 7.234 1.896 3.506 1 97.5 195 PRO A N 1
ATOM 1419 C CA . PRO A 1 195 ? 7.426 1.779 4.953 1 97.5 195 PRO A CA 1
ATOM 1420 C C . PRO A 1 195 ? 7.188 3.098 5.688 1 97.5 195 PRO A C 1
ATOM 1422 O O . PRO A 1 195 ? 7.324 4.172 5.094 1 97.5 195 PRO A O 1
ATOM 1425 N N . GLY A 1 196 ? 6.809 2.955 6.945 1 97 196 GLY A N 1
ATOM 1426 C CA . GLY A 1 196 ? 6.676 4.141 7.773 1 97 196 GLY A CA 1
ATOM 1427 C C . GLY A 1 196 ? 8 4.816 8.07 1 97 196 GLY A C 1
ATOM 1428 O O . GLY A 1 196 ? 9.055 4.352 7.629 1 97 196 GLY A O 1
ATOM 1429 N N . ASN A 1 197 ? 7.938 5.949 8.805 1 94.81 197 ASN A N 1
ATOM 1430 C CA . ASN A 1 197 ? 9.156 6.684 9.133 1 94.81 197 ASN A CA 1
ATOM 1431 C C . ASN A 1 197 ? 9.367 6.77 10.641 1 94.81 197 ASN A C 1
ATOM 1433 O O . ASN A 1 197 ? 10.406 7.258 11.094 1 94.81 197 ASN A O 1
ATOM 1437 N N . VAL A 1 198 ? 8.445 6.375 11.445 1 95.56 198 VAL A N 1
ATOM 1438 C CA . VAL A 1 198 ? 8.633 6.215 12.883 1 95.56 198 VAL A CA 1
ATOM 1439 C C . VAL A 1 198 ? 8.984 4.762 13.195 1 95.56 198 VAL A C 1
ATOM 1441 O O . VAL A 1 198 ? 9.852 4.488 14.023 1 95.56 198 VAL A O 1
ATOM 1444 N N . SER A 1 199 ? 8.312 3.896 12.609 1 95.06 199 SER A N 1
ATOM 1445 C CA . SER A 1 199 ? 8.586 2.465 12.531 1 95.06 199 SER A CA 1
ATOM 1446 C C . SER A 1 199 ? 8.391 1.939 11.117 1 95.06 199 SER A C 1
ATOM 1448 O O . SER A 1 199 ? 7.902 2.658 10.242 1 95.06 199 SER A O 1
ATOM 1450 N N . PRO A 1 200 ? 8.727 0.687 10.859 1 96.56 200 PRO A N 1
ATOM 1451 C CA . PRO A 1 200 ? 8.484 0.159 9.516 1 96.56 200 PRO A CA 1
ATOM 1452 C C . PRO A 1 200 ? 7.008 0.192 9.125 1 96.56 200 PRO A C 1
ATOM 1454 O O . PRO A 1 200 ? 6.676 0.139 7.938 1 96.56 200 PRO A O 1
ATOM 1457 N N . ALA A 1 201 ? 6.152 0.364 10.172 1 97.5 201 ALA A N 1
ATOM 1458 C CA . ALA A 1 201 ? 4.715 0.292 9.922 1 97.5 201 ALA A CA 1
ATOM 1459 C C . ALA A 1 201 ? 4.082 1.681 9.953 1 97.5 201 ALA A C 1
ATOM 1461 O O . ALA A 1 201 ? 3.092 1.933 9.258 1 97.5 201 ALA A O 1
ATOM 1462 N N . ALA A 1 202 ? 4.672 2.602 10.711 1 97.75 202 ALA A N 1
ATOM 1463 C CA . ALA A 1 202 ? 3.873 3.762 11.094 1 97.75 202 ALA A CA 1
ATOM 1464 C C . ALA A 1 202 ? 4.508 5.055 10.594 1 97.75 202 ALA A C 1
ATOM 1466 O O . ALA A 1 202 ? 5.711 5.266 10.75 1 97.75 202 ALA A O 1
ATOM 1467 N N . GLU A 1 203 ? 3.734 5.863 10.008 1 98.12 203 GLU A N 1
ATOM 1468 C CA . GLU A 1 203 ? 4.062 7.25 9.703 1 98.12 203 GLU A CA 1
ATOM 1469 C C . GLU A 1 203 ? 3.877 8.148 10.922 1 98.12 203 GLU A C 1
ATOM 1471 O O . GLU A 1 203 ? 3.049 7.863 11.789 1 98.12 203 GLU A O 1
ATOM 1476 N N . ALA A 1 204 ? 4.574 9.18 11.031 1 97.5 204 ALA A N 1
ATOM 1477 C CA . ALA A 1 204 ? 4.727 10.031 12.211 1 97.5 204 ALA A CA 1
ATOM 1478 C C . ALA A 1 204 ? 3.373 10.523 12.711 1 97.5 204 ALA A C 1
ATOM 1480 O O . ALA A 1 204 ? 3.066 10.414 13.898 1 97.5 204 ALA A O 1
ATOM 1481 N N . ASN A 1 205 ? 2.561 11.078 11.852 1 98.31 205 ASN A N 1
ATOM 1482 C CA . ASN A 1 205 ? 1.289 11.641 12.297 1 98.31 205 ASN A CA 1
ATOM 1483 C C . ASN A 1 205 ? 0.327 10.547 12.758 1 98.31 205 ASN A C 1
ATOM 1485 O O . ASN A 1 205 ? -0.349 10.703 13.773 1 98.31 205 ASN A O 1
ATOM 1489 N N . ILE A 1 206 ? 0.288 9.477 12.047 1 98.38 206 ILE A N 1
ATOM 1490 C CA . ILE A 1 206 ? -0.574 8.359 12.414 1 98.38 206 ILE A CA 1
ATOM 1491 C C . ILE A 1 206 ? -0.092 7.746 13.727 1 98.38 206 ILE A C 1
ATOM 1493 O O . ILE A 1 206 ? -0.902 7.344 14.562 1 98.38 206 ILE A O 1
ATOM 1497 N N . SER A 1 207 ? 1.182 7.688 13.93 1 96.38 207 SER A N 1
ATOM 1498 C CA . SER A 1 207 ? 1.78 7.055 15.102 1 96.38 207 SER A CA 1
ATOM 1499 C C . SER A 1 207 ? 1.4 7.789 16.391 1 96.38 207 SER A C 1
ATOM 1501 O O . SER A 1 207 ? 1.449 7.215 17.469 1 96.38 207 SER A O 1
ATOM 1503 N N . GLN A 1 208 ? 1.031 9.07 16.281 1 94.94 208 GLN A N 1
ATOM 1504 C CA . GLN A 1 208 ? 0.723 9.867 17.469 1 94.94 208 GLN A CA 1
ATOM 1505 C C . GLN A 1 208 ? -0.569 9.391 18.125 1 94.94 208 GLN A C 1
ATOM 1507 O O . GLN A 1 208 ? -0.727 9.5 19.344 1 94.94 208 GLN A O 1
ATOM 1512 N N . ASP A 1 209 ? -1.418 8.969 17.359 1 94.12 209 ASP A N 1
ATOM 1513 C CA . ASP A 1 209 ? -2.711 8.492 17.844 1 94.12 209 ASP A CA 1
ATOM 1514 C C . ASP A 1 209 ? -3.35 7.535 16.828 1 94.12 209 ASP A C 1
ATOM 1516 O O . ASP A 1 209 ? -4.289 7.906 16.125 1 94.12 209 ASP A O 1
ATOM 1520 N N . PRO A 1 210 ? -2.918 6.293 16.812 1 96.62 210 PRO A N 1
ATOM 1521 C CA . PRO A 1 210 ? -3.438 5.316 15.852 1 96.62 210 PRO A CA 1
ATOM 1522 C C . PRO A 1 210 ? -4.953 5.145 15.945 1 96.62 210 PRO A C 1
ATOM 1524 O O . PRO A 1 210 ? -5.625 4.98 14.922 1 96.62 210 PRO A O 1
ATOM 1527 N N . GLU A 1 211 ? -5.508 5.191 17.125 1 95.25 211 GLU A N 1
ATOM 1528 C CA . GLU A 1 211 ? -6.945 5.035 17.312 1 95.25 211 GLU A CA 1
ATOM 1529 C C . GLU A 1 211 ? -7.723 6.16 16.641 1 95.25 211 GLU A C 1
ATOM 1531 O O . GLU A 1 211 ? -8.727 5.914 15.969 1 95.25 211 GLU A O 1
ATOM 1536 N N . ALA A 1 212 ? -7.246 7.332 16.797 1 96.19 212 ALA A N 1
ATOM 1537 C CA . ALA A 1 212 ? -7.91 8.477 16.172 1 96.19 212 ALA A CA 1
ATOM 1538 C C . ALA A 1 212 ? -7.902 8.352 14.648 1 96.19 212 ALA A C 1
ATOM 1540 O O . ALA A 1 212 ? -8.914 8.602 13.992 1 96.19 212 ALA A O 1
ATOM 1541 N N . ALA A 1 213 ? -6.746 8.016 14.102 1 98.44 213 ALA A N 1
ATOM 1542 C CA . ALA A 1 213 ? -6.645 7.836 12.656 1 98.44 213 ALA A CA 1
ATOM 1543 C C . ALA A 1 213 ? -7.555 6.707 12.18 1 98.44 213 ALA A C 1
ATOM 1545 O O . ALA A 1 213 ? -8.219 6.828 11.148 1 98.44 213 ALA A O 1
ATOM 1546 N N . ASP A 1 214 ? -7.59 5.641 12.906 1 98.38 214 ASP A N 1
ATOM 1547 C CA . ASP A 1 214 ? -8.469 4.52 12.586 1 98.38 214 ASP A CA 1
ATOM 1548 C C . ASP A 1 214 ? -9.93 4.969 12.531 1 98.38 214 ASP A C 1
ATOM 1550 O O . ASP A 1 214 ? -10.648 4.641 11.586 1 98.38 214 ASP A O 1
ATOM 1554 N N . TYR A 1 215 ? -10.344 5.688 13.531 1 97.12 215 TYR A N 1
ATOM 1555 C CA . TYR A 1 215 ? -11.711 6.191 13.57 1 97.12 215 TYR A CA 1
ATOM 1556 C C . TYR A 1 215 ? -12.008 7.07 12.359 1 97.12 215 TYR A C 1
ATOM 1558 O O . TYR A 1 215 ? -13.062 6.934 11.734 1 97.12 215 TYR A O 1
ATOM 1566 N N . LEU A 1 216 ? -11.094 7.941 12.086 1 98.12 216 LEU A N 1
ATOM 1567 C CA . LEU A 1 216 ? -11.281 8.867 10.977 1 98.12 216 LEU A CA 1
ATOM 1568 C C . LEU A 1 216 ? -11.469 8.117 9.664 1 98.12 216 LEU A C 1
ATOM 1570 O O . LEU A 1 216 ? -12.328 8.484 8.852 1 98.12 216 LEU A O 1
ATOM 1574 N N . PHE A 1 217 ? -10.719 7.059 9.438 1 98.44 217 PHE A N 1
ATOM 1575 C CA . PHE A 1 217 ? -10.781 6.289 8.195 1 98.44 217 PHE A CA 1
ATOM 1576 C C . PHE A 1 217 ? -12.055 5.449 8.148 1 98.44 217 PHE A C 1
ATOM 1578 O O . PHE A 1 217 ? -12.469 5 7.074 1 98.44 217 PHE A O 1
ATOM 1585 N N . LYS A 1 218 ? -12.742 5.273 9.297 1 97.62 218 LYS A N 1
ATOM 1586 C CA . LYS A 1 218 ? -13.844 4.309 9.328 1 97.62 218 LYS A CA 1
ATOM 1587 C C . LYS A 1 218 ? -15.18 5.008 9.562 1 97.62 218 LYS A C 1
ATOM 1589 O O . LYS A 1 218 ? -16.234 4.414 9.359 1 97.62 218 LYS A O 1
ATOM 1594 N N . CYS A 1 219 ? -15.148 6.23 9.961 1 96.12 219 CYS A N 1
ATOM 1595 C CA . CYS A 1 219 ? -16.359 6.883 10.453 1 96.12 219 CYS A CA 1
ATOM 1596 C C . CYS A 1 219 ? -17.234 7.344 9.289 1 96.12 219 CYS A C 1
ATOM 1598 O O . CYS A 1 219 ? -18.328 7.883 9.508 1 96.12 219 CYS A O 1
ATOM 1600 N N . GLY A 1 220 ? -16.766 7.23 8.07 1 95.31 220 GLY A N 1
ATOM 1601 C CA . GLY A 1 220 ? -17.547 7.621 6.91 1 95.31 220 GLY A CA 1
ATOM 1602 C C . GLY A 1 220 ? -17.109 8.945 6.309 1 95.31 220 GLY A C 1
ATOM 1603 O O . GLY A 1 220 ? -17.578 9.328 5.23 1 95.31 220 GLY A O 1
ATOM 1604 N N . ALA A 1 221 ? -16.188 9.648 6.973 1 96.19 221 ALA A N 1
ATOM 1605 C CA . ALA A 1 221 ? -15.648 10.883 6.422 1 96.19 221 ALA A CA 1
ATOM 1606 C C . ALA A 1 221 ? -14.938 10.633 5.094 1 96.19 221 ALA A C 1
ATOM 1608 O O . ALA A 1 221 ? -14.258 9.617 4.926 1 96.19 221 ALA A O 1
ATOM 1609 N N . ARG A 1 222 ? -15.164 11.547 4.168 1 96.19 222 ARG A N 1
ATOM 1610 C CA . ARG A 1 222 ? -14.406 11.492 2.918 1 96.19 222 ARG A CA 1
ATOM 1611 C C . ARG A 1 222 ? -13.086 12.234 3.045 1 96.19 222 ARG A C 1
ATOM 1613 O O . ARG A 1 222 ? -13.062 13.43 3.34 1 96.19 222 ARG A O 1
ATOM 1620 N N . THR A 1 223 ? -12 11.516 2.863 1 98.12 223 THR A N 1
ATOM 1621 C CA . THR A 1 223 ? -10.68 12.086 3.1 1 98.12 223 THR A CA 1
ATOM 1622 C C . THR A 1 223 ? -9.773 11.875 1.89 1 98.12 223 THR A C 1
ATOM 1624 O O . THR A 1 223 ? -10.047 11.016 1.048 1 98.12 223 THR A O 1
ATOM 1627 N N . THR A 1 224 ? -8.852 12.719 1.686 1 98.81 224 THR A N 1
ATOM 1628 C CA . THR A 1 224 ? -7.676 12.523 0.844 1 98.81 224 THR A CA 1
ATOM 1629 C C . THR A 1 224 ? -6.418 12.367 1.696 1 98.81 224 THR A C 1
ATOM 1631 O O . THR A 1 224 ? -6.133 13.219 2.547 1 98.81 224 THR A O 1
ATOM 1634 N N . MET A 1 225 ? -5.73 11.266 1.498 1 98.88 225 MET A N 1
ATOM 1635 C CA . MET A 1 225 ? -4.523 11.008 2.281 1 98.88 225 MET A CA 1
ATOM 1636 C C . MET A 1 225 ? -3.271 11.359 1.485 1 98.88 225 MET A C 1
ATOM 1638 O O . MET A 1 225 ? -3.012 10.766 0.436 1 98.88 225 MET A O 1
ATOM 1642 N N . ILE A 1 226 ? -2.596 12.336 1.957 1 98.94 226 ILE A N 1
ATOM 1643 C CA . ILE A 1 226 ? -1.262 12.695 1.486 1 98.94 226 ILE A CA 1
ATOM 1644 C C . ILE A 1 226 ? -0.21 12.125 2.436 1 98.94 226 ILE A C 1
ATOM 1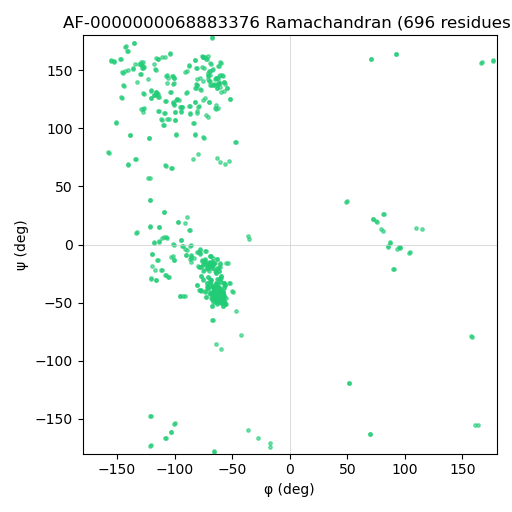646 O O . ILE A 1 226 ? 0.12 12.75 3.449 1 98.94 226 ILE A O 1
ATOM 1650 N N . GLY A 1 227 ? 0.29 10.953 2.092 1 98.75 227 GLY A N 1
ATOM 1651 C CA . GLY A 1 227 ? 1.227 10.258 2.961 1 98.75 227 GLY A CA 1
ATOM 1652 C C . GLY A 1 227 ? 2.648 10.266 2.432 1 98.75 227 GLY A C 1
ATOM 1653 O O . GLY A 1 227 ? 2.986 11.07 1.555 1 98.75 227 GLY A O 1
ATOM 1654 N N . LEU A 1 228 ? 3.449 9.422 3.043 1 97.88 228 LEU A N 1
ATOM 1655 C CA . LEU A 1 228 ? 4.844 9.297 2.631 1 97.88 228 LEU A CA 1
ATOM 1656 C C . LEU A 1 228 ? 4.941 8.828 1.182 1 97.88 228 LEU A C 1
ATOM 1658 O O . LEU A 1 228 ? 5.945 9.078 0.511 1 97.88 228 LEU A O 1
ATOM 1662 N N . ASP A 1 229 ? 3.895 8.18 0.691 1 98.25 229 ASP A N 1
ATOM 1663 C CA . ASP A 1 229 ? 3.826 7.656 -0.671 1 98.25 229 ASP A CA 1
ATOM 1664 C C . ASP A 1 229 ? 4.16 8.742 -1.691 1 98.25 229 ASP A C 1
ATOM 1666 O O . ASP A 1 229 ? 4.797 8.469 -2.711 1 98.25 229 ASP A O 1
ATOM 1670 N N . VAL A 1 230 ? 3.791 9.977 -1.356 1 97.88 230 VAL A N 1
ATOM 1671 C CA . VAL A 1 230 ? 3.984 11.039 -2.34 1 97.88 230 VAL A CA 1
ATOM 1672 C C . VAL A 1 230 ? 4.91 12.109 -1.771 1 97.88 230 VAL A C 1
ATOM 1674 O O . VAL A 1 230 ? 5.641 12.766 -2.518 1 97.88 230 VAL A O 1
ATOM 1677 N N . THR A 1 231 ? 4.918 12.297 -0.476 1 97.19 231 THR A N 1
ATOM 1678 C CA . THR A 1 231 ? 5.719 13.391 0.057 1 97.19 231 THR A CA 1
ATOM 1679 C C . THR A 1 231 ? 7.207 13.078 -0.057 1 97.19 231 THR A C 1
ATOM 1681 O O . THR A 1 231 ? 8.023 13.992 -0.208 1 97.19 231 THR A O 1
ATOM 1684 N N . HIS A 1 232 ? 7.555 11.812 -0.043 1 94.56 232 HIS A N 1
ATOM 1685 C CA . HIS A 1 232 ? 8.953 11.414 -0.176 1 94.56 232 HIS A CA 1
ATOM 1686 C C . HIS A 1 232 ? 9.414 11.5 -1.627 1 94.56 232 HIS A C 1
ATOM 1688 O O . HIS A 1 232 ? 10.602 11.328 -1.916 1 94.56 232 HIS A O 1
ATOM 1694 N N . GLN A 1 233 ? 8.508 11.797 -2.467 1 94 233 GLN A N 1
ATOM 1695 C CA . GLN A 1 233 ? 8.883 12 -3.863 1 94 233 GLN A CA 1
ATOM 1696 C C . GLN A 1 233 ? 9.328 13.438 -4.113 1 94 233 GLN A C 1
ATOM 1698 O O . GLN A 1 233 ? 9.883 13.742 -5.172 1 94 233 GLN A O 1
ATOM 1703 N N . THR A 1 234 ? 9.078 14.273 -3.152 1 93.31 234 THR A N 1
ATOM 1704 C CA . THR A 1 234 ? 9.398 15.688 -3.289 1 93.31 234 THR A CA 1
ATOM 1705 C C . THR A 1 234 ? 10.602 16.062 -2.43 1 93.31 234 THR A C 1
ATOM 1707 O O . THR A 1 234 ? 10.797 15.492 -1.352 1 93.31 234 THR A O 1
ATOM 1710 N N . ALA A 1 235 ? 11.406 17 -2.949 1 93.56 235 ALA A N 1
ATOM 1711 C CA . ALA A 1 235 ? 12.57 17.453 -2.197 1 93.56 235 ALA A CA 1
ATOM 1712 C C . ALA A 1 235 ? 12.844 18.938 -2.447 1 93.56 235 ALA A C 1
ATOM 1714 O O . ALA A 1 235 ? 12.875 19.375 -3.598 1 93.56 235 ALA A O 1
ATOM 1715 N N . LEU A 1 236 ? 12.922 19.625 -1.383 1 97.19 236 LEU A N 1
ATOM 1716 C CA . LEU A 1 236 ? 13.398 21 -1.445 1 97.19 236 LEU A CA 1
ATOM 1717 C C . LEU A 1 236 ? 14.898 21.078 -1.184 1 97.19 236 LEU A C 1
ATOM 1719 O O . LEU A 1 236 ? 15.359 20.734 -0.094 1 97.19 236 LEU A O 1
ATOM 1723 N N . THR A 1 237 ? 15.625 21.547 -2.158 1 96.56 237 THR A N 1
ATOM 1724 C CA . THR A 1 237 ? 17.078 21.656 -2.016 1 96.56 237 THR A CA 1
ATOM 1725 C C . THR A 1 237 ? 17.453 22.922 -1.266 1 96.56 237 THR A C 1
ATOM 1727 O O . THR A 1 237 ? 16.672 23.875 -1.191 1 96.56 237 THR A O 1
ATOM 1730 N N . ARG A 1 238 ? 18.656 22.859 -0.731 1 96.94 238 ARG A N 1
ATOM 1731 C CA . ARG A 1 238 ? 19.172 24.031 -0.039 1 96.94 238 ARG A CA 1
ATOM 1732 C C . ARG A 1 238 ? 19.281 25.234 -0.984 1 96.94 238 ARG A C 1
ATOM 1734 O O . ARG A 1 238 ? 18.984 26.359 -0.596 1 96.94 238 ARG A O 1
ATOM 1741 N N . GLU A 1 239 ? 19.688 24.953 -2.152 1 96.88 239 GLU A N 1
ATOM 1742 C CA . GLU A 1 239 ? 19.812 26 -3.158 1 96.88 239 GLU A CA 1
ATOM 1743 C C . GLU A 1 239 ? 18.484 26.719 -3.371 1 96.88 239 GLU A C 1
ATOM 1745 O O . GLU A 1 239 ? 18.422 27.953 -3.404 1 96.88 239 GLU A O 1
ATOM 1750 N N . LYS A 1 240 ? 17.422 25.984 -3.482 1 97.19 240 LYS A N 1
ATOM 1751 C CA . LYS A 1 240 ? 16.094 26.578 -3.699 1 97.19 240 LYS A CA 1
ATOM 1752 C C . LYS A 1 240 ? 15.617 27.312 -2.457 1 97.19 240 LYS A C 1
ATOM 1754 O O . LYS A 1 240 ? 15.062 28.422 -2.559 1 97.19 240 LYS A O 1
ATOM 1759 N N . ALA A 1 241 ? 15.844 26.734 -1.33 1 97.62 241 ALA A N 1
ATOM 1760 C CA . ALA A 1 241 ? 15.414 27.359 -0.08 1 97.62 241 ALA A CA 1
ATOM 1761 C C . ALA A 1 241 ? 16.141 28.688 0.146 1 97.62 241 ALA A C 1
ATOM 1763 O O . ALA A 1 241 ? 15.547 29.625 0.674 1 97.62 241 ALA A O 1
ATOM 1764 N N . HIS A 1 242 ? 17.312 28.797 -0.264 1 97.88 242 HIS A N 1
ATOM 1765 C CA . HIS A 1 242 ? 18.125 29.984 0.005 1 97.88 242 HIS A CA 1
ATOM 1766 C C . HIS A 1 242 ? 17.734 31.141 -0.914 1 97.88 242 HIS A C 1
ATOM 1768 O O . HIS A 1 242 ? 18.219 32.25 -0.742 1 97.88 242 HIS A O 1
ATOM 1774 N N . GLU A 1 243 ? 16.922 30.859 -1.847 1 98 243 GLU A N 1
ATOM 1775 C CA . GLU A 1 243 ? 16.375 31.953 -2.641 1 98 243 GLU A CA 1
ATOM 1776 C C . GLU A 1 243 ? 15.617 32.938 -1.766 1 98 243 GLU A C 1
ATOM 1778 O O . GLU A 1 243 ? 15.547 34.125 -2.084 1 98 243 GLU A O 1
ATOM 1783 N N . TRP A 1 244 ? 15.094 32.531 -0.683 1 98.38 244 TRP A N 1
ATOM 1784 C CA . TRP A 1 244 ? 14.305 33.406 0.19 1 98.38 244 TRP A CA 1
ATOM 1785 C C . TRP A 1 244 ? 15.188 34.438 0.887 1 98.38 244 TRP A C 1
ATOM 1787 O O . TRP A 1 244 ? 14.695 35.469 1.359 1 98.38 244 TRP A O 1
ATOM 1797 N N . ALA A 1 245 ? 16.453 34.156 0.999 1 97.25 245 ALA A N 1
ATOM 1798 C CA . ALA A 1 245 ? 17.391 35.125 1.616 1 97.25 245 ALA A CA 1
ATOM 1799 C C . ALA A 1 245 ? 17.453 36.406 0.821 1 97.25 245 ALA A C 1
ATOM 1801 O O . ALA A 1 245 ? 17.656 37.5 1.393 1 97.25 245 ALA A O 1
ATOM 1802 N N . SER A 1 246 ? 17.25 36.312 -0.417 1 97.12 246 SER A N 1
ATOM 1803 C CA . SER A 1 246 ? 17.391 37.469 -1.307 1 97.12 246 SER A CA 1
ATOM 1804 C C . SER A 1 246 ? 16.234 38.438 -1.136 1 97.12 246 SER A C 1
ATOM 1806 O O . SER A 1 246 ? 16.312 39.594 -1.595 1 97.12 246 SER A O 1
ATOM 1808 N N . LEU A 1 247 ? 15.242 38 -0.492 1 97.56 247 LEU A N 1
ATOM 1809 C CA . LEU A 1 247 ? 14.078 38.875 -0.292 1 97.56 247 LEU A CA 1
ATOM 1810 C C . LEU A 1 247 ? 14.422 40.031 0.647 1 97.56 247 LEU A C 1
ATOM 1812 O O . LEU A 1 247 ? 13.766 41.062 0.61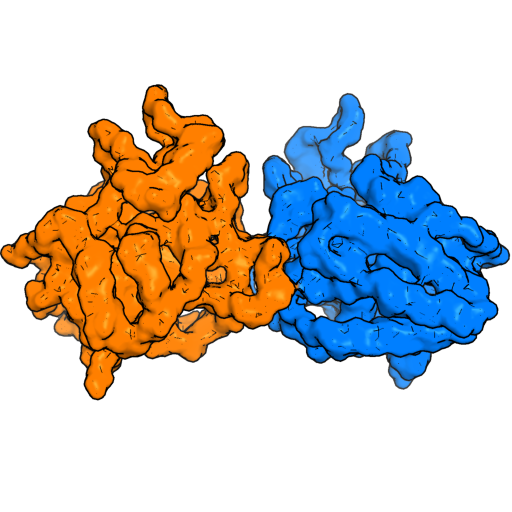2 1 97.56 247 LEU A O 1
ATOM 1816 N N . GLY A 1 248 ? 15.336 39.781 1.565 1 97.31 248 GLY A N 1
ATOM 1817 C CA . GLY A 1 248 ? 15.734 40.812 2.516 1 97.31 248 GLY A CA 1
ATOM 1818 C C . GLY A 1 248 ? 14.68 41.094 3.568 1 97.31 248 GLY A C 1
ATOM 1819 O O . GLY A 1 248 ? 14.594 42.219 4.094 1 97.31 248 GLY A O 1
ATOM 1820 N N . THR A 1 249 ? 13.812 40.219 3.812 1 97.81 249 THR A N 1
ATOM 1821 C CA . THR A 1 249 ? 12.766 40.344 4.812 1 97.81 249 THR A CA 1
ATOM 1822 C C . THR A 1 249 ? 13.008 39.438 6 1 97.81 249 THR A C 1
ATOM 1824 O O . THR A 1 249 ? 13.758 38.438 5.887 1 97.81 249 THR A O 1
ATOM 1827 N N . GLN A 1 250 ? 12.391 39.719 7.059 1 97.56 250 GLN A N 1
ATOM 1828 C CA . GLN A 1 250 ? 12.477 38.844 8.234 1 97.56 250 GLN A CA 1
ATOM 1829 C C . GLN A 1 250 ? 11.875 37.469 7.949 1 97.56 250 GLN A C 1
ATOM 1831 O O . GLN A 1 250 ? 12.391 36.469 8.422 1 97.56 250 GLN A O 1
ATOM 1836 N N . ALA A 1 251 ? 10.797 37.531 7.223 1 98.19 251 ALA A N 1
ATOM 1837 C CA . ALA A 1 251 ? 10.148 36.281 6.863 1 98.19 251 ALA A CA 1
ATOM 1838 C C . ALA A 1 251 ? 11.078 35.406 6.02 1 98.19 251 ALA A C 1
ATOM 1840 O O . ALA A 1 251 ? 11.172 34.188 6.238 1 98.19 251 ALA A O 1
ATOM 1841 N N . GLY A 1 252 ? 11.688 35.969 5.043 1 98.31 252 GLY A N 1
ATOM 1842 C CA . GLY A 1 252 ? 12.648 35.25 4.23 1 98.31 252 GLY A CA 1
ATOM 1843 C C . GLY A 1 252 ? 13.781 34.625 5.039 1 98.31 252 GLY A C 1
ATOM 1844 O O . GLY A 1 252 ? 14.156 33.469 4.836 1 98.31 252 GLY A O 1
ATOM 1845 N N . ASP A 1 253 ? 14.328 35.469 5.977 1 98.25 253 ASP A N 1
ATOM 1846 C CA . ASP A 1 253 ? 15.414 35 6.836 1 98.25 253 ASP A CA 1
ATOM 1847 C C . ASP A 1 253 ? 14.961 33.844 7.719 1 98.25 253 ASP A C 1
ATOM 1849 O O . ASP A 1 253 ? 15.703 32.875 7.93 1 98.25 253 ASP A O 1
ATOM 1853 N N . PHE A 1 254 ? 13.828 33.969 8.219 1 98.62 254 PHE A N 1
ATOM 1854 C CA . PHE A 1 254 ? 13.234 32.938 9.047 1 98.62 254 PHE A CA 1
ATOM 1855 C C . PHE A 1 254 ? 13.117 31.641 8.273 1 98.62 254 PHE A C 1
ATOM 1857 O O . PHE A 1 254 ? 13.539 30.578 8.758 1 98.62 254 PHE A O 1
ATOM 1864 N N . LEU A 1 255 ? 12.602 31.672 7.047 1 98.75 255 LEU A N 1
ATOM 1865 C CA . LEU A 1 255 ? 12.406 30.484 6.219 1 98.75 255 LEU A CA 1
ATOM 1866 C C . LEU A 1 255 ? 13.734 29.797 5.934 1 98.75 255 LEU A C 1
ATOM 1868 O O . LEU A 1 255 ? 13.828 28.578 6 1 98.75 255 LEU A O 1
ATOM 1872 N N . VAL A 1 256 ? 14.727 30.547 5.684 1 98.5 256 VAL A N 1
ATOM 1873 C CA . VAL A 1 256 ? 16.047 29.984 5.375 1 98.5 256 VAL A CA 1
ATOM 1874 C C . VAL A 1 256 ? 16.609 29.281 6.605 1 98.5 256 VAL A C 1
ATOM 1876 O O . VAL A 1 256 ? 17.047 28.141 6.527 1 98.5 256 VAL A O 1
ATOM 1879 N N . THR A 1 257 ? 16.547 29.969 7.754 1 98.38 257 THR A N 1
ATOM 1880 C CA . THR A 1 257 ? 17.125 29.438 8.984 1 98.38 257 THR A CA 1
ATOM 1881 C C . THR A 1 257 ? 16.453 28.125 9.375 1 98.38 257 THR A C 1
ATOM 1883 O O . THR A 1 257 ? 17.125 27.125 9.633 1 98.38 257 THR A O 1
ATOM 1886 N N . MET A 1 258 ? 15.219 28.141 9.383 1 98.12 258 MET A N 1
ATOM 1887 C CA . MET A 1 258 ? 14.422 26.984 9.789 1 98.12 258 MET A CA 1
ATOM 1888 C C . MET A 1 258 ? 14.617 25.828 8.812 1 98.12 258 MET A C 1
ATOM 1890 O O . MET A 1 258 ? 14.797 24.672 9.227 1 98.12 258 MET A O 1
ATOM 1894 N N . THR A 1 259 ? 14.602 26.094 7.543 1 98.25 259 THR A N 1
ATOM 1895 C CA . THR A 1 259 ? 14.688 25.062 6.516 1 98.25 259 THR A CA 1
ATOM 1896 C C . THR A 1 259 ? 16.094 24.469 6.465 1 98.25 259 THR A C 1
ATOM 1898 O O . THR A 1 259 ? 16.25 23.266 6.207 1 98.25 259 THR A O 1
ATOM 1901 N N . ASP A 1 260 ? 17.094 25.297 6.746 1 98.06 260 ASP A N 1
ATOM 1902 C CA . ASP A 1 260 ? 18.453 24.766 6.816 1 98.06 260 ASP A CA 1
ATOM 1903 C C . ASP A 1 260 ? 18.562 23.672 7.879 1 98.06 260 ASP A C 1
ATOM 1905 O O . ASP A 1 260 ?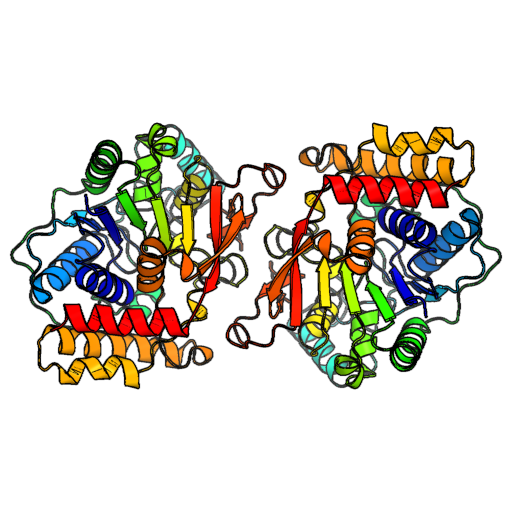 19.203 22.641 7.652 1 98.06 260 ASP A O 1
ATOM 1909 N N . TYR A 1 261 ? 18 23.969 9 1 98.12 261 TYR A N 1
ATOM 1910 C CA . TYR A 1 261 ? 18 22.969 10.062 1 98.12 261 TYR A CA 1
ATOM 1911 C C . TYR A 1 261 ? 17.328 21.672 9.594 1 98.12 261 TYR A C 1
ATOM 1913 O O . TYR A 1 261 ? 17.844 20.578 9.844 1 98.12 261 TYR A O 1
ATOM 1921 N N . TYR A 1 262 ? 16.266 21.812 8.93 1 97.69 262 TYR A N 1
ATOM 1922 C CA . TYR A 1 262 ? 15.484 20.688 8.438 1 97.69 262 TYR A CA 1
ATOM 1923 C C . TYR A 1 262 ? 16.266 19.891 7.402 1 97.69 262 TYR A C 1
ATOM 1925 O O . TYR A 1 262 ? 16.328 18.656 7.469 1 97.69 262 TYR A O 1
ATOM 1933 N N . ILE A 1 263 ? 16.875 20.562 6.445 1 97.25 263 ILE A N 1
ATOM 1934 C CA . ILE A 1 263 ? 17.656 19.938 5.387 1 97.25 263 ILE A CA 1
ATOM 1935 C C . ILE A 1 263 ? 18.844 19.203 5.988 1 97.25 263 ILE A C 1
ATOM 1937 O O . ILE A 1 263 ? 19.172 18.094 5.559 1 97.25 263 ILE A O 1
ATOM 1941 N N . ASP A 1 264 ? 19.484 19.75 7.02 1 96.88 264 ASP A N 1
ATOM 1942 C CA . ASP A 1 264 ? 20.609 19.094 7.688 1 96.88 264 ASP A CA 1
ATOM 1943 C C . ASP A 1 264 ? 20.172 17.75 8.281 1 96.88 264 ASP A C 1
ATOM 1945 O O . ASP A 1 264 ? 20.906 16.766 8.211 1 96.88 264 ASP A O 1
ATOM 1949 N N . PHE A 1 265 ? 19.031 17.797 8.914 1 95.81 265 PHE A N 1
ATOM 1950 C CA . PHE A 1 265 ? 18.5 16.562 9.484 1 95.81 265 PHE A CA 1
ATOM 1951 C C . PHE A 1 265 ? 18.328 15.5 8.414 1 95.81 265 PHE A C 1
ATOM 1953 O O . PHE A 1 265 ? 18.734 14.352 8.594 1 95.81 265 PHE A O 1
ATOM 1960 N N . TYR A 1 266 ? 17.688 15.844 7.336 1 93.19 266 TYR A N 1
ATOM 1961 C CA . TYR A 1 266 ? 17.406 14.898 6.258 1 93.19 266 TYR A CA 1
ATOM 1962 C C . TYR A 1 266 ? 18.688 14.398 5.617 1 93.19 266 TYR A C 1
ATOM 1964 O O . TYR A 1 266 ? 18.828 13.211 5.32 1 93.19 266 TYR A O 1
ATOM 1972 N N . LEU A 1 267 ? 19.609 15.273 5.348 1 92.19 267 LEU A N 1
ATOM 1973 C CA . LEU A 1 267 ? 20.875 14.875 4.727 1 92.19 267 LEU A CA 1
ATOM 1974 C C . LEU A 1 267 ? 21.609 13.867 5.594 1 92.19 267 LEU A C 1
ATOM 1976 O O . LEU A 1 267 ? 22.281 12.977 5.074 1 92.19 267 LEU A O 1
ATOM 1980 N N . LYS A 1 268 ? 21.469 13.969 6.859 1 92.81 268 LYS A N 1
ATOM 1981 C CA . LYS A 1 268 ? 22.125 13.07 7.797 1 92.81 268 LYS A CA 1
ATOM 1982 C C . LYS A 1 268 ? 21.406 11.734 7.883 1 92.81 268 LYS A C 1
ATOM 1984 O O . LYS A 1 268 ? 22.047 10.68 7.961 1 92.81 268 LYS A O 1
ATOM 1989 N N . ASN A 1 269 ? 20.078 11.75 7.852 1 89.75 269 ASN A N 1
ATOM 1990 C CA . ASN A 1 269 ? 19.312 10.562 8.219 1 89.75 269 ASN A CA 1
ATOM 1991 C C . ASN A 1 269 ? 18.672 9.914 7.004 1 89.75 269 ASN A C 1
ATOM 1993 O O . ASN A 1 269 ? 18.359 8.719 7.023 1 89.75 269 ASN A O 1
ATOM 1997 N N . GLN A 1 270 ? 18.406 10.672 5.973 1 86.62 270 GLN A N 1
ATOM 1998 C CA . GLN A 1 270 ? 17.797 10.211 4.73 1 86.62 270 GLN A CA 1
ATOM 1999 C C . GLN A 1 270 ? 18.438 10.875 3.52 1 86.62 270 GLN A C 1
ATOM 2001 O O . GLN A 1 270 ? 17.766 11.586 2.764 1 86.62 270 GLN A O 1
ATOM 2006 N N . PRO A 1 271 ? 19.656 10.562 3.254 1 84.94 271 PRO A N 1
ATOM 2007 C CA . PRO A 1 271 ? 20.406 11.266 2.209 1 84.94 271 PRO A CA 1
ATOM 2008 C C . PRO A 1 271 ? 19.828 11.039 0.814 1 84.94 271 PRO A C 1
ATOM 2010 O O . PRO A 1 271 ? 20.047 11.852 -0.088 1 84.94 271 PRO A O 1
ATOM 2013 N N . GLU A 1 272 ? 19 10.047 0.691 1 80.25 272 GLU A N 1
ATOM 2014 C CA . GLU A 1 272 ? 18.438 9.727 -0.616 1 80.25 272 GLU A CA 1
ATOM 2015 C C . GLU A 1 272 ? 17.438 10.781 -1.062 1 80.25 272 GLU A C 1
ATOM 2017 O O . GLU A 1 272 ? 17.156 10.906 -2.254 1 80.25 272 GLU A O 1
ATOM 2022 N N . ILE A 1 273 ? 16.969 11.555 -0.158 1 81.44 273 ILE A N 1
ATOM 2023 C CA . ILE A 1 273 ? 15.984 12.586 -0.484 1 81.44 273 ILE A CA 1
ATOM 2024 C C . ILE A 1 273 ? 16.703 13.797 -1.086 1 81.44 273 ILE A C 1
ATOM 2026 O O . ILE A 1 273 ? 16.109 14.547 -1.862 1 81.44 273 ILE A O 1
ATOM 2030 N N . ARG A 1 274 ? 18.141 14.07 -0.948 1 84 274 ARG A N 1
ATOM 2031 C CA . ARG A 1 274 ? 18.969 15.148 -1.479 1 84 274 ARG A CA 1
ATOM 2032 C C . ARG A 1 274 ? 18.328 16.516 -1.206 1 84 274 ARG A C 1
ATOM 2034 O O . ARG A 1 274 ? 18.312 17.391 -2.078 1 84 274 ARG A O 1
ATOM 2041 N N . GLY A 1 275 ? 17.688 16.766 -0.099 1 93.56 275 GLY A N 1
ATOM 2042 C CA . GLY A 1 275 ? 16.953 17.906 0.43 1 93.56 275 GLY A CA 1
ATOM 2043 C C . GLY A 1 275 ? 16.062 17.547 1.593 1 93.56 275 GLY A C 1
ATOM 2044 O O . GLY A 1 275 ? 16.359 16.641 2.373 1 93.56 275 GLY A O 1
ATOM 2045 N N . CYS A 1 276 ? 15.023 18.359 1.783 1 94.62 276 CYS A N 1
ATOM 2046 C CA . CYS A 1 276 ? 14.055 18 2.811 1 94.62 276 CYS A CA 1
ATOM 2047 C C . CYS A 1 276 ? 12.688 17.734 2.201 1 94.62 276 CYS A C 1
ATOM 2049 O O . CYS A 1 276 ? 12.359 18.281 1.145 1 94.62 276 CYS A O 1
ATOM 2051 N N . GLY A 1 277 ? 11.93 16.875 2.844 1 93.25 277 GLY A N 1
ATOM 2052 C CA . GLY A 1 277 ? 10.578 16.594 2.402 1 93.25 277 GLY A CA 1
ATOM 2053 C C . GLY A 1 277 ? 9.617 17.734 2.629 1 93.25 277 GLY A C 1
ATOM 2054 O O . GLY A 1 277 ? 9.766 18.5 3.588 1 93.25 277 GLY A O 1
ATOM 2055 N N . LEU A 1 278 ? 8.664 17.906 1.722 1 97.12 278 LEU A N 1
ATOM 2056 C CA . LEU A 1 278 ? 7.617 18.922 1.826 1 97.12 278 LEU A CA 1
ATOM 2057 C C . LEU A 1 278 ? 6.273 18.281 2.146 1 97.12 278 LEU A C 1
ATOM 2059 O O . LEU A 1 278 ? 5.336 18.359 1.347 1 97.12 278 LEU A O 1
ATOM 2063 N N . HIS A 1 279 ? 6.172 17.734 3.363 1 98.19 279 HIS A N 1
ATOM 2064 C CA . HIS A 1 279 ? 5.027 16.922 3.777 1 98.19 279 HIS A CA 1
ATOM 2065 C C . HIS A 1 279 ? 3.76 17.766 3.863 1 98.19 279 HIS A C 1
ATOM 2067 O O . HIS A 1 279 ? 2.898 17.703 2.984 1 98.19 279 HIS A O 1
ATOM 2073 N N . ASP A 1 280 ? 3.781 18.688 4.773 1 98.81 280 ASP A N 1
ATOM 2074 C CA . ASP A 1 280 ? 2.582 19.453 5.082 1 98.81 280 ASP A CA 1
ATOM 2075 C C . ASP A 1 280 ? 2.244 20.422 3.945 1 98.81 280 ASP A C 1
ATOM 2077 O O . ASP A 1 280 ? 1.076 20.578 3.576 1 98.81 280 ASP A O 1
ATOM 2081 N N . PRO A 1 281 ? 3.266 21.078 3.285 1 98.81 281 PRO A N 1
ATOM 2082 C CA . PRO A 1 281 ? 2.932 21.938 2.148 1 98.81 281 PRO A CA 1
ATOM 2083 C C . PRO A 1 281 ? 2.248 21.172 1.014 1 98.81 281 PRO A C 1
ATOM 2085 O O . PRO A 1 281 ? 1.354 21.703 0.355 1 98.81 281 PRO A O 1
ATOM 2088 N N . LEU A 1 282 ? 2.68 19.938 0.783 1 98.88 282 LEU A N 1
ATOM 2089 C CA . LEU A 1 282 ? 2.051 19.156 -0.283 1 98.88 282 LEU A CA 1
ATOM 2090 C C . LEU A 1 282 ? 0.59 18.875 0.044 1 98.88 282 LEU A C 1
ATOM 2092 O O . LEU A 1 282 ? -0.259 18.859 -0.851 1 98.88 282 LEU A O 1
ATOM 2096 N N . ALA A 1 283 ? 0.302 18.625 1.315 1 98.94 283 ALA A N 1
ATOM 2097 C CA . ALA A 1 283 ? -1.085 18.391 1.713 1 98.94 283 ALA A CA 1
ATOM 2098 C C . ALA A 1 283 ? -1.944 19.625 1.43 1 98.94 283 ALA A C 1
ATOM 2100 O O . ALA A 1 283 ? -3.055 19.5 0.906 1 98.94 283 ALA A O 1
ATOM 2101 N N . VAL A 1 284 ? -1.424 20.797 1.715 1 98.81 284 VAL A N 1
ATOM 2102 C CA . VAL A 1 284 ? -2.158 22.031 1.44 1 98.81 284 VAL A CA 1
ATOM 2103 C C . VAL A 1 284 ? -2.307 22.219 -0.068 1 98.81 284 VAL A C 1
ATOM 2105 O O . VAL A 1 284 ? -3.398 22.5 -0.559 1 98.81 284 VAL A O 1
ATOM 2108 N N . ALA A 1 285 ? -1.229 22.031 -0.773 1 98.81 285 ALA A N 1
ATOM 2109 C CA . ALA A 1 285 ? -1.246 22.219 -2.223 1 98.81 285 ALA A CA 1
ATOM 2110 C C . ALA A 1 285 ? -2.252 21.281 -2.883 1 98.81 285 ALA A C 1
ATOM 2112 O O . ALA A 1 285 ? -3.029 21.703 -3.744 1 98.81 285 ALA A O 1
ATOM 2113 N N . ALA A 1 286 ? -2.234 20.031 -2.447 1 98.81 286 ALA A N 1
ATOM 2114 C CA . ALA A 1 286 ? -3.137 19.047 -3.021 1 98.81 286 ALA A CA 1
ATOM 2115 C C . ALA A 1 286 ? -4.59 19.359 -2.68 1 98.81 286 ALA A C 1
ATOM 2117 O O . ALA A 1 286 ? -5.492 19.094 -3.479 1 98.81 286 ALA A O 1
ATOM 2118 N N . ALA A 1 287 ? -4.801 19.891 -1.473 1 98.38 287 ALA A N 1
ATOM 2119 C CA . ALA A 1 287 ? -6.148 20.297 -1.084 1 98.38 287 ALA A CA 1
ATOM 2120 C C . ALA A 1 287 ? -6.672 21.406 -1.988 1 98.38 287 ALA A C 1
ATOM 2122 O O . ALA A 1 287 ? -7.855 21.422 -2.33 1 98.38 287 ALA A O 1
ATOM 2123 N N . LEU A 1 288 ? -5.805 22.297 -2.355 1 97.5 288 LEU A N 1
ATOM 2124 C CA . LEU A 1 288 ? -6.195 23.438 -3.168 1 97.5 288 LEU A CA 1
ATOM 2125 C C . LEU A 1 288 ? -6.293 23.062 -4.641 1 97.5 288 LEU A C 1
ATOM 2127 O O . LEU A 1 288 ? -7.133 23.594 -5.371 1 97.5 288 LEU A O 1
ATOM 2131 N N . ASP A 1 289 ? -5.438 22.188 -5.07 1 97.62 289 ASP A N 1
ATOM 2132 C CA . ASP A 1 289 ? -5.418 21.719 -6.453 1 97.62 289 ASP A CA 1
ATOM 2133 C C . ASP A 1 289 ? -5.172 20.219 -6.52 1 97.62 289 ASP A C 1
ATOM 2135 O O . ASP A 1 289 ? -4.035 19.781 -6.703 1 97.62 289 ASP A O 1
ATOM 2139 N N . PRO A 1 290 ? -6.223 19.469 -6.586 1 97.88 290 PRO A N 1
ATOM 2140 C CA . PRO A 1 290 ? -6.098 18 -6.555 1 97.88 290 PRO A CA 1
ATOM 2141 C C . PRO A 1 290 ? -5.402 17.453 -7.797 1 97.88 290 PRO A C 1
ATOM 2143 O O . PRO A 1 290 ? -4.969 16.297 -7.797 1 97.88 290 PRO A O 1
ATOM 2146 N N . SER A 1 291 ? -5.301 18.219 -8.844 1 98.31 291 SER A N 1
ATOM 2147 C CA . SER A 1 291 ? -4.676 17.734 -10.07 1 98.31 291 SER A CA 1
ATOM 2148 C C . SER A 1 291 ? -3.178 17.531 -9.883 1 98.31 291 SER A C 1
ATOM 2150 O O . SER A 1 291 ? -2.525 16.891 -10.711 1 98.31 291 SER A O 1
ATOM 2152 N N . LEU A 1 292 ? -2.648 18 -8.773 1 98.62 292 LEU A N 1
ATOM 2153 C CA . LEU A 1 292 ? -1.226 17.859 -8.484 1 98.62 292 LEU A CA 1
ATOM 2154 C C . LEU A 1 292 ? -0.877 16.422 -8.148 1 98.62 292 LEU A C 1
ATOM 2156 O O . LEU A 1 292 ? 0.293 16.031 -8.188 1 98.62 292 LEU A O 1
ATOM 2160 N N . VAL A 1 293 ? -1.907 15.641 -7.762 1 98.75 293 VAL A N 1
ATOM 2161 C CA . VAL A 1 293 ? -1.628 14.281 -7.316 1 98.75 293 VAL A CA 1
ATOM 2162 C C . VAL A 1 293 ? -2.494 13.289 -8.094 1 98.75 293 VAL A C 1
ATOM 2164 O O . VAL A 1 293 ? -3.52 13.672 -8.664 1 98.75 293 VAL A O 1
ATOM 2167 N N . THR A 1 294 ? -2.035 12.07 -8.227 1 98.62 294 THR A N 1
ATOM 2168 C CA . THR A 1 294 ? -2.807 10.93 -8.711 1 98.62 294 THR A CA 1
ATOM 2169 C C . THR A 1 294 ? -3.252 10.047 -7.551 1 98.62 294 THR A C 1
ATOM 2171 O O . THR A 1 294 ? -2.424 9.578 -6.766 1 98.62 294 THR A O 1
ATOM 2174 N N . THR A 1 295 ? -4.582 9.875 -7.461 1 98.56 295 THR A N 1
ATOM 2175 C CA . THR A 1 295 ? -5.09 9.172 -6.293 1 98.56 295 THR A CA 1
ATOM 2176 C C . THR A 1 295 ? -5.801 7.883 -6.707 1 98.56 295 THR A C 1
ATOM 2178 O O . THR A 1 295 ? -6.168 7.715 -7.871 1 98.56 295 THR A O 1
ATOM 2181 N N . PHE A 1 296 ? -5.852 6.953 -5.801 1 98.25 296 PHE A N 1
ATOM 2182 C CA . PHE A 1 296 ? -6.672 5.746 -5.852 1 98.25 296 PHE A CA 1
ATOM 2183 C C . PHE A 1 296 ? -7.582 5.66 -4.633 1 98.25 296 PHE A C 1
ATOM 2185 O O . PHE A 1 296 ? -7.203 6.074 -3.535 1 98.25 296 PHE A O 1
ATOM 2192 N N . GLY A 1 297 ? -8.812 5.184 -4.824 1 98.19 297 GLY A N 1
ATOM 2193 C CA . GLY A 1 297 ? -9.781 5.074 -3.74 1 98.19 297 GLY A CA 1
ATOM 2194 C C . GLY A 1 297 ? -9.602 3.816 -2.91 1 98.19 297 GLY A C 1
ATOM 2195 O O . GLY A 1 297 ? -9.469 2.721 -3.455 1 98.19 297 GLY A O 1
ATOM 2196 N N . PHE A 1 298 ? -9.656 3.965 -1.551 1 98.44 298 PHE A N 1
ATOM 2197 C CA . PHE A 1 298 ? -9.547 2.844 -0.624 1 98.44 298 PHE A CA 1
ATOM 2198 C C . PHE A 1 298 ? -10.469 3.035 0.574 1 98.44 298 PHE A C 1
ATOM 2200 O O . PHE A 1 298 ? -10.805 4.164 0.927 1 98.44 298 PHE A O 1
ATOM 2207 N N . ASN A 1 299 ? -10.922 1.982 1.104 1 98.31 299 ASN A N 1
ATOM 2208 C CA . ASN A 1 299 ? -11.344 1.937 2.5 1 98.31 299 ASN A CA 1
ATOM 2209 C C . ASN A 1 299 ? -10.219 1.439 3.406 1 98.31 299 ASN A C 1
ATOM 2211 O O . ASN A 1 299 ? -9.812 0.281 3.316 1 98.31 299 ASN A O 1
ATOM 2215 N N . LEU A 1 300 ? -9.773 2.354 4.262 1 98.75 300 LEU A N 1
ATOM 2216 C CA . LEU A 1 300 ? -8.562 2.096 5.039 1 98.75 300 LEU A CA 1
ATOM 2217 C C . LEU A 1 300 ? -8.914 1.737 6.477 1 98.75 300 LEU A C 1
ATOM 2219 O O . LEU A 1 300 ? -10.047 1.934 6.914 1 98.75 300 LEU A O 1
ATOM 2223 N N . GLN A 1 301 ? -7.945 1.19 7.148 1 98.62 301 GLN A N 1
ATOM 2224 C CA . GLN A 1 301 ? -7.883 1.023 8.594 1 98.62 301 GLN A CA 1
ATOM 2225 C C . GLN A 1 301 ? -6.469 1.27 9.117 1 98.62 301 GLN A C 1
ATOM 2227 O O . GLN A 1 301 ? -5.527 1.395 8.328 1 98.62 301 GLN A O 1
ATOM 2232 N N . VAL A 1 302 ? -6.379 1.416 10.422 1 98.69 302 VAL A N 1
ATOM 2233 C CA . VAL A 1 302 ? -5.082 1.489 11.086 1 98.69 302 VAL A CA 1
ATOM 2234 C C . VAL A 1 302 ? -4.91 0.297 12.023 1 98.69 302 VAL A C 1
ATOM 2236 O O . VAL A 1 302 ? -5.82 -0.034 12.789 1 98.69 302 VAL A O 1
ATOM 2239 N N . ASP A 1 303 ? -3.76 -0.409 11.898 1 97.75 303 ASP A N 1
ATOM 2240 C CA . ASP A 1 303 ? -3.467 -1.47 12.852 1 97.75 303 ASP A CA 1
ATOM 2241 C C . ASP A 1 303 ? -3.17 -0.894 14.234 1 97.75 303 ASP A C 1
ATOM 2243 O O . ASP A 1 303 ? -2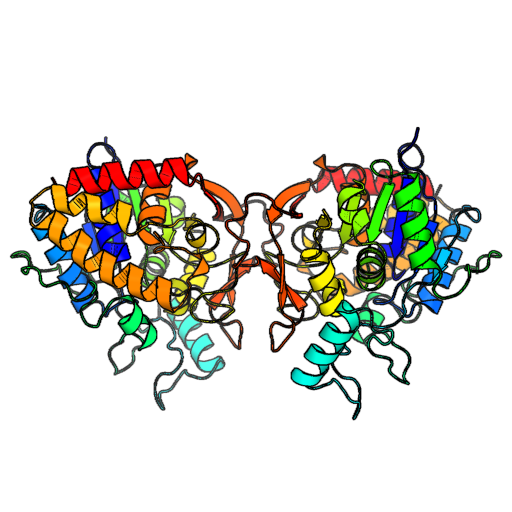.408 0.066 14.367 1 97.75 303 ASP A O 1
ATOM 2247 N N . LEU A 1 304 ? -3.697 -1.507 15.242 1 95.62 304 LEU A N 1
ATOM 2248 C CA . LEU A 1 304 ? -3.668 -0.862 16.547 1 95.62 304 LEU A CA 1
ATOM 2249 C C . LEU A 1 304 ? -2.785 -1.641 17.516 1 95.62 304 LEU A C 1
ATOM 2251 O O . LEU A 1 304 ? -2.67 -1.273 18.688 1 95.62 304 LEU A O 1
ATOM 2255 N N . GLU A 1 305 ? -2.135 -2.707 17.047 1 91.69 305 GLU A N 1
ATOM 2256 C CA . GLU A 1 305 ? -1.383 -3.525 17.984 1 91.69 305 GLU A CA 1
ATOM 2257 C C . GLU A 1 305 ? -0.141 -4.125 17.328 1 91.69 305 GLU A C 1
ATOM 2259 O O . GLU A 1 305 ? -0.065 -4.223 16.109 1 91.69 305 GLU A O 1
ATOM 2264 N N . GLY A 1 306 ? 0.731 -4.469 18.281 1 92.25 306 GLY A N 1
ATOM 2265 C CA . GLY A 1 306 ? 1.88 -5.242 17.828 1 92.25 306 GLY A CA 1
ATOM 2266 C C . GLY A 1 306 ? 2.85 -4.438 16.984 1 92.25 306 GLY A C 1
ATOM 2267 O O . GLY A 1 306 ? 2.865 -3.207 17.062 1 92.25 306 GLY A O 1
ATOM 2268 N N . PRO A 1 307 ? 3.713 -5.172 16.266 1 95.19 307 PRO A N 1
ATOM 2269 C CA . PRO A 1 307 ? 4.711 -4.496 15.43 1 95.19 307 PRO A CA 1
ATOM 2270 C C . PRO A 1 307 ? 4.082 -3.66 14.312 1 95.19 307 PRO A C 1
ATOM 2272 O O . PRO A 1 307 ? 4.746 -2.795 13.734 1 95.19 307 PRO A O 1
ATOM 2275 N N . PHE A 1 308 ? 2.795 -3.844 14.078 1 97.12 308 PHE A N 1
ATOM 2276 C CA . PHE A 1 308 ? 2.119 -3.182 12.969 1 97.12 308 PHE A CA 1
ATOM 2277 C C . PHE A 1 308 ? 1.333 -1.973 13.461 1 97.12 308 PHE A C 1
ATOM 2279 O O . PHE A 1 308 ? 0.66 -1.303 12.672 1 97.12 308 PHE A O 1
ATOM 2286 N N . ARG A 1 309 ? 1.361 -1.691 14.789 1 95.75 309 ARG A N 1
ATOM 2287 C CA . ARG A 1 309 ? 0.623 -0.551 15.32 1 95.75 309 ARG A CA 1
ATOM 2288 C C . ARG A 1 309 ? 0.963 0.726 14.562 1 95.75 309 ARG A C 1
ATOM 2290 O O . ARG A 1 309 ? 2.139 1.048 14.375 1 95.75 309 ARG A O 1
ATOM 2297 N N . GLY A 1 310 ? -0.082 1.411 14.031 1 97.44 310 GLY A N 1
ATOM 2298 C CA . GLY A 1 310 ? 0.078 2.662 13.305 1 97.44 310 GLY A CA 1
ATOM 2299 C C . GLY A 1 310 ? 0.149 2.473 11.805 1 97.44 310 GLY A C 1
ATOM 2300 O O . GLY A 1 310 ? 0.196 3.449 11.047 1 97.44 310 GLY A O 1
ATOM 2301 N N . ARG A 1 311 ? 0.112 1.197 11.336 1 98.62 311 ARG A N 1
ATOM 2302 C CA . ARG A 1 311 ? 0.121 0.937 9.898 1 98.62 311 ARG A CA 1
ATOM 2303 C C . ARG A 1 311 ? -1.193 1.365 9.258 1 98.62 311 ARG A C 1
ATOM 2305 O O . ARG A 1 311 ? -2.27 0.967 9.703 1 98.62 311 ARG A O 1
ATOM 2312 N N . THR A 1 312 ? -1.099 2.227 8.305 1 98.88 312 THR A N 1
ATOM 2313 C CA . THR A 1 312 ? -2.23 2.527 7.434 1 98.88 312 THR A CA 1
ATOM 2314 C C . THR A 1 312 ? -2.35 1.491 6.32 1 98.88 312 THR A C 1
ATOM 2316 O O . THR A 1 312 ? -1.416 1.304 5.535 1 98.88 312 THR A O 1
ATOM 2319 N N . ILE A 1 313 ? -3.502 0.816 6.219 1 98.81 313 ILE A N 1
ATOM 2320 C CA . ILE A 1 313 ? -3.625 -0.321 5.312 1 98.81 313 ILE A CA 1
ATOM 2321 C C . ILE A 1 313 ? -5.078 -0.477 4.875 1 98.81 313 ILE A C 1
ATOM 2323 O O . ILE A 1 313 ? -5.984 0.082 5.496 1 98.81 313 ILE A O 1
ATOM 2327 N N . GLY A 1 314 ? -5.25 -1.131 3.762 1 98.5 314 GLY A N 1
ATOM 2328 C CA . GLY A 1 314 ? -6.605 -1.406 3.307 1 98.5 314 GLY A CA 1
ATOM 2329 C C . GLY A 1 314 ? -7.391 -2.281 4.266 1 98.5 314 GLY A C 1
ATOM 2330 O O . GLY A 1 314 ? -6.84 -3.217 4.852 1 98.5 314 GLY A O 1
ATOM 2331 N N . ASP A 1 315 ? -8.648 -1.942 4.461 1 97.44 315 ASP A N 1
ATOM 2332 C CA . ASP A 1 315 ? -9.578 -2.736 5.254 1 97.44 315 ASP A CA 1
ATOM 2333 C C . ASP A 1 315 ? -10.195 -3.857 4.418 1 97.44 315 ASP A C 1
ATOM 2335 O O . ASP A 1 315 ? -11.109 -3.619 3.623 1 97.44 315 ASP A O 1
ATOM 2339 N N . ARG A 1 316 ? -9.75 -5.074 4.633 1 93.62 316 ARG A N 1
ATOM 2340 C CA . ARG A 1 316 ? -10.188 -6.223 3.844 1 93.62 316 ARG A CA 1
ATOM 2341 C C . ARG A 1 316 ? -11.703 -6.371 3.896 1 93.62 316 ARG A C 1
ATOM 2343 O O . ARG A 1 316 ? -12.328 -6.77 2.912 1 93.62 316 ARG A O 1
ATOM 2350 N N . SER A 1 317 ? -12.344 -6.062 5.016 1 93 317 SER A N 1
ATOM 2351 C CA . SER A 1 317 ? -13.781 -6.25 5.199 1 93 317 SER A CA 1
ATOM 2352 C C . SER A 1 317 ? -14.586 -5.277 4.344 1 93 317 SER A C 1
ATOM 2354 O O . SER A 1 317 ? -15.781 -5.473 4.125 1 93 317 SER A O 1
ATOM 2356 N N . ARG A 1 318 ? -13.93 -4.238 3.846 1 95 318 ARG A N 1
ATOM 2357 C CA . ARG A 1 318 ? -14.617 -3.238 3.035 1 95 318 ARG A CA 1
ATOM 2358 C C . ARG A 1 318 ? -13.992 -3.129 1.649 1 95 318 ARG A C 1
ATOM 2360 O O . ARG A 1 318 ? -14.18 -2.131 0.953 1 95 318 ARG A O 1
ATOM 2367 N N . LEU A 1 319 ? -13.18 -4.141 1.293 1 93.88 319 LEU A N 1
ATOM 2368 C CA . LEU A 1 319 ? -12.445 -4.121 0.031 1 93.88 319 LEU A CA 1
ATOM 2369 C C . LEU A 1 319 ? -13.406 -4.105 -1.154 1 93.88 319 LEU A C 1
ATOM 2371 O O . LEU A 1 319 ? -13.172 -3.404 -2.141 1 93.88 319 LEU A O 1
ATOM 2375 N N . GLN A 1 320 ? -14.555 -4.832 -1.04 1 91.31 320 GLN A N 1
ATOM 2376 C CA . GLN A 1 320 ? -15.469 -4.996 -2.164 1 91.31 320 GLN A CA 1
ATOM 2377 C C . GLN A 1 320 ? -16.516 -3.885 -2.188 1 91.31 320 GLN A C 1
ATOM 2379 O O . GLN A 1 320 ? -17.312 -3.789 -3.127 1 91.31 320 GLN A O 1
ATOM 2384 N N . ASP A 1 321 ? -16.547 -3.061 -1.08 1 93.88 321 ASP A N 1
ATOM 2385 C CA . ASP A 1 321 ? -17.438 -1.903 -1.074 1 93.88 321 ASP A CA 1
ATOM 2386 C C . ASP A 1 321 ? -17.031 -0.895 -2.146 1 93.88 321 ASP A C 1
ATOM 2388 O O . ASP A 1 321 ? -15.906 -0.382 -2.135 1 93.88 321 ASP A O 1
ATOM 2392 N N . PRO A 1 322 ? -17.906 -0.656 -3.121 1 93.25 322 PRO A N 1
ATOM 2393 C CA . PRO A 1 322 ? -17.547 0.292 -4.18 1 93.25 322 PRO A CA 1
ATOM 2394 C C . PRO A 1 322 ? -17.422 1.727 -3.672 1 93.25 322 PRO A C 1
ATOM 2396 O O . PRO A 1 322 ? -16.812 2.57 -4.336 1 93.25 322 PRO A O 1
ATOM 2399 N N . ASP A 1 323 ? -18.031 1.984 -2.537 1 96.12 323 ASP A N 1
ATOM 2400 C CA . ASP A 1 323 ? -17.953 3.32 -1.953 1 96.12 323 ASP A CA 1
ATOM 2401 C C . ASP A 1 323 ? -16.656 3.49 -1.164 1 96.12 323 ASP A C 1
ATOM 2403 O O . ASP A 1 323 ? -16.594 3.178 0.027 1 96.12 323 ASP A O 1
ATOM 2407 N N . LYS A 1 324 ? -15.664 4.027 -1.805 1 97.5 324 LYS A N 1
ATOM 2408 C CA . LYS A 1 324 ? -14.359 4.25 -1.19 1 97.5 324 LYS A CA 1
ATOM 2409 C C . LYS A 1 324 ? -14.297 5.621 -0.522 1 97.5 324 LYS A C 1
ATOM 2411 O O . LYS A 1 324 ? -14.547 6.645 -1.164 1 97.5 324 LYS A O 1
ATOM 2416 N N . HIS A 1 325 ? -13.828 5.648 0.746 1 97 325 HIS A N 1
ATOM 2417 C CA . HIS A 1 325 ? -13.953 6.871 1.53 1 97 325 HIS A CA 1
ATOM 2418 C C . HIS A 1 325 ? -12.641 7.645 1.558 1 97 325 HIS A C 1
ATOM 2420 O O . HIS A 1 325 ? -12.617 8.82 1.924 1 97 325 HIS A O 1
ATOM 2426 N N . THR A 1 326 ? -11.578 7.023 1.154 1 98.56 326 THR A N 1
ATOM 2427 C CA . THR A 1 326 ? -10.297 7.715 1.191 1 98.56 326 THR A CA 1
ATOM 2428 C C . THR A 1 326 ? -9.617 7.668 -0.173 1 98.56 326 THR A C 1
ATOM 2430 O O . THR A 1 326 ? -9.383 6.586 -0.72 1 98.56 326 THR A O 1
ATOM 2433 N N . GLN A 1 327 ? -9.422 8.797 -0.742 1 98.69 327 GLN A N 1
ATOM 2434 C CA . GLN A 1 327 ? -8.523 8.914 -1.887 1 98.69 327 GLN A CA 1
ATOM 2435 C C . GLN A 1 327 ? -7.07 8.992 -1.438 1 98.69 327 GLN A C 1
ATOM 2437 O O . GLN A 1 327 ? -6.676 9.945 -0.757 1 98.69 327 GLN A O 1
ATOM 2442 N N . VAL A 1 328 ? -6.27 7.992 -1.776 1 98.88 328 VAL A N 1
ATOM 2443 C CA . VAL A 1 328 ? -4.867 7.949 -1.376 1 98.88 328 VAL A CA 1
ATOM 2444 C C . VAL A 1 328 ? -3.984 8.438 -2.523 1 98.88 328 VAL A C 1
ATOM 2446 O O . VAL A 1 328 ? -4.062 7.918 -3.639 1 98.88 328 VAL A O 1
ATOM 2449 N N . ALA A 1 329 ? -3.176 9.438 -2.273 1 98.88 329 ALA A N 1
ATOM 2450 C CA . ALA A 1 329 ? -2.246 9.938 -3.287 1 98.88 329 ALA A CA 1
ATOM 2451 C C . ALA A 1 329 ? -1.065 8.984 -3.455 1 98.88 329 ALA A C 1
ATOM 2453 O O . ALA A 1 329 ? -0.349 8.695 -2.494 1 98.88 329 ALA A O 1
ATOM 2454 N N . LEU A 1 330 ? -0.865 8.547 -4.711 1 98.56 330 LEU A N 1
ATOM 2455 C CA . LEU A 1 330 ? 0.226 7.625 -5.004 1 98.56 330 LEU A CA 1
ATOM 2456 C C . LEU A 1 330 ? 1.231 8.258 -5.957 1 98.56 330 LEU A C 1
ATOM 2458 O O . LEU A 1 330 ? 2.375 7.809 -6.051 1 98.56 330 LEU A O 1
ATOM 2462 N N . GLY A 1 331 ? 0.813 9.227 -6.668 1 98.19 331 GLY A N 1
ATOM 2463 C CA . GLY A 1 331 ? 1.671 9.984 -7.562 1 98.19 331 GLY A CA 1
ATOM 2464 C C . GLY A 1 331 ? 1.56 11.484 -7.363 1 98.19 331 GLY A C 1
ATOM 2465 O O . GLY A 1 331 ? 0.542 11.977 -6.871 1 98.19 331 GLY A O 1
ATOM 2466 N N . VAL A 1 332 ? 2.553 12.188 -7.711 1 98.38 332 VAL A N 1
ATOM 2467 C CA . VAL A 1 332 ? 2.568 13.648 -7.605 1 98.38 332 VAL A CA 1
ATOM 2468 C C . VAL A 1 332 ? 3.348 14.242 -8.781 1 98.38 332 VAL A C 1
ATOM 2470 O O . VAL A 1 332 ? 4.363 13.688 -9.203 1 98.38 332 VAL A O 1
ATOM 2473 N N . ASP A 1 333 ? 2.822 15.273 -9.336 1 98.31 333 ASP A N 1
ATOM 2474 C CA . ASP A 1 333 ? 3.561 16.078 -10.312 1 98.31 333 ASP A CA 1
ATOM 2475 C C . ASP A 1 333 ? 4.605 16.953 -9.617 1 98.31 333 ASP A C 1
ATOM 2477 O O . ASP A 1 333 ? 4.352 18.125 -9.328 1 98.31 333 ASP A O 1
ATOM 2481 N N . VAL A 1 334 ? 5.785 16.438 -9.516 1 97.12 334 VAL A N 1
ATOM 2482 C CA . VAL A 1 334 ? 6.82 17.016 -8.656 1 97.12 334 VAL A CA 1
ATOM 2483 C C . VAL A 1 334 ? 7.23 18.391 -9.195 1 97.12 334 VAL A C 1
ATOM 2485 O O . VAL A 1 334 ? 7.227 19.375 -8.453 1 97.12 334 VAL A O 1
ATOM 2488 N N . PRO A 1 335 ? 7.539 18.562 -10.477 1 97.38 335 PRO A N 1
ATOM 2489 C CA . PRO A 1 335 ? 7.938 19.891 -10.953 1 97.38 335 PRO A CA 1
ATOM 2490 C C . PRO A 1 335 ? 6.848 20.938 -10.766 1 97.38 335 PRO A C 1
ATOM 2492 O O . PRO A 1 335 ? 7.137 22.062 -10.344 1 97.38 335 PRO A O 1
ATOM 2495 N N . GLU A 1 336 ? 5.641 20.562 -11.055 1 98.56 336 GLU A N 1
ATOM 2496 C CA . GLU A 1 336 ? 4.539 21.5 -10.898 1 98.56 336 GLU A CA 1
ATOM 2497 C C . GLU A 1 336 ? 4.363 21.922 -9.438 1 98.56 336 GLU A C 1
ATOM 2499 O O . GLU A 1 336 ? 4.184 23.094 -9.141 1 98.56 336 GLU A O 1
ATOM 2504 N N . PHE A 1 337 ? 4.441 20.922 -8.594 1 98.62 337 PHE A N 1
ATOM 2505 C CA . PHE A 1 337 ? 4.297 21.203 -7.176 1 98.62 337 PHE A CA 1
ATOM 2506 C C . PHE A 1 337 ? 5.418 22.109 -6.688 1 98.62 337 PHE A C 1
ATOM 2508 O O . PHE A 1 337 ? 5.168 23.125 -6.023 1 98.62 337 PHE A O 1
ATOM 2515 N N . LEU A 1 338 ? 6.645 21.766 -6.969 1 98.06 338 LEU A N 1
ATOM 2516 C CA . LEU A 1 338 ? 7.785 22.531 -6.484 1 98.06 338 LEU A CA 1
ATOM 2517 C C . LEU A 1 338 ? 7.75 23.953 -7.02 1 98.06 338 LEU A C 1
ATOM 2519 O O . LEU A 1 338 ? 8.062 24.906 -6.297 1 98.06 338 LEU A O 1
ATOM 2523 N N . GLY A 1 339 ? 7.375 24.109 -8.266 1 98.44 339 GLY A N 1
ATOM 2524 C CA . GLY A 1 339 ? 7.215 25.438 -8.828 1 98.44 339 GLY A CA 1
ATOM 2525 C C . GLY A 1 339 ? 6.172 26.281 -8.109 1 98.44 339 GLY A C 1
ATOM 2526 O O . GLY A 1 339 ? 6.426 27.438 -7.754 1 98.44 339 GLY A O 1
ATOM 2527 N N . ARG A 1 340 ? 5.078 25.719 -7.863 1 98.25 340 ARG A N 1
ATOM 2528 C CA . ARG A 1 340 ? 4.004 26.406 -7.156 1 98.25 340 ARG A CA 1
ATOM 2529 C C . ARG A 1 340 ? 4.406 26.719 -5.719 1 98.25 340 ARG A C 1
ATOM 2531 O O . ARG A 1 340 ? 4.102 27.797 -5.199 1 98.25 340 ARG A O 1
ATOM 2538 N N . PHE A 1 341 ? 5.047 25.75 -5.18 1 98.69 341 PHE A N 1
ATOM 2539 C CA . PHE A 1 341 ? 5.5 25.906 -3.803 1 98.69 341 PHE A CA 1
ATOM 2540 C C . PHE A 1 341 ? 6.414 27.125 -3.672 1 98.69 341 PHE A C 1
ATOM 2542 O O . PHE A 1 341 ? 6.18 28 -2.83 1 98.69 341 PHE A O 1
ATOM 2549 N N . MET A 1 342 ? 7.391 27.172 -4.477 1 98.62 342 MET A N 1
ATOM 2550 C CA . MET A 1 342 ? 8.336 28.281 -4.414 1 98.62 342 MET A CA 1
ATOM 2551 C C . MET A 1 342 ? 7.645 29.609 -4.703 1 98.62 342 MET A C 1
ATOM 2553 O O . MET A 1 342 ? 7.902 30.609 -4.031 1 98.62 342 MET A O 1
ATOM 2557 N N . THR A 1 343 ? 6.758 29.609 -5.645 1 98.5 343 THR A N 1
ATOM 2558 C CA . THR A 1 343 ? 6.051 30.812 -6.023 1 98.5 343 THR A CA 1
ATOM 2559 C C . THR A 1 343 ? 5.199 31.328 -4.863 1 98.5 343 THR A C 1
ATOM 2561 O O . THR A 1 343 ? 5.27 32.5 -4.512 1 98.5 343 THR A O 1
ATOM 2564 N N . ARG A 1 344 ? 4.473 30.484 -4.258 1 98.62 344 ARG A N 1
ATOM 2565 C CA . ARG A 1 344 ? 3.521 30.875 -3.221 1 98.62 344 ARG A CA 1
ATOM 2566 C C . ARG A 1 344 ? 4.242 31.281 -1.939 1 98.62 344 ARG A C 1
ATOM 2568 O O . ARG A 1 344 ? 3.912 32.312 -1.328 1 98.62 344 ARG A O 1
ATOM 2575 N N . VAL A 1 345 ? 5.227 30.484 -1.542 1 98.69 345 VAL A N 1
ATOM 2576 C CA . VAL A 1 345 ? 5.949 30.797 -0.31 1 98.69 345 VAL A CA 1
ATOM 2577 C C . VAL A 1 345 ? 6.723 32.094 -0.47 1 98.69 345 VAL A C 1
ATOM 2579 O O . VAL A 1 345 ? 6.758 32.906 0.447 1 98.69 345 VAL A O 1
ATOM 2582 N N . THR A 1 346 ? 7.297 32.281 -1.641 1 98.5 346 THR A N 1
ATOM 2583 C CA . THR A 1 346 ? 8.023 33.531 -1.905 1 98.5 346 THR A CA 1
ATOM 2584 C C . THR A 1 346 ? 7.082 34.719 -1.862 1 98.5 346 THR A C 1
ATOM 2586 O O . THR A 1 346 ? 7.43 35.781 -1.325 1 98.5 346 THR A O 1
ATOM 2589 N N . ALA A 1 347 ? 5.926 34.562 -2.404 1 97.94 347 ALA A N 1
ATOM 2590 C CA . ALA A 1 347 ? 4.941 35.625 -2.398 1 97.94 347 ALA A CA 1
ATOM 2591 C C . ALA A 1 347 ? 4.551 36 -0.973 1 97.94 347 ALA A C 1
ATOM 2593 O O . ALA A 1 347 ? 4.391 37.188 -0.659 1 97.94 347 ALA A O 1
ATOM 2594 N N . ALA A 1 348 ? 4.422 35.031 -0.128 1 98.12 348 ALA A N 1
ATOM 2595 C CA . ALA A 1 348 ? 4.043 35.281 1.262 1 98.12 348 ALA A CA 1
ATOM 2596 C C . ALA A 1 348 ? 5.16 36 2.016 1 98.12 348 ALA A C 1
ATOM 2598 O O . ALA A 1 348 ? 4.898 36.781 2.926 1 98.12 348 ALA A O 1
ATOM 2599 N N . ALA A 1 349 ? 6.379 35.75 1.635 1 97.62 349 ALA A N 1
ATOM 2600 C CA . ALA A 1 349 ? 7.531 36.219 2.404 1 97.62 349 ALA A CA 1
ATOM 2601 C C . ALA A 1 349 ? 7.992 37.594 1.935 1 97.62 349 ALA A C 1
ATOM 2603 O O . ALA A 1 349 ? 8.891 38.188 2.525 1 97.62 349 ALA A O 1
ATOM 2604 N N . ARG A 1 350 ? 7.355 38.094 0.902 1 94.38 350 ARG A N 1
ATOM 2605 C CA . ARG A 1 350 ? 7.727 39.406 0.356 1 94.38 350 ARG A CA 1
ATOM 2606 C C . ARG A 1 350 ? 7.109 40.531 1.172 1 94.38 350 ARG A C 1
ATOM 2608 O O . ARG A 1 350 ? 5.984 40.406 1.659 1 94.38 350 ARG A O 1
ATOM 2615 N N . MET B 1 1 ? 1.565 -14.266 -35.531 1 62.09 1 MET B N 1
ATOM 2616 C CA . MET B 1 1 ? 1.93 -15.391 -34.688 1 62.09 1 MET B CA 1
ATOM 2617 C C . MET B 1 1 ? 1.284 -15.266 -33.312 1 62.09 1 MET B C 1
ATOM 2619 O O . MET B 1 1 ? 1.105 -14.156 -32.812 1 62.09 1 MET B O 1
ATOM 2623 N N . ARG B 1 2 ? 0.673 -16.391 -32.719 1 82.94 2 ARG B N 1
ATOM 2624 C CA . ARG B 1 2 ? -0.022 -16.328 -31.438 1 82.94 2 ARG B CA 1
ATOM 2625 C C . ARG B 1 2 ? 0.964 -16.141 -30.297 1 82.94 2 ARG B C 1
ATOM 2627 O O . ARG B 1 2 ? 2.07 -16.688 -30.328 1 82.94 2 ARG B O 1
ATOM 2634 N N . LYS B 1 3 ? 0.64 -15.445 -29.422 1 94.44 3 LYS B N 1
ATOM 2635 C CA . LYS B 1 3 ? 1.42 -15.258 -28.188 1 94.44 3 LYS B CA 1
ATOM 2636 C C . LYS B 1 3 ? 1.569 -16.562 -27.422 1 94.44 3 LYS B C 1
ATOM 2638 O O . LYS B 1 3 ? 0.782 -17.5 -27.609 1 94.44 3 LYS B O 1
ATOM 2643 N N . LYS B 1 4 ? 2.721 -16.719 -26.797 1 98.56 4 LYS B N 1
ATOM 2644 C CA . LYS B 1 4 ? 3.062 -17.938 -26.062 1 98.56 4 LYS B CA 1
ATOM 2645 C C . LYS B 1 4 ? 2.891 -17.734 -24.562 1 98.56 4 LYS B C 1
ATOM 2647 O O . LYS B 1 4 ? 3.119 -16.625 -24.047 1 98.56 4 LYS B O 1
ATOM 2652 N N . LEU B 1 5 ? 2.475 -18.781 -23.922 1 98.75 5 LEU B N 1
ATOM 2653 C CA . LEU B 1 5 ? 2.221 -18.75 -22.484 1 98.75 5 LEU B CA 1
ATOM 2654 C C . LEU B 1 5 ? 2.967 -19.859 -21.766 1 98.75 5 LEU B C 1
ATOM 2656 O O . LEU B 1 5 ? 2.967 -21.016 -22.234 1 98.75 5 LEU B O 1
ATOM 2660 N N . ILE B 1 6 ? 3.668 -19.531 -20.75 1 98.94 6 ILE B N 1
ATOM 2661 C CA . ILE B 1 6 ? 4.168 -20.469 -19.766 1 98.94 6 ILE B CA 1
ATOM 2662 C C . ILE B 1 6 ? 3.504 -20.219 -18.406 1 98.94 6 ILE B C 1
ATOM 2664 O O . ILE B 1 6 ? 3.441 -19.078 -17.953 1 98.94 6 ILE B O 1
ATOM 2668 N N . LEU B 1 7 ? 2.939 -21.234 -17.812 1 98.94 7 LEU B N 1
ATOM 2669 C CA . LEU B 1 7 ? 2.424 -21.172 -16.453 1 98.94 7 LEU B CA 1
ATOM 2670 C C . LEU B 1 7 ? 3.402 -21.797 -15.469 1 98.94 7 LEU B C 1
ATOM 2672 O O . LEU B 1 7 ? 3.799 -22.953 -15.641 1 98.94 7 LEU B O 1
ATOM 2676 N N . ASP B 1 8 ? 3.904 -21.062 -14.469 1 98.94 8 ASP B N 1
ATOM 2677 C CA . ASP B 1 8 ? 4.715 -21.578 -13.367 1 98.94 8 ASP B CA 1
ATOM 2678 C C . ASP B 1 8 ? 3.873 -21.781 -12.117 1 98.94 8 ASP B C 1
ATOM 2680 O O . ASP B 1 8 ? 3.588 -20.828 -11.391 1 98.94 8 ASP B O 1
ATOM 2684 N N . LEU B 1 9 ? 3.613 -23.094 -11.797 1 98.81 9 LEU B N 1
ATOM 2685 C CA . LEU B 1 9 ? 2.486 -23.359 -10.914 1 98.81 9 LEU B CA 1
ATOM 2686 C C . LEU B 1 9 ? 2.902 -24.281 -9.766 1 98.81 9 LEU B C 1
ATOM 2688 O O . LEU B 1 9 ? 3.783 -25.125 -9.93 1 98.81 9 LEU B O 1
ATOM 2692 N N . ASP B 1 10 ? 2.336 -24.125 -8.617 1 98.69 10 ASP B N 1
ATOM 2693 C CA . ASP B 1 10 ? 2.252 -25.109 -7.543 1 98.69 10 ASP B CA 1
ATOM 2694 C C . ASP B 1 10 ? 0.867 -25.75 -7.488 1 98.69 10 ASP B C 1
ATOM 2696 O O . ASP B 1 10 ? 0.196 -25.703 -6.457 1 98.69 10 ASP B O 1
ATOM 2700 N N . THR B 1 11 ? 0.53 -26.422 -8.406 1 98.75 11 THR B N 1
ATOM 2701 C CA . THR B 1 11 ? -0.793 -26.781 -8.898 1 98.75 11 THR B CA 1
ATOM 2702 C C . THR B 1 11 ? -1.683 -27.25 -7.75 1 98.75 11 THR B C 1
ATOM 2704 O O . THR B 1 11 ? -1.825 -28.453 -7.516 1 98.75 11 THR B O 1
ATOM 2707 N N . GLY B 1 12 ? -2.336 -26.25 -7.172 1 98.38 12 GLY B N 1
ATOM 2708 C CA . GLY B 1 12 ? -3.479 -26.438 -6.293 1 98.38 12 GLY B CA 1
ATOM 2709 C C . GLY B 1 12 ? -4.809 -26.203 -6.984 1 98.38 12 GLY B C 1
ATOM 2710 O O . GLY B 1 12 ? -4.949 -26.469 -8.18 1 98.38 12 GLY B O 1
ATOM 2711 N N . ILE B 1 13 ? -5.82 -25.812 -6.215 1 98.5 13 ILE B N 1
ATOM 2712 C CA . ILE B 1 13 ? -7.18 -25.641 -6.723 1 98.5 13 ILE B CA 1
ATOM 2713 C C . ILE B 1 13 ? -7.227 -24.469 -7.699 1 98.5 13 ILE B C 1
ATOM 2715 O O . ILE B 1 13 ? -7.641 -24.625 -8.852 1 98.5 13 ILE B O 1
ATOM 2719 N N . ASP B 1 14 ? -6.738 -23.281 -7.266 1 97.44 14 ASP B N 1
ATOM 2720 C CA . ASP B 1 14 ? -6.871 -22.125 -8.133 1 97.44 14 ASP B CA 1
ATOM 2721 C C . ASP B 1 14 ? -5.863 -22.188 -9.281 1 97.44 14 ASP B C 1
ATOM 2723 O O . ASP B 1 14 ? -6.055 -21.547 -10.32 1 97.44 14 ASP B O 1
ATOM 2727 N N . ASP B 1 15 ? -4.812 -23.031 -9.164 1 98.81 15 ASP B N 1
ATOM 2728 C CA . ASP B 1 15 ? -3.951 -23.312 -10.312 1 98.81 15 ASP B CA 1
ATOM 2729 C C . ASP B 1 15 ? -4.703 -24.094 -11.383 1 98.81 15 ASP B C 1
ATOM 2731 O O . ASP B 1 15 ? -4.559 -23.828 -12.578 1 98.81 15 ASP B O 1
ATOM 2735 N N . ALA B 1 16 ? -5.406 -25.125 -10.93 1 98.88 16 ALA B N 1
ATOM 2736 C CA . ALA B 1 16 ? -6.18 -25.922 -11.875 1 98.88 16 ALA B CA 1
ATOM 2737 C C . ALA B 1 16 ? -7.191 -25.062 -12.625 1 98.88 16 ALA B C 1
ATOM 2739 O O . ALA B 1 16 ? -7.391 -25.25 -13.828 1 98.88 16 ALA B O 1
ATOM 2740 N N . LEU B 1 17 ? -7.801 -24.172 -11.938 1 98.88 17 LEU B N 1
ATOM 2741 C CA . LEU B 1 17 ? -8.711 -23.219 -12.57 1 98.88 17 LEU B CA 1
ATOM 2742 C C . LEU B 1 17 ? -7.973 -22.328 -13.57 1 98.88 17 LEU B C 1
ATOM 2744 O O . LEU B 1 17 ? -8.508 -22 -14.625 1 98.88 17 LEU B O 1
ATOM 2748 N N . ALA B 1 18 ? -6.762 -21.969 -13.258 1 98.94 18 ALA B N 1
ATOM 2749 C CA . ALA B 1 18 ? -5.934 -21.156 -14.156 1 98.94 18 ALA B CA 1
ATOM 2750 C C . ALA B 1 18 ? -5.578 -21.938 -15.422 1 98.94 18 ALA B C 1
ATOM 2752 O O . ALA B 1 18 ? -5.586 -21.391 -16.516 1 98.94 18 ALA B O 1
ATOM 2753 N N . ILE B 1 19 ? -5.246 -23.234 -15.242 1 98.94 19 ILE B N 1
ATOM 2754 C CA . ILE B 1 19 ? -4.977 -24.094 -16.391 1 98.94 19 ILE B CA 1
ATOM 2755 C C . ILE B 1 19 ? -6.203 -24.141 -17.297 1 98.94 19 ILE B C 1
ATOM 2757 O O . ILE B 1 19 ? -6.098 -23.969 -18.5 1 98.94 19 ILE B O 1
ATOM 2761 N N . ALA B 1 20 ? -7.383 -24.375 -16.719 1 98.88 20 ALA B N 1
ATOM 2762 C CA . ALA B 1 20 ? -8.625 -24.438 -17.484 1 98.88 20 ALA B CA 1
ATOM 2763 C C . ALA B 1 20 ? -8.859 -23.125 -18.25 1 98.88 20 ALA B C 1
ATOM 2765 O O . ALA B 1 20 ? -9.25 -23.141 -19.422 1 98.88 20 ALA B O 1
ATOM 2766 N N . TYR B 1 21 ? -8.617 -22.031 -17.562 1 98.88 21 TYR B N 1
ATOM 2767 C CA . TYR B 1 21 ? -8.781 -20.719 -18.188 1 98.88 21 TYR B CA 1
ATOM 2768 C C . TYR B 1 21 ? -7.863 -20.578 -19.391 1 98.88 21 TYR B C 1
ATOM 2770 O O . TYR B 1 21 ? -8.289 -20.109 -20.453 1 98.88 21 TYR B O 1
ATOM 2778 N N . ALA B 1 22 ? -6.586 -20.922 -19.203 1 98.81 22 ALA B N 1
ATOM 2779 C CA . ALA B 1 22 ? -5.605 -20.828 -20.281 1 98.81 22 ALA B CA 1
ATOM 2780 C C . ALA B 1 22 ? -6.012 -21.703 -21.469 1 98.81 22 ALA B C 1
ATOM 2782 O O . ALA B 1 22 ? -5.949 -21.266 -22.609 1 98.81 22 ALA B O 1
ATOM 2783 N N . LEU B 1 23 ? -6.484 -22.922 -21.172 1 98.69 23 LEU B N 1
ATOM 2784 C CA . LEU B 1 23 ? -6.883 -23.859 -22.219 1 98.69 23 LEU B CA 1
ATOM 2785 C C . LEU B 1 23 ? -8.117 -23.344 -22.969 1 98.69 23 LEU B C 1
ATOM 2787 O O . LEU B 1 23 ? -8.227 -23.516 -24.188 1 98.69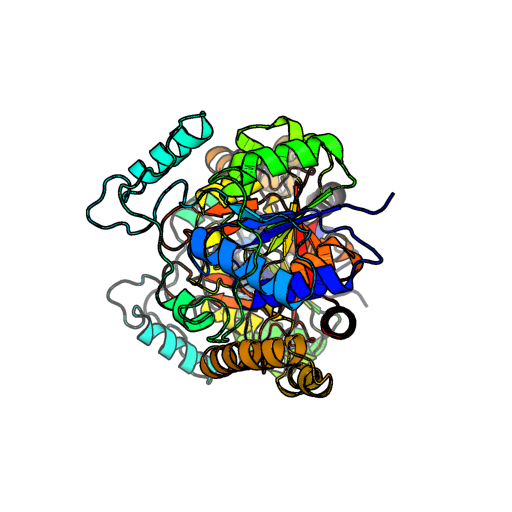 23 LEU B O 1
ATOM 2791 N N . GLY B 1 24 ? -9.008 -22.719 -22.234 1 98.56 24 GLY B N 1
ATOM 2792 C CA . GLY B 1 24 ? -10.195 -22.125 -22.844 1 98.56 24 GLY B CA 1
ATOM 2793 C C . GLY B 1 24 ? -9.891 -20.859 -23.625 1 98.56 24 GLY B C 1
ATOM 2794 O O . GLY B 1 24 ? -10.773 -20.312 -24.281 1 98.56 24 GLY B O 1
ATOM 2795 N N . SER B 1 25 ? -8.656 -20.438 -23.547 1 98.12 25 SER B N 1
ATOM 2796 C CA . SER B 1 25 ? -8.227 -19.219 -24.234 1 98.12 25 SER B CA 1
ATOM 2797 C C . SER B 1 25 ? -7.312 -19.547 -25.406 1 98.12 25 SER B C 1
ATOM 2799 O O . SER B 1 25 ? -6.477 -18.734 -25.797 1 98.12 25 SER B O 1
ATOM 2801 N N . ALA B 1 26 ? -7.449 -20.703 -26.016 1 95.75 26 ALA B N 1
ATOM 2802 C CA . ALA B 1 26 ? -6.559 -21.219 -27.047 1 95.75 26 ALA B CA 1
ATOM 2803 C C . ALA B 1 26 ? -6.66 -20.375 -28.312 1 95.75 26 ALA B C 1
ATOM 2805 O O . ALA B 1 26 ? -5.773 -20.422 -29.172 1 95.75 26 ALA B O 1
ATOM 2806 N N . ASP B 1 27 ? -7.672 -19.609 -28.469 1 95.31 27 ASP B N 1
ATOM 2807 C CA . ASP B 1 27 ? -7.828 -18.719 -29.609 1 95.31 27 ASP B CA 1
ATOM 2808 C C . ASP B 1 27 ? -6.941 -17.484 -29.469 1 95.31 27 ASP B C 1
ATOM 2810 O O . ASP B 1 27 ? -6.668 -16.797 -30.453 1 95.31 27 ASP B O 1
ATOM 2814 N N . GLU B 1 28 ? -6.41 -17.25 -28.281 1 94.06 28 GLU B N 1
ATOM 2815 C CA . GLU B 1 28 ? -5.645 -16.031 -28.031 1 94.06 28 GLU B CA 1
ATOM 2816 C C . GLU B 1 28 ? -4.191 -16.344 -27.703 1 94.06 28 GLU B C 1
ATOM 2818 O O . GLU B 1 28 ? -3.297 -15.539 -27.953 1 94.06 28 GLU B O 1
ATOM 2823 N N . ILE B 1 29 ? -3.996 -17.5 -27.094 1 96 29 ILE B N 1
ATOM 2824 C CA . ILE B 1 29 ? -2.674 -17.781 -26.547 1 96 29 ILE B CA 1
ATOM 2825 C C . ILE B 1 29 ? -2.365 -19.266 -26.688 1 96 29 ILE B C 1
ATOM 2827 O O . ILE B 1 29 ? -3.275 -20.109 -26.703 1 96 29 ILE B O 1
ATOM 2831 N N . ASP B 1 30 ? -1.068 -19.562 -26.891 1 98.06 30 ASP B N 1
ATOM 2832 C CA . ASP B 1 30 ? -0.58 -20.938 -26.969 1 98.06 30 ASP B CA 1
ATOM 2833 C C . ASP B 1 30 ? 0.166 -21.344 -25.703 1 98.06 30 ASP B C 1
ATOM 2835 O O . ASP B 1 30 ? 1.254 -20.828 -25.422 1 98.06 30 ASP B O 1
ATOM 2839 N N . LEU B 1 31 ? -0.465 -22.203 -24.922 1 98.75 31 LEU B N 1
ATOM 2840 C CA . LEU B 1 31 ? 0.219 -22.75 -23.766 1 98.75 31 LEU B CA 1
ATOM 2841 C C . LEU B 1 31 ? 1.31 -23.734 -24.172 1 98.75 31 LEU B C 1
ATOM 2843 O O . LEU B 1 31 ? 1.013 -24.859 -24.609 1 98.75 31 LEU B O 1
ATOM 2847 N N . ILE B 1 32 ? 2.57 -23.312 -23.969 1 98.69 32 ILE B N 1
ATOM 2848 C CA . ILE B 1 32 ? 3.645 -24.109 -24.547 1 98.69 32 ILE B CA 1
ATOM 2849 C C . ILE B 1 32 ? 4.293 -24.984 -23.469 1 98.69 32 ILE B C 1
ATOM 2851 O O . ILE B 1 32 ? 5.098 -25.859 -23.781 1 98.69 32 ILE B O 1
ATOM 2855 N N . GLY B 1 33 ? 3.961 -24.75 -22.25 1 98.88 33 GLY B N 1
ATOM 2856 C CA . GLY B 1 33 ? 4.48 -25.547 -21.141 1 98.88 33 GLY B CA 1
ATOM 2857 C C . GLY B 1 33 ? 4.023 -25.062 -19.781 1 98.88 33 GLY B C 1
ATOM 2858 O O . GLY B 1 33 ? 3.574 -23.922 -19.641 1 98.88 33 GLY B O 1
ATOM 2859 N N . ILE B 1 34 ? 4.074 -25.938 -18.844 1 98.94 34 ILE B N 1
ATOM 2860 C CA . ILE B 1 34 ? 3.885 -25.641 -17.422 1 98.94 34 ILE B CA 1
ATOM 2861 C C . ILE B 1 34 ? 5.156 -25.984 -16.656 1 98.94 34 ILE B C 1
ATOM 2863 O O . ILE B 1 34 ? 5.777 -27.016 -16.891 1 98.94 34 ILE B O 1
ATOM 2867 N N . THR B 1 35 ? 5.621 -25.062 -15.891 1 98.94 35 THR B N 1
ATOM 2868 C CA . THR B 1 35 ? 6.684 -25.375 -14.93 1 98.94 35 THR B CA 1
ATOM 2869 C C . THR B 1 35 ? 6.113 -25.547 -13.531 1 98.94 35 THR B C 1
ATOM 2871 O O . THR B 1 35 ? 5.203 -24.812 -13.125 1 98.94 35 THR B O 1
ATOM 2874 N N . ALA B 1 36 ? 6.656 -26.578 -12.844 1 98.75 36 ALA B N 1
ATOM 2875 C CA . ALA B 1 36 ? 6.145 -26.906 -11.516 1 98.75 36 ALA B CA 1
ATOM 2876 C C . ALA B 1 36 ? 7.023 -26.297 -10.43 1 98.75 36 ALA B C 1
ATOM 2878 O O . ALA B 1 36 ? 8.242 -26.5 -10.414 1 98.75 36 ALA B O 1
ATOM 2879 N N . THR B 1 37 ? 6.398 -25.547 -9.586 1 97.62 37 THR B N 1
ATOM 2880 C CA . THR B 1 37 ? 7.066 -25.016 -8.406 1 97.62 37 THR B CA 1
ATOM 2881 C C . THR B 1 37 ? 6.359 -25.484 -7.133 1 97.62 37 THR B C 1
ATOM 2883 O O . THR B 1 37 ? 5.586 -26.438 -7.16 1 97.62 37 THR B O 1
ATOM 2886 N N . TYR B 1 38 ? 6.793 -24.922 -5.93 1 96 38 TYR B N 1
ATOM 2887 C CA . TYR B 1 38 ? 6.246 -25.359 -4.648 1 96 38 TYR B CA 1
ATOM 2888 C C . TYR B 1 38 ? 5.473 -24.234 -3.975 1 96 38 TYR B C 1
ATOM 2890 O O . TYR B 1 38 ? 5.637 -23.062 -4.328 1 96 38 TYR B O 1
ATOM 2898 N N . GLY B 1 39 ? 4.605 -24.594 -3.053 1 96.56 39 GLY B N 1
ATOM 2899 C CA . GLY B 1 39 ? 3.758 -23.703 -2.271 1 96.56 39 GLY B CA 1
ATOM 2900 C C . GLY B 1 39 ? 2.537 -24.406 -1.701 1 96.56 39 GLY B C 1
ATOM 2901 O O . GLY B 1 39 ? 2.561 -24.875 -0.564 1 96.56 39 GLY B O 1
ATOM 2902 N N . ASN B 1 40 ? 1.58 -24.562 -2.578 1 97.81 40 ASN B N 1
ATOM 2903 C CA . ASN B 1 40 ? 0.42 -25.359 -2.18 1 97.81 40 ASN B CA 1
ATOM 2904 C C . ASN B 1 40 ? 0.794 -26.812 -1.918 1 97.81 40 ASN B C 1
ATOM 2906 O O . ASN B 1 40 ? 0.258 -27.438 -1.005 1 97.81 40 ASN B O 1
ATOM 2910 N N . VAL B 1 41 ? 1.651 -27.281 -2.729 1 97.75 41 VAL B N 1
ATOM 2911 C CA . VAL B 1 41 ? 2.193 -28.641 -2.674 1 97.75 41 VAL B CA 1
ATOM 2912 C C . VAL B 1 41 ? 3.668 -28.625 -3.068 1 97.75 41 VAL B C 1
ATOM 2914 O O . VAL B 1 41 ? 4.191 -27.594 -3.49 1 97.75 41 VAL B O 1
ATOM 2917 N N . ALA B 1 42 ? 4.297 -29.797 -2.84 1 96.06 42 ALA B N 1
ATOM 2918 C CA . ALA B 1 42 ? 5.688 -29.938 -3.27 1 96.06 42 ALA B CA 1
ATOM 2919 C C . ALA B 1 42 ? 5.777 -30.125 -4.781 1 96.06 42 ALA B C 1
ATOM 2921 O O . ALA B 1 42 ? 4.801 -30.5 -5.426 1 96.06 42 ALA B O 1
ATOM 2922 N N . VAL B 1 43 ? 6.953 -29.891 -5.34 1 96.75 43 VAL B N 1
ATOM 2923 C CA . VAL B 1 43 ? 7.188 -29.828 -6.777 1 96.75 43 VAL B CA 1
ATOM 2924 C C . VAL B 1 43 ? 6.75 -31.156 -7.426 1 96.75 43 VAL B C 1
ATOM 2926 O O . VAL B 1 43 ? 6.062 -31.141 -8.445 1 96.75 43 VAL B O 1
ATOM 2929 N N . PRO B 1 44 ? 7.023 -32.344 -6.848 1 97 44 PRO B N 1
ATOM 2930 C CA . PRO B 1 44 ? 6.602 -33.594 -7.52 1 97 44 PRO B CA 1
ATOM 2931 C C . PRO B 1 44 ? 5.082 -33.719 -7.633 1 97 44 PRO B C 1
ATOM 2933 O O . PRO B 1 44 ? 4.57 -34.094 -8.688 1 97 44 PRO B O 1
ATOM 2936 N N . LEU B 1 45 ? 4.441 -33.344 -6.59 1 98 45 LEU B N 1
ATOM 2937 C CA . LEU B 1 45 ? 2.984 -33.406 -6.621 1 98 45 LEU B CA 1
ATOM 2938 C C . LEU B 1 45 ? 2.41 -32.312 -7.527 1 98 45 LEU B C 1
ATOM 2940 O O . LEU B 1 45 ? 1.405 -32.531 -8.203 1 98 45 LEU B O 1
ATOM 2944 N N . ALA B 1 46 ? 3 -31.156 -7.57 1 98.56 46 ALA B N 1
ATOM 2945 C CA . ALA B 1 46 ? 2.572 -30.094 -8.477 1 98.56 46 ALA B CA 1
ATOM 2946 C C . ALA B 1 46 ? 2.67 -30.531 -9.93 1 98.56 46 ALA B C 1
ATOM 2948 O O . ALA B 1 46 ? 1.76 -30.297 -10.727 1 98.56 46 ALA B O 1
ATOM 2949 N N . ALA B 1 47 ? 3.756 -31.188 -10.273 1 98.69 47 ALA B N 1
ATOM 2950 C CA . ALA B 1 47 ? 3.947 -31.688 -11.633 1 98.69 47 ALA B CA 1
ATOM 2951 C C . ALA B 1 47 ? 2.91 -32.75 -11.977 1 98.69 47 ALA B C 1
ATOM 2953 O O . ALA B 1 47 ? 2.316 -32.719 -13.062 1 98.69 47 ALA B O 1
ATOM 2954 N N . ARG B 1 48 ? 2.711 -33.656 -11.062 1 98.56 48 ARG B N 1
ATOM 2955 C CA . ARG B 1 48 ? 1.71 -34.688 -11.266 1 98.56 48 ARG B CA 1
ATOM 2956 C C . ARG B 1 48 ? 0.327 -34.094 -11.484 1 98.56 48 ARG B C 1
ATOM 2958 O O . ARG B 1 48 ? -0.387 -34.469 -12.414 1 98.56 48 ARG B O 1
ATOM 2965 N N . ASN B 1 49 ? -0.048 -33.188 -10.578 1 98.88 49 ASN B N 1
ATOM 2966 C CA . ASN B 1 49 ? -1.366 -32.562 -10.672 1 98.88 49 ASN B CA 1
ATOM 2967 C C . ASN B 1 49 ? -1.54 -31.797 -11.984 1 98.88 49 ASN B C 1
ATOM 2969 O O . ASN B 1 49 ? -2.598 -31.859 -12.609 1 98.88 49 ASN B O 1
ATOM 2973 N N . ALA B 1 50 ? -0.52 -31.047 -12.383 1 98.94 50 ALA B N 1
ATOM 2974 C CA . ALA B 1 50 ? -0.59 -30.328 -13.648 1 98.94 50 ALA B CA 1
ATOM 2975 C C . ALA B 1 50 ? -0.824 -31.266 -14.82 1 98.94 50 ALA B C 1
ATOM 2977 O O . ALA B 1 50 ? -1.696 -31.031 -15.656 1 98.94 50 ALA B O 1
ATOM 2978 N N . LEU B 1 51 ? -0.099 -32.375 -14.844 1 98.88 51 LEU B N 1
ATOM 2979 C CA . LEU B 1 51 ? -0.242 -33.375 -15.906 1 98.88 51 LEU B CA 1
ATOM 2980 C C . LEU B 1 51 ? -1.63 -34 -15.883 1 98.88 51 LEU B C 1
ATOM 2982 O O . LEU B 1 51 ? -2.252 -34.188 -16.938 1 98.88 51 LEU B O 1
ATOM 2986 N N . ALA B 1 52 ? -2.088 -34.312 -14.695 1 98.88 52 ALA B N 1
ATOM 2987 C CA . ALA B 1 52 ? -3.4 -34.969 -14.555 1 98.88 52 ALA B CA 1
ATOM 2988 C C . ALA B 1 52 ? -4.508 -34.031 -15.039 1 98.88 52 ALA B C 1
ATOM 2990 O O . ALA B 1 52 ? -5.441 -34.469 -15.719 1 98.88 52 ALA B O 1
ATOM 2991 N N . VAL B 1 53 ? -4.422 -32.75 -14.672 1 98.88 53 VAL B N 1
ATOM 2992 C CA . VAL B 1 53 ? -5.41 -31.75 -15.086 1 98.88 53 VAL B CA 1
ATOM 2993 C C . VAL B 1 53 ? -5.363 -31.562 -16.594 1 98.88 53 VAL B C 1
ATOM 2995 O O . VAL B 1 53 ? -6.406 -31.562 -17.266 1 98.88 53 VAL B O 1
ATOM 2998 N N . LEU B 1 54 ? -4.145 -31.453 -17.141 1 98.88 54 LEU B N 1
ATOM 2999 C CA . LEU B 1 54 ? -3.99 -31.359 -18.594 1 98.88 54 LEU B CA 1
ATOM 3000 C C . LEU B 1 54 ? -4.613 -32.562 -19.281 1 98.88 54 LEU B C 1
ATOM 3002 O O . LEU B 1 54 ? -5.32 -32.406 -20.281 1 98.88 54 LEU B O 1
ATOM 3006 N N . HIS B 1 55 ? -4.395 -33.719 -18.75 1 98.69 55 HIS B N 1
ATOM 3007 C CA . HIS B 1 55 ? -4.941 -34.969 -19.297 1 98.69 55 HIS B CA 1
ATOM 3008 C C . HIS B 1 55 ? -6.469 -34.938 -19.281 1 98.69 55 HIS B C 1
ATOM 3010 O O . HIS B 1 55 ? -7.105 -35.312 -20.281 1 98.69 55 HIS B O 1
ATOM 3016 N N . LEU B 1 56 ? -6.973 -34.562 -18.188 1 98.38 56 LEU B N 1
ATOM 3017 C CA . LEU B 1 56 ? -8.422 -34.5 -18.016 1 98.38 56 LEU B CA 1
ATOM 3018 C C . LEU B 1 56 ? -9.047 -33.594 -19.062 1 98.38 56 LEU B C 1
ATOM 3020 O O . LEU B 1 56 ? -10.172 -33.812 -19.516 1 98.38 56 LEU B O 1
ATOM 3024 N N . PHE B 1 57 ? -8.305 -32.531 -19.453 1 98.25 57 PHE B N 1
ATOM 3025 C CA . PHE B 1 57 ? -8.82 -31.547 -20.406 1 98.25 57 PHE B CA 1
ATOM 3026 C C . PHE B 1 57 ? -8.375 -31.891 -21.828 1 98.25 57 PHE B C 1
ATOM 3028 O O . PHE B 1 57 ? -8.57 -31.109 -22.75 1 98.25 57 PHE B O 1
ATOM 3035 N N . GLY B 1 58 ? -7.691 -33 -22.047 1 97.5 58 GLY B N 1
ATOM 3036 C CA . GLY B 1 58 ? -7.336 -33.531 -23.359 1 97.5 58 GLY B CA 1
ATOM 3037 C C . GLY B 1 58 ? -6.098 -32.875 -23.953 1 97.5 58 GLY B C 1
ATOM 3038 O O . GLY B 1 58 ? -5.965 -32.75 -25.172 1 97.5 58 GLY B O 1
ATOM 3039 N N . ARG B 1 59 ? -5.25 -32.375 -23.141 1 98.12 59 ARG B N 1
ATOM 3040 C CA . ARG B 1 59 ? -4.086 -31.641 -23.625 1 98.12 59 ARG B CA 1
ATOM 3041 C C . ARG B 1 59 ? -2.789 -32.281 -23.141 1 98.12 59 ARG B C 1
ATOM 3043 O O . ARG B 1 59 ? -1.924 -31.609 -22.594 1 98.12 59 ARG B O 1
ATOM 3050 N N . ASP B 1 60 ? -2.574 -33.531 -23.438 1 97.94 60 ASP B N 1
ATOM 3051 C CA . ASP B 1 60 ? -1.376 -34.281 -23.094 1 97.94 60 ASP B CA 1
ATOM 3052 C C . ASP B 1 60 ? -0.157 -33.75 -23.844 1 97.94 60 ASP B C 1
ATOM 3054 O O . ASP B 1 60 ? 0.979 -34.094 -23.516 1 97.94 60 ASP B O 1
ATOM 3058 N N . ASP B 1 61 ? -0.378 -32.938 -24.781 1 97.94 61 ASP B N 1
ATOM 3059 C CA . ASP B 1 61 ? 0.692 -32.406 -25.609 1 97.94 61 ASP B CA 1
ATOM 3060 C C . ASP B 1 61 ? 1.504 -31.359 -24.875 1 97.94 61 ASP B C 1
ATOM 3062 O O . ASP B 1 61 ? 2.637 -31.062 -25.25 1 97.94 61 ASP B O 1
ATOM 3066 N N . VAL B 1 62 ? 0.956 -30.75 -23.859 1 98.69 62 VAL B N 1
ATOM 3067 C CA . VAL B 1 62 ? 1.636 -29.688 -23.125 1 98.69 62 VAL B CA 1
ATOM 3068 C C . VAL B 1 62 ? 2.639 -30.297 -22.156 1 98.69 62 VAL B C 1
ATOM 3070 O O . VAL B 1 62 ? 2.262 -31.062 -21.266 1 98.69 62 VAL B O 1
ATOM 3073 N N . PRO B 1 63 ? 3.93 -30.016 -22.281 1 98.88 63 PRO B N 1
ATOM 3074 C CA . PRO B 1 63 ? 4.922 -30.562 -21.344 1 98.88 63 PRO B CA 1
ATOM 3075 C C . PRO B 1 63 ? 4.898 -29.875 -19.984 1 98.88 63 PRO B C 1
ATOM 3077 O O . PRO B 1 63 ? 4.469 -28.734 -19.875 1 98.88 63 PRO B O 1
ATOM 3080 N N . VAL B 1 64 ? 5.289 -30.625 -18.969 1 98.94 64 VAL B N 1
ATOM 3081 C CA . VAL B 1 64 ? 5.418 -30.094 -17.609 1 98.94 64 VAL B CA 1
ATOM 3082 C C . VAL B 1 64 ? 6.855 -30.266 -17.141 1 98.94 64 VAL B C 1
ATOM 3084 O O . VAL B 1 64 ? 7.418 -31.359 -17.188 1 98.94 64 VAL B O 1
ATOM 3087 N N . TYR B 1 65 ? 7.492 -29.172 -16.688 1 98.88 65 TYR B N 1
ATOM 3088 C CA . TYR B 1 65 ? 8.898 -29.125 -16.297 1 98.88 65 TYR B CA 1
ATOM 3089 C C . TYR B 1 65 ? 9.031 -28.859 -14.805 1 98.88 65 TYR B C 1
ATOM 3091 O O . TYR B 1 65 ? 8.703 -27.781 -14.32 1 98.88 65 TYR B O 1
ATOM 3099 N N . PRO B 1 66 ? 9.562 -29.812 -14.008 1 98.12 66 PRO B N 1
ATOM 3100 C CA . PRO B 1 66 ? 9.812 -29.547 -12.586 1 98.12 66 PRO B CA 1
ATOM 3101 C C . PRO B 1 66 ? 10.844 -28.453 -12.367 1 98.12 66 PRO B C 1
ATOM 3103 O O . PRO B 1 66 ? 11.875 -28.422 -13.055 1 98.12 66 PRO B O 1
ATOM 3106 N N . GLY B 1 67 ? 10.523 -27.547 -11.445 1 95.88 67 GLY B N 1
ATOM 3107 C CA . GLY B 1 67 ? 11.398 -26.422 -11.156 1 95.88 67 GLY B CA 1
ATOM 3108 C C . GLY B 1 67 ? 12.188 -26.594 -9.875 1 95.88 67 GLY B C 1
ATOM 3109 O O . GLY B 1 67 ? 12.43 -27.719 -9.438 1 95.88 67 GLY B O 1
ATOM 3110 N N . VAL B 1 68 ? 12.695 -25.453 -9.359 1 92 68 VAL B N 1
ATOM 3111 C CA . VAL B 1 68 ? 13.414 -25.453 -8.086 1 92 68 VAL B CA 1
ATOM 3112 C C . VAL B 1 68 ? 12.461 -25.812 -6.957 1 92 68 VAL B C 1
ATOM 3114 O O . VAL B 1 68 ? 11.328 -25.328 -6.902 1 92 68 VAL B O 1
ATOM 3117 N N . ASP B 1 69 ? 12.922 -26.672 -6.012 1 91.38 69 ASP B N 1
ATOM 3118 C CA . ASP B 1 69 ? 11.945 -27.281 -5.109 1 91.38 69 ASP B CA 1
ATOM 3119 C C . ASP B 1 69 ? 12.148 -26.797 -3.678 1 91.38 69 ASP B C 1
ATOM 3121 O O . ASP B 1 69 ? 11.633 -27.391 -2.732 1 91.38 69 ASP B O 1
ATOM 3125 N N . HIS B 1 70 ? 12.898 -25.734 -3.527 1 88.5 70 HIS B N 1
ATOM 3126 C CA . HIS B 1 70 ? 13.133 -25.203 -2.189 1 88.5 70 HIS B CA 1
ATOM 3127 C C . HIS B 1 70 ? 13.484 -23.719 -2.234 1 88.5 70 HIS B C 1
ATOM 3129 O O . HIS B 1 70 ? 13.945 -23.219 -3.26 1 88.5 70 HIS B O 1
ATOM 3135 N N . PRO B 1 71 ? 13.289 -23 -1.097 1 91.06 71 PRO B N 1
ATOM 3136 C CA . PRO B 1 71 ? 13.57 -21.562 -1.069 1 91.06 71 PRO B CA 1
ATOM 3137 C C . PRO B 1 71 ? 15.062 -21.25 -1.019 1 91.06 71 PRO B C 1
ATOM 3139 O O . PRO B 1 71 ? 15.867 -22.125 -0.656 1 91.06 71 PRO B O 1
ATOM 3142 N N . ILE B 1 72 ? 15.391 -20.109 -1.348 1 88.06 72 ILE B N 1
ATOM 3143 C CA . ILE B 1 72 ? 16.75 -19.594 -1.289 1 88.06 72 ILE B CA 1
ATOM 3144 C C . ILE B 1 72 ? 17.234 -19.562 0.162 1 88.06 72 ILE B C 1
ATOM 3146 O O . ILE B 1 72 ? 18.344 -19.969 0.467 1 88.06 72 ILE B O 1
ATOM 3150 N N . ALA B 1 73 ? 16.297 -18.953 1.078 1 77.94 73 ALA B N 1
ATOM 3151 C CA . ALA B 1 73 ? 16.609 -18.922 2.506 1 77.94 73 ALA B CA 1
ATOM 3152 C C . ALA B 1 73 ? 15.453 -19.5 3.326 1 77.94 73 ALA B C 1
ATOM 3154 O O . ALA B 1 73 ? 14.352 -18.953 3.32 1 77.94 73 ALA B O 1
ATOM 3155 N N . PRO B 1 74 ? 15.578 -20.656 4.027 1 63.62 74 PRO B N 1
ATOM 3156 C CA . PRO B 1 74 ? 14.43 -21.25 4.719 1 63.62 74 PRO B CA 1
ATOM 3157 C C . PRO B 1 74 ? 14.062 -20.516 6.004 1 63.62 74 PRO B C 1
ATOM 3159 O O . PRO B 1 74 ? 14.93 -19.891 6.625 1 63.62 74 PRO B O 1
ATOM 3162 N N . ALA B 1 75 ? 12.648 -20.312 6.355 1 54.81 75 ALA B N 1
ATOM 3163 C CA . ALA B 1 75 ? 12.117 -19.703 7.574 1 54.81 75 ALA B CA 1
ATOM 3164 C C . ALA B 1 75 ? 12.555 -20.484 8.805 1 54.81 75 ALA B C 1
ATOM 3166 O O . ALA B 1 75 ? 12.992 -19.906 9.805 1 54.81 75 ALA B O 1
ATOM 3167 N N . THR B 1 76 ? 11.594 -21.719 9.32 1 51.06 76 THR B N 1
ATOM 3168 C CA . THR B 1 76 ? 11.719 -22.547 10.516 1 51.06 76 THR B CA 1
ATOM 3169 C C . THR B 1 76 ? 12.586 -23.781 10.242 1 51.06 76 THR B C 1
ATOM 3171 O O . THR B 1 76 ? 12.461 -24.797 10.906 1 51.06 76 THR B O 1
ATOM 3174 N N . LEU B 1 77 ? 13.289 -23.828 9.492 1 42.28 77 LEU B N 1
ATOM 3175 C CA . LEU B 1 77 ? 13.625 -25.25 9.438 1 42.28 77 LEU B CA 1
ATOM 3176 C C . LEU B 1 77 ? 14.094 -25.75 10.797 1 42.28 77 LEU B C 1
ATOM 3178 O O . LEU B 1 77 ? 14.555 -24.953 11.625 1 42.28 77 LEU B O 1
ATOM 3182 N N . PRO B 1 78 ? 13.711 -26.969 11.336 1 39.38 78 PRO B N 1
ATOM 3183 C CA . PRO B 1 78 ? 14.336 -27.469 12.562 1 39.38 78 PRO B CA 1
ATOM 3184 C C . PRO B 1 78 ? 15.648 -26.766 12.883 1 39.38 78 PRO B C 1
ATOM 3186 O O . PRO B 1 78 ? 16.234 -26.109 12.016 1 39.38 78 PRO B O 1
ATOM 3189 N N . LYS B 1 79 ? 16.281 -27.438 14.078 1 41.03 79 LYS B N 1
ATOM 3190 C CA . LYS B 1 79 ? 17.594 -27.016 14.578 1 41.03 79 LYS B CA 1
ATOM 3191 C C . LYS B 1 79 ? 18.516 -26.625 13.438 1 41.03 79 LYS B C 1
ATOM 3193 O O . LYS B 1 79 ? 19.688 -27.031 13.406 1 41.03 79 LYS B O 1
ATOM 3198 N N . MET B 1 80 ? 18.125 -26.531 12.211 1 40.16 80 MET B N 1
ATOM 3199 C CA . MET B 1 80 ? 19.156 -26.391 11.18 1 40.16 80 MET B CA 1
ATOM 3200 C C . MET B 1 80 ? 19.812 -25.016 11.25 1 40.16 80 MET B C 1
ATOM 3202 O O . MET B 1 80 ? 19.203 -24.062 11.742 1 40.16 80 MET B O 1
ATOM 3206 N N . ARG B 1 81 ? 20.922 -24.656 10.734 1 41.97 81 ARG B N 1
ATOM 3207 C CA . ARG B 1 81 ? 21.906 -23.641 10.375 1 41.97 81 ARG B CA 1
ATOM 3208 C C . ARG B 1 81 ? 21.312 -22.641 9.391 1 41.97 81 ARG B C 1
ATOM 3210 O O . ARG B 1 81 ? 20.734 -23.016 8.375 1 41.97 81 ARG B O 1
ATOM 3217 N N . GLY B 1 82 ? 21.109 -21.375 9.516 1 51.91 82 GLY B N 1
ATOM 3218 C CA . GLY B 1 82 ? 20.672 -20.266 8.695 1 51.91 82 GLY B CA 1
ATOM 3219 C C . GLY B 1 82 ? 19.344 -19.672 9.148 1 51.91 82 GLY B C 1
ATOM 3220 O O . GLY B 1 82 ? 18.609 -19.094 8.344 1 51.91 82 GLY B O 1
ATOM 3221 N N . THR B 1 83 ? 18.953 -20.047 10.312 1 63.78 83 THR B N 1
ATOM 3222 C CA . THR B 1 83 ? 17.672 -19.594 10.867 1 63.78 83 THR B CA 1
ATOM 3223 C C . THR B 1 83 ? 17.828 -18.219 11.5 1 63.78 83 THR B C 1
ATOM 3225 O O . THR B 1 83 ? 16.828 -17.562 11.812 1 63.78 83 THR B O 1
ATOM 3228 N N . THR B 1 84 ? 18.984 -17.953 11.594 1 77.12 84 THR B N 1
ATOM 3229 C CA . THR B 1 84 ? 19.125 -16.609 12.133 1 77.12 84 THR B CA 1
ATOM 3230 C C . THR B 1 84 ? 19.094 -15.57 11.008 1 77.12 84 THR B C 1
ATOM 3232 O O . THR B 1 84 ? 19.375 -15.883 9.852 1 77.12 84 THR B O 1
ATOM 3235 N N . PRO B 1 85 ? 18.703 -14.422 11.305 1 83.25 85 PRO B N 1
ATOM 3236 C CA . PRO B 1 85 ? 18.719 -13.359 10.297 1 83.25 85 PRO B CA 1
ATOM 3237 C C . PRO B 1 85 ? 20.047 -13.25 9.578 1 83.25 85 PRO B C 1
ATOM 3239 O O . PRO B 1 85 ? 20.094 -13.086 8.352 1 83.25 85 PRO B O 1
ATOM 3242 N N . ASP B 1 86 ? 21.094 -13.367 10.273 1 84.38 86 ASP B N 1
ATOM 3243 C CA . ASP B 1 86 ? 22.422 -13.25 9.672 1 84.38 86 ASP B CA 1
ATOM 3244 C C . ASP B 1 86 ? 22.688 -14.398 8.703 1 84.38 86 ASP B C 1
ATOM 3246 O O . ASP B 1 86 ? 23.25 -14.188 7.621 1 84.38 86 ASP B O 1
ATOM 3250 N N . GLU B 1 87 ? 22.359 -15.562 9.109 1 82.5 87 GLU B N 1
ATOM 3251 C CA . GLU B 1 87 ? 22.547 -16.734 8.25 1 82.5 87 GLU B CA 1
ATOM 3252 C C . GLU B 1 87 ? 21.703 -16.625 6.984 1 82.5 87 GLU B C 1
ATOM 3254 O O . GLU B 1 87 ? 22.141 -17 5.895 1 82.5 87 GLU B O 1
ATOM 3259 N N . ARG B 1 88 ? 20.469 -16.156 7.125 1 85.56 88 ARG B N 1
ATOM 3260 C CA . ARG B 1 88 ? 19.609 -15.969 5.961 1 85.56 88 ARG B CA 1
ATOM 3261 C C . ARG B 1 88 ? 20.188 -14.914 5.02 1 85.56 88 ARG B C 1
ATOM 3263 O O . ARG B 1 88 ? 20.188 -15.094 3.803 1 85.56 88 ARG B O 1
ATOM 3270 N N . ALA B 1 89 ? 20.672 -13.891 5.598 1 88.38 89 ALA B N 1
ATOM 3271 C CA . ALA B 1 89 ? 21.297 -12.828 4.809 1 88.38 89 ALA B CA 1
ATOM 3272 C C . ALA B 1 89 ? 22.516 -13.344 4.047 1 88.38 89 ALA B C 1
ATOM 3274 O O . ALA B 1 89 ? 22.719 -12.992 2.883 1 88.38 89 ALA B O 1
ATOM 3275 N N . GLN B 1 90 ? 23.297 -14.156 4.691 1 84.94 90 GLN B N 1
ATOM 3276 C CA . GLN B 1 90 ? 24.469 -14.734 4.059 1 84.94 90 GLN B CA 1
ATOM 3277 C C . GLN B 1 90 ? 24.094 -15.688 2.936 1 84.94 90 GLN B C 1
ATOM 3279 O O . GLN B 1 90 ? 24.719 -15.703 1.878 1 84.94 90 GLN B O 1
ATOM 3284 N N . ALA B 1 91 ? 23.062 -16.516 3.238 1 84.75 91 ALA B N 1
ATOM 3285 C CA . ALA B 1 91 ? 22.594 -17.438 2.211 1 84.75 91 ALA B CA 1
ATOM 3286 C C . ALA B 1 91 ? 22.109 -16.672 0.979 1 84.75 91 ALA B C 1
ATOM 3288 O O . ALA B 1 91 ? 22.406 -17.062 -0.153 1 84.75 91 ALA B O 1
ATOM 3289 N N . TYR B 1 92 ? 21.359 -15.703 1.176 1 89.94 92 TYR B N 1
ATOM 3290 C CA . TYR B 1 92 ? 20.844 -14.867 0.093 1 89.94 92 TYR B CA 1
ATOM 3291 C C . TYR B 1 92 ? 21.984 -14.227 -0.688 1 89.94 92 TYR B C 1
ATOM 3293 O O . TYR B 1 92 ? 22 -14.273 -1.92 1 89.94 92 TYR B O 1
ATOM 3301 N N . ALA B 1 93 ? 22.938 -13.664 0.013 1 89.44 93 ALA B N 1
ATOM 3302 C CA . ALA B 1 93 ? 24.094 -13.031 -0.626 1 89.44 93 ALA B CA 1
ATOM 3303 C C . ALA B 1 93 ? 24.875 -14.047 -1.455 1 89.44 93 ALA B C 1
ATOM 3305 O O . ALA B 1 93 ? 25.312 -13.742 -2.572 1 89.44 93 ALA B O 1
ATOM 3306 N N . ARG B 1 94 ? 25.094 -15.203 -0.919 1 87.56 94 ARG B N 1
ATOM 3307 C CA . ARG B 1 94 ? 25.812 -16.25 -1.641 1 87.56 94 ARG B CA 1
ATOM 3308 C C . ARG B 1 94 ? 25.062 -16.641 -2.91 1 87.56 94 ARG B C 1
ATOM 3310 O O . ARG B 1 94 ? 25.672 -16.828 -3.967 1 87.56 94 ARG B O 1
ATOM 3317 N N . TRP B 1 95 ? 23.719 -16.844 -2.705 1 90.06 95 TRP B N 1
ATOM 3318 C CA . TRP B 1 95 ? 22.906 -17.203 -3.855 1 90.06 95 TRP B CA 1
ATOM 3319 C C . TRP B 1 95 ? 22.984 -16.141 -4.945 1 90.06 95 TRP B C 1
ATOM 3321 O O . TRP B 1 95 ? 23.156 -16.469 -6.125 1 90.06 95 TRP B O 1
ATOM 3331 N N . GLN B 1 96 ? 22.906 -14.82 -4.609 1 90.56 96 GLN B N 1
ATOM 3332 C CA . GLN B 1 96 ? 22.938 -13.719 -5.562 1 90.56 96 GLN B CA 1
ATOM 3333 C C . GLN B 1 96 ? 24.25 -13.719 -6.348 1 90.56 96 GLN B C 1
ATOM 3335 O O . GLN B 1 96 ? 24.281 -13.312 -7.512 1 90.56 96 GLN B O 1
ATOM 3340 N N . ASN B 1 97 ? 25.312 -14.234 -5.723 1 85.06 97 ASN B N 1
ATOM 3341 C CA . ASN B 1 97 ? 26.625 -14.203 -6.332 1 85.06 97 ASN B CA 1
ATOM 3342 C C . ASN B 1 97 ? 26.953 -15.516 -7.039 1 85.06 97 ASN B C 1
ATOM 3344 O O . ASN B 1 97 ? 28.125 -15.828 -7.273 1 85.06 97 ASN B O 1
ATOM 3348 N N . GLY B 1 98 ? 26 -16.266 -7.344 1 78.44 98 GLY B N 1
ATOM 3349 C CA . GLY B 1 98 ? 26.172 -17.453 -8.18 1 78.44 98 GLY B CA 1
ATOM 3350 C C . GLY B 1 98 ? 26.406 -18.719 -7.375 1 78.44 98 GLY B C 1
ATOM 3351 O O . GLY B 1 98 ? 26.75 -19.75 -7.938 1 78.44 98 GLY B O 1
ATOM 3352 N N . GLY B 1 99 ? 26.484 -18.531 -6.117 1 68.44 99 GLY B N 1
ATOM 3353 C CA . GLY B 1 99 ? 26.656 -19.734 -5.312 1 68.44 99 GLY B CA 1
ATOM 3354 C C . GLY B 1 99 ? 25.547 -20.75 -5.52 1 68.44 99 GLY B C 1
ATOM 3355 O O . GLY B 1 99 ? 24.453 -20.391 -5.973 1 68.44 99 GLY B O 1
ATOM 3356 N N . ALA B 1 100 ? 26.188 -21.938 -5.719 1 58.19 100 ALA B N 1
ATOM 3357 C CA . ALA B 1 100 ? 25.234 -23 -6 1 58.19 100 ALA B CA 1
ATOM 3358 C C . ALA B 1 100 ? 24.016 -22.906 -5.086 1 58.19 100 ALA B C 1
ATOM 3360 O O . ALA B 1 100 ? 22.875 -23.062 -5.535 1 58.19 100 ALA B O 1
ATOM 3361 N N . ASP B 1 101 ? 24.219 -23.359 -3.83 1 53.47 101 ASP B N 1
ATOM 3362 C CA . ASP B 1 101 ? 23.156 -23.922 -3.01 1 53.47 101 ASP B CA 1
ATOM 3363 C C . ASP B 1 101 ? 22.297 -22.828 -2.367 1 53.47 101 ASP B C 1
ATOM 3365 O O . ASP B 1 101 ? 22.828 -21.922 -1.74 1 53.47 101 ASP B O 1
ATOM 3369 N N . GLY B 1 102 ? 21.406 -22.234 -3.129 1 52.25 102 GLY B N 1
ATOM 3370 C CA . GLY B 1 102 ? 20.422 -21.859 -2.133 1 52.25 102 GLY B CA 1
ATOM 3371 C C . GLY B 1 102 ? 20.406 -22.766 -0.919 1 52.25 102 GLY B C 1
ATOM 3372 O O . GLY B 1 102 ? 21.359 -23.531 -0.704 1 52.25 102 GLY B O 1
ATOM 3373 N N . TRP B 1 103 ? 19.344 -22.688 -0.043 1 52.25 103 TRP B N 1
ATOM 3374 C CA . TRP B 1 103 ? 19.281 -23.469 1.189 1 52.25 103 TRP B CA 1
ATOM 3375 C C . TRP B 1 103 ? 19.312 -24.969 0.892 1 52.25 103 TRP B C 1
ATOM 3377 O O . TRP B 1 103 ? 18.438 -25.484 0.206 1 52.25 103 TRP B O 1
ATOM 3387 N N . GLN B 1 104 ? 20.422 -25.484 0.474 1 49.72 104 GLN B N 1
ATOM 3388 C CA . GLN B 1 104 ? 20.516 -26.938 0.395 1 49.72 104 GLN B CA 1
ATOM 3389 C C . GLN B 1 104 ? 20.125 -27.594 1.722 1 49.72 104 GLN B C 1
ATOM 3391 O O . GLN B 1 104 ? 20.734 -27.297 2.756 1 49.72 104 GLN B O 1
ATOM 3396 N N . THR B 1 105 ? 18.844 -27.547 2.016 1 53.38 105 THR B N 1
ATOM 3397 C CA . THR B 1 105 ? 18.625 -28.312 3.234 1 53.38 105 THR B CA 1
ATOM 3398 C C . THR B 1 105 ? 18.562 -29.812 2.93 1 53.38 105 THR B C 1
ATOM 3400 O O . THR B 1 105 ? 18.297 -30.203 1.79 1 53.38 105 THR B O 1
ATOM 3403 N N . ASP B 1 106 ? 19.078 -30.609 3.764 1 53.41 106 ASP B N 1
ATOM 3404 C CA . ASP B 1 106 ? 18.953 -32.062 3.723 1 53.41 106 ASP B CA 1
ATOM 3405 C C . ASP B 1 106 ? 17.484 -32.469 3.701 1 53.41 106 ASP B C 1
ATOM 3407 O O . ASP B 1 106 ? 17.172 -33.625 3.408 1 53.41 106 ASP B O 1
ATOM 3411 N N . ALA B 1 107 ? 16.594 -31.438 4.074 1 58.94 107 ALA B N 1
ATOM 3412 C CA . ALA B 1 107 ? 15.203 -31.875 4.113 1 58.94 107 ALA B CA 1
ATOM 3413 C C . ALA B 1 107 ? 14.422 -31.312 2.934 1 58.94 107 ALA B C 1
ATOM 3415 O O . ALA B 1 107 ? 14.656 -30.188 2.504 1 58.94 107 ALA B O 1
ATOM 3416 N N . SER B 1 108 ? 13.664 -32.188 2.479 1 73.25 108 SER B N 1
ATOM 3417 C CA . SER B 1 108 ? 12.766 -31.828 1.381 1 73.25 108 SER B CA 1
ATOM 3418 C C . SER B 1 108 ? 11.742 -30.781 1.82 1 73.25 108 SER B C 1
ATOM 3420 O O . SER B 1 108 ? 11.258 -30.812 2.955 1 73.25 108 SER B O 1
ATOM 3422 N N . TRP B 1 109 ? 11.383 -29.844 1.001 1 86.56 109 TRP B N 1
ATOM 3423 C CA . TRP B 1 109 ? 10.336 -28.844 1.261 1 86.56 109 TRP B CA 1
ATOM 3424 C C . TRP B 1 109 ? 8.969 -29.516 1.341 1 86.56 109 TRP B C 1
ATOM 3426 O O . TRP B 1 109 ? 8.68 -30.453 0.584 1 86.56 109 TRP B O 1
ATOM 3436 N N . SER B 1 110 ? 8.164 -29.094 2.318 1 90.38 110 SER B N 1
ATOM 3437 C CA . SER B 1 110 ? 6.781 -29.547 2.432 1 90.38 110 SER B CA 1
ATOM 3438 C C . SER B 1 110 ? 5.84 -28.391 2.738 1 90.38 110 SER B C 1
ATOM 3440 O O . SER B 1 110 ? 6.246 -27.391 3.352 1 90.38 110 SER B O 1
ATOM 3442 N N . PRO B 1 111 ? 4.551 -28.562 2.264 1 93.44 111 PRO B N 1
ATOM 3443 C CA . PRO B 1 111 ? 3.605 -27.469 2.506 1 93.44 111 PRO B CA 1
ATOM 3444 C C . PRO B 1 111 ? 3.24 -27.312 3.98 1 93.44 111 PRO B C 1
ATOM 3446 O O . PRO B 1 111 ? 3.295 -28.281 4.734 1 93.44 111 PRO B O 1
ATOM 3449 N N . THR B 1 112 ? 2.834 -26.156 4.379 1 90.5 112 THR B N 1
ATOM 3450 C CA . THR B 1 112 ? 2.357 -25.891 5.734 1 90.5 112 THR B CA 1
ATOM 3451 C C . THR B 1 112 ? 0.982 -26.531 5.953 1 90.5 112 THR B C 1
ATOM 3453 O O . THR B 1 112 ? 0.254 -26.781 4.992 1 90.5 112 THR B O 1
ATOM 3456 N N . PRO B 1 113 ? 0.627 -26.734 7.215 1 91.69 113 PRO B N 1
ATOM 3457 C CA . PRO B 1 113 ? -0.734 -27.203 7.492 1 91.69 113 PRO B CA 1
ATOM 3458 C C . PRO B 1 113 ? -1.803 -26.266 6.938 1 91.69 113 PRO B C 1
ATOM 3460 O O . PRO B 1 113 ? -2.867 -26.719 6.508 1 91.69 113 PRO B O 1
ATOM 3463 N N . GLY B 1 114 ? -1.496 -25.031 6.938 1 90.94 114 GLY B N 1
ATOM 3464 C CA . GLY B 1 114 ? -2.42 -24.062 6.375 1 90.94 114 GLY B CA 1
ATOM 3465 C C . GLY B 1 114 ? -2.676 -24.266 4.895 1 90.94 114 GLY B C 1
ATOM 3466 O O . GLY B 1 114 ? -3.824 -24.219 4.445 1 90.94 114 GLY B O 1
ATOM 3467 N N . SER B 1 115 ? -1.631 -24.453 4.203 1 91.94 115 SER B N 1
ATOM 3468 C CA . SER B 1 115 ? -1.767 -24.703 2.771 1 91.94 115 SER B CA 1
ATOM 3469 C C . SER B 1 115 ? -2.545 -25.984 2.504 1 91.94 115 SER B C 1
ATOM 3471 O O . SER B 1 115 ? -3.373 -26.047 1.593 1 91.94 115 SER B O 1
ATOM 3473 N N . VAL B 1 116 ? -2.252 -27.031 3.244 1 95.38 116 VAL B N 1
ATOM 3474 C CA . VAL B 1 116 ? -2.947 -28.312 3.096 1 95.38 116 VAL B CA 1
ATOM 3475 C C . VAL B 1 116 ? -4.438 -28.125 3.371 1 95.38 116 VAL B C 1
ATOM 3477 O O . VAL B 1 116 ? -5.281 -28.688 2.674 1 95.38 116 VAL B O 1
ATOM 3480 N N . ALA B 1 117 ? -4.738 -27.328 4.344 1 95.62 117 ALA B N 1
ATOM 3481 C CA . ALA B 1 117 ? -6.137 -27.062 4.684 1 95.62 117 ALA B CA 1
ATOM 3482 C C . ALA B 1 117 ? -6.855 -26.359 3.537 1 95.62 117 ALA B C 1
ATOM 3484 O O . ALA B 1 117 ? -8.047 -26.578 3.312 1 95.62 117 ALA B O 1
ATOM 3485 N N . VAL B 1 118 ? -6.172 -25.547 2.822 1 96.06 118 VAL B N 1
ATOM 3486 C CA . VAL B 1 118 ? -6.754 -24.75 1.742 1 96.06 118 VAL B CA 1
ATOM 3487 C C . VAL B 1 118 ? -6.973 -25.641 0.517 1 96.06 118 VAL B C 1
ATOM 3489 O O . VAL B 1 118 ? -8 -25.531 -0.157 1 96.06 118 VAL B O 1
ATOM 3492 N N . HIS B 1 119 ? -6.016 -26.531 0.234 1 97.81 119 HIS B N 1
ATOM 3493 C CA . HIS B 1 119 ? -6.012 -27.203 -1.062 1 97.81 119 HIS B CA 1
ATOM 3494 C C . HIS B 1 119 ? -6.172 -28.703 -0.905 1 97.81 119 HIS B C 1
ATOM 3496 O O . HIS B 1 119 ? -6.238 -29.438 -1.897 1 97.81 119 HIS B O 1
ATOM 3502 N N . HIS B 1 120 ? -6.336 -29.25 0.308 1 97.25 120 HIS B N 1
ATOM 3503 C CA . HIS B 1 120 ? -6.355 -30.688 0.578 1 97.25 120 HIS B CA 1
ATOM 3504 C C . HIS B 1 120 ? -4.969 -31.297 0.411 1 97.25 120 HIS B C 1
ATOM 3506 O O . HIS B 1 120 ? -4.121 -30.734 -0.284 1 97.25 120 HIS B O 1
ATOM 3512 N N . SER B 1 121 ? -4.723 -32.406 0.969 1 97.06 121 SER B N 1
ATOM 3513 C CA . SER B 1 121 ? -3.406 -33.031 0.949 1 97.06 121 SER B CA 1
ATOM 3514 C C . SER B 1 121 ? -2.996 -33.406 -0.47 1 97.06 121 SER B C 1
ATOM 3516 O O . SER B 1 121 ? -1.806 -33.438 -0.787 1 97.06 121 SER B O 1
ATOM 3518 N N . ASN B 1 122 ? -3.986 -33.594 -1.314 1 98 122 ASN B N 1
ATOM 3519 C CA . ASN B 1 122 ? -3.627 -33.969 -2.68 1 98 122 ASN B CA 1
ATOM 3520 C C . ASN B 1 122 ? -3.525 -32.719 -3.582 1 98 122 ASN B C 1
ATOM 3522 O O . ASN B 1 122 ? -3.402 -32.875 -4.801 1 98 122 ASN B O 1
ATOM 3526 N N . GLY B 1 123 ? -3.773 -31.547 -3.098 1 98.38 123 GLY B N 1
ATOM 3527 C CA . GLY B 1 123 ? -3.547 -30.297 -3.793 1 98.38 123 GLY B CA 1
ATOM 3528 C C . GLY B 1 123 ? -4.738 -29.844 -4.613 1 98.38 123 GLY B C 1
ATOM 3529 O O . GLY B 1 123 ? -4.867 -28.656 -4.934 1 98.38 123 GLY B O 1
ATOM 3530 N N . ILE B 1 124 ? -5.602 -30.75 -4.945 1 98.56 124 ILE B N 1
ATOM 3531 C CA . ILE B 1 124 ? -6.688 -30.391 -5.852 1 98.56 124 ILE B CA 1
ATOM 3532 C C . ILE B 1 124 ? -8.031 -30.656 -5.172 1 98.56 124 ILE B C 1
ATOM 3534 O O . ILE B 1 124 ? -8.953 -31.188 -5.797 1 98.56 124 ILE B O 1
ATOM 3538 N N . GLY B 1 125 ? -8.125 -30.391 -3.891 1 98.12 125 GLY B N 1
ATOM 3539 C CA . GLY B 1 125 ? -9.383 -30.344 -3.158 1 98.12 125 GLY B CA 1
ATOM 3540 C C . GLY B 1 125 ? -9.953 -31.719 -2.875 1 98.12 125 GLY B C 1
ATOM 3541 O O . GLY B 1 125 ? -11.172 -31.875 -2.748 1 98.12 125 GLY B O 1
ATOM 3542 N N . GLY B 1 126 ? -9.109 -32.75 -2.947 1 98.06 126 GLY B N 1
ATOM 3543 C CA . GLY B 1 126 ? -9.562 -34.094 -2.658 1 98.06 126 GLY B CA 1
ATOM 3544 C C . GLY B 1 126 ? -10.18 -34.781 -3.861 1 98.06 126 GLY B C 1
ATOM 3545 O O . GLY B 1 126 ? -10.578 -35.969 -3.777 1 98.06 126 GLY B O 1
ATOM 3546 N N . ALA B 1 127 ? -10.258 -34.125 -4.98 1 98.12 127 ALA B N 1
ATOM 3547 C CA . ALA B 1 127 ? -10.758 -34.75 -6.199 1 98.12 127 ALA B CA 1
ATOM 3548 C C . ALA B 1 127 ? -9.844 -35.875 -6.645 1 98.12 127 ALA B C 1
ATOM 3550 O O . ALA B 1 127 ? -8.633 -35.812 -6.457 1 98.12 127 ALA B O 1
ATOM 3551 N N . ILE B 1 128 ? -10.469 -36.906 -7.164 1 97.56 128 ILE B N 1
ATOM 3552 C CA . ILE B 1 128 ? -9.734 -38.062 -7.699 1 97.56 128 ILE B CA 1
ATOM 3553 C C . ILE B 1 128 ? -9.836 -38.062 -9.219 1 97.56 128 ILE B C 1
ATOM 3555 O O . ILE B 1 128 ? -10.922 -38.281 -9.773 1 97.56 128 ILE B O 1
ATOM 3559 N N . ILE B 1 129 ? -8.711 -37.844 -9.844 1 98 129 ILE B N 1
ATOM 3560 C CA . ILE B 1 129 ? -8.664 -37.875 -11.305 1 98 129 ILE B CA 1
ATOM 3561 C C . ILE B 1 129 ? -7.527 -38.75 -11.781 1 98 129 ILE B C 1
ATOM 3563 O O . ILE B 1 129 ? -6.57 -39 -11.039 1 98 129 ILE B O 1
ATOM 3567 N N . PRO B 1 130 ? -7.656 -39.281 -13.023 1 97.81 130 PRO B N 1
ATOM 3568 C CA . PRO B 1 130 ? -6.617 -40.188 -13.508 1 97.81 130 PRO B CA 1
ATOM 3569 C C . PRO B 1 130 ? -5.281 -39.5 -13.734 1 97.81 130 PRO B C 1
ATOM 3571 O O . PRO B 1 130 ? -5.254 -38.312 -14.102 1 97.81 130 PRO B O 1
ATOM 3574 N N . ASP B 1 131 ? -4.234 -40.25 -13.57 1 98.12 131 ASP B N 1
ATOM 3575 C CA . ASP B 1 131 ? -2.914 -39.75 -13.93 1 98.12 131 ASP B CA 1
ATOM 3576 C C . ASP B 1 131 ? -2.773 -39.625 -15.445 1 98.12 131 ASP B C 1
ATOM 3578 O O . ASP B 1 131 ? -3.402 -40.344 -16.203 1 98.12 131 ASP B O 1
ATOM 3582 N N . SER B 1 132 ? -1.974 -38.656 -15.766 1 98.44 132 SER B N 1
ATOM 3583 C CA . SER B 1 132 ? -1.612 -38.531 -17.172 1 98.44 132 SER B CA 1
ATOM 3584 C C . SER B 1 132 ? -0.684 -39.656 -17.609 1 98.44 132 SER B C 1
ATOM 3586 O O . SER B 1 132 ? 0.156 -40.125 -16.828 1 98.44 132 SER B O 1
ATOM 3588 N N . PRO B 1 133 ? -0.815 -40.094 -18.875 1 97.81 133 PRO B N 1
ATOM 3589 C CA . PRO B 1 133 ? 0.194 -41 -19.391 1 97.81 133 PRO B CA 1
ATOM 3590 C C . PRO B 1 133 ? 1.535 -40.344 -19.656 1 97.81 133 PRO B C 1
ATOM 3592 O O . PRO B 1 133 ? 2.551 -41 -19.828 1 97.81 133 PRO B O 1
ATOM 3595 N N . ARG B 1 134 ? 1.509 -39.062 -19.734 1 97.44 134 ARG B N 1
ATOM 3596 C CA . ARG B 1 134 ? 2.74 -38.312 -19.953 1 97.44 134 ARG B CA 1
ATOM 3597 C C . ARG B 1 134 ? 3.514 -38.156 -18.641 1 97.44 134 ARG B C 1
ATOM 3599 O O . ARG B 1 134 ? 2.926 -37.844 -17.594 1 97.44 134 ARG B O 1
ATOM 3606 N N . ALA B 1 135 ? 4.848 -38.344 -18.719 1 97.75 135 ALA B N 1
ATOM 3607 C CA . ALA B 1 135 ? 5.723 -38.062 -17.578 1 97.75 135 ALA B CA 1
ATOM 3608 C C . ALA B 1 135 ? 6.219 -36.625 -17.578 1 97.75 135 ALA B C 1
ATOM 3610 O O . ALA B 1 135 ? 6.324 -36 -18.641 1 97.75 135 ALA B O 1
ATOM 3611 N N . PRO B 1 136 ? 6.43 -36.125 -16.375 1 98.25 136 PRO B N 1
ATOM 3612 C CA . PRO B 1 136 ? 7.09 -34.812 -16.359 1 98.25 136 PRO B CA 1
ATOM 3613 C C . PRO B 1 136 ? 8.461 -34.844 -17.031 1 98.25 136 PRO B C 1
ATOM 3615 O O . PRO B 1 136 ? 9.094 -35.906 -17.109 1 98.25 136 PRO B O 1
ATOM 3618 N N . GLU B 1 137 ? 8.922 -33.719 -17.5 1 98.19 137 GLU B N 1
ATOM 3619 C CA . GLU B 1 137 ? 10.297 -33.562 -17.969 1 98.19 137 GLU B CA 1
ATOM 3620 C C . GLU B 1 137 ? 11.297 -33.719 -16.828 1 98.19 137 GLU B C 1
ATOM 3622 O O . GLU B 1 137 ? 10.906 -33.969 -15.688 1 98.19 137 GLU B O 1
ATOM 3627 N N . ALA B 1 138 ? 12.609 -33.562 -17.172 1 95.06 138 ALA B N 1
ATOM 3628 C CA . ALA B 1 138 ? 13.68 -33.812 -16.203 1 95.06 138 ALA B CA 1
ATOM 3629 C C . ALA B 1 138 ? 13.594 -32.875 -15.016 1 95.06 138 ALA B C 1
ATOM 3631 O O . ALA B 1 138 ? 13.289 -31.688 -15.18 1 95.06 138 ALA B O 1
ATOM 3632 N N . PRO B 1 139 ? 13.914 -33.406 -13.805 1 88 139 PRO B N 1
ATOM 3633 C CA . PRO B 1 139 ? 13.938 -32.531 -12.625 1 88 139 PRO B CA 1
ATOM 3634 C C . PRO B 1 139 ? 14.844 -31.328 -12.82 1 88 139 PRO B C 1
ATOM 3636 O O . PRO B 1 139 ? 15.945 -31.453 -13.367 1 88 139 PRO B O 1
ATOM 3639 N N . GLY B 1 140 ? 14.344 -30.188 -12.43 1 85.38 140 GLY B N 1
ATOM 3640 C CA . GLY B 1 140 ? 15.125 -28.953 -12.5 1 85.38 140 GLY B CA 1
ATOM 3641 C C . GLY B 1 140 ? 15.164 -28.359 -13.891 1 85.38 140 GLY B C 1
ATOM 3642 O O . GLY B 1 140 ? 15.82 -27.344 -14.117 1 85.38 140 GLY B O 1
ATOM 3643 N N . SER B 1 141 ? 14.352 -28.812 -14.75 1 92.25 141 SER B N 1
ATOM 3644 C CA . SER B 1 141 ? 14.422 -28.406 -16.156 1 92.25 141 SER B CA 1
ATOM 3645 C C . SER B 1 141 ? 13.641 -27.109 -16.391 1 92.25 141 SER B C 1
ATOM 3647 O O . SER B 1 141 ? 13.75 -26.5 -17.453 1 92.25 141 SER B O 1
ATOM 3649 N N . ALA B 1 142 ? 12.906 -26.688 -15.422 1 98.25 142 ALA B N 1
ATOM 3650 C CA . ALA B 1 142 ? 12.039 -25.531 -15.586 1 98.25 142 ALA B CA 1
ATOM 3651 C C . ALA B 1 142 ? 12.844 -24.281 -15.938 1 98.25 142 ALA B C 1
ATOM 3653 O O . ALA B 1 142 ? 12.477 -23.547 -16.844 1 98.25 142 ALA B O 1
ATOM 3654 N N . VAL B 1 143 ? 13.961 -24.062 -15.289 1 97.56 143 VAL B N 1
ATOM 3655 C CA . VAL B 1 143 ? 14.766 -22.859 -15.453 1 97.56 143 VAL B CA 1
ATOM 3656 C C . VAL B 1 143 ? 15.289 -22.781 -16.891 1 97.56 143 VAL B C 1
ATOM 3658 O O . VAL B 1 143 ? 15.102 -21.766 -17.562 1 97.56 143 VAL B O 1
ATOM 3661 N N . ASP B 1 144 ? 15.836 -23.859 -17.391 1 98.06 144 ASP B N 1
ATOM 3662 C CA . ASP B 1 144 ? 16.391 -23.875 -18.734 1 98.06 144 ASP B CA 1
ATOM 3663 C C . ASP B 1 144 ? 15.281 -23.719 -19.781 1 98.06 144 ASP B C 1
ATOM 3665 O O . ASP B 1 144 ? 15.461 -23.047 -20.797 1 98.06 144 ASP B O 1
ATOM 3669 N N . PHE B 1 145 ? 14.227 -24.375 -19.547 1 98.75 145 PHE B N 1
ATOM 3670 C CA . PHE B 1 145 ? 13.086 -24.281 -20.438 1 98.75 145 PHE B CA 1
ATOM 3671 C C . PHE B 1 145 ? 12.633 -22.828 -20.578 1 98.75 145 PHE B C 1
ATOM 3673 O O . PHE B 1 145 ? 12.453 -22.328 -21.703 1 98.75 145 PHE B O 1
ATOM 3680 N N . ILE B 1 146 ? 12.461 -22.094 -19.438 1 98.69 146 ILE B N 1
ATOM 3681 C CA . ILE B 1 146 ? 11.992 -20.703 -19.453 1 98.69 146 ILE B CA 1
ATOM 3682 C C . ILE B 1 146 ? 13.023 -19.812 -20.125 1 98.69 146 ILE B C 1
ATOM 3684 O O . ILE B 1 146 ? 12.672 -18.953 -20.938 1 98.69 146 ILE B O 1
ATOM 3688 N N . ILE B 1 147 ? 14.273 -20.031 -19.828 1 98.44 147 ILE B N 1
ATOM 3689 C CA . ILE B 1 147 ? 15.328 -19.219 -20.422 1 98.44 147 ILE B CA 1
ATOM 3690 C C . ILE B 1 147 ? 15.305 -19.391 -21.938 1 98.44 147 ILE B C 1
ATOM 3692 O O . ILE B 1 147 ? 15.344 -18.406 -22.688 1 98.44 147 ILE B O 1
ATOM 3696 N N . THR B 1 148 ? 15.211 -20.609 -22.406 1 98.5 148 THR B N 1
ATOM 3697 C CA . THR B 1 148 ? 15.188 -20.906 -23.828 1 98.5 148 THR B CA 1
ATOM 3698 C C . THR B 1 148 ? 13.969 -20.266 -24.5 1 98.5 148 THR B C 1
ATOM 3700 O O . THR B 1 148 ? 14.094 -19.625 -25.531 1 98.5 148 THR B O 1
ATOM 3703 N N . ALA B 1 149 ? 12.844 -20.438 -23.891 1 98.38 149 ALA B N 1
ATOM 3704 C CA . ALA B 1 149 ? 11.609 -19.859 -24.438 1 98.38 149 ALA B CA 1
ATOM 3705 C C . ALA B 1 149 ? 11.688 -18.344 -24.484 1 98.38 149 ALA B C 1
ATOM 3707 O O . ALA B 1 149 ? 11.258 -17.719 -25.453 1 98.38 149 ALA B O 1
ATOM 3708 N N . ALA B 1 150 ? 12.203 -17.734 -23.422 1 98.06 150 ALA B N 1
ATOM 3709 C CA . ALA B 1 150 ? 12.312 -16.281 -23.359 1 98.06 150 ALA B CA 1
ATOM 3710 C C . ALA B 1 150 ? 13.211 -15.75 -24.469 1 98.06 150 ALA B C 1
ATOM 3712 O O . ALA B 1 150 ? 12.938 -14.695 -25.047 1 98.06 150 ALA B O 1
ATOM 3713 N N . ARG B 1 151 ? 14.227 -16.453 -24.734 1 97.44 151 ARG B N 1
ATOM 3714 C CA . ARG B 1 151 ? 15.141 -16.031 -25.797 1 97.44 151 ARG B CA 1
ATOM 3715 C C . ARG B 1 151 ? 14.5 -16.203 -27.172 1 97.44 151 ARG B C 1
ATOM 3717 O O . ARG B 1 151 ? 14.727 -15.391 -28.062 1 97.44 151 ARG B O 1
ATOM 3724 N N . GLU B 1 152 ? 13.781 -17.203 -27.266 1 97.31 152 GLU B N 1
ATOM 3725 C CA . GLU B 1 152 ? 13.164 -17.516 -28.547 1 97.31 152 GLU B CA 1
ATOM 3726 C C . GLU B 1 152 ? 12.016 -16.562 -28.859 1 97.31 152 GLU B C 1
ATOM 3728 O O . GLU B 1 152 ? 11.898 -16.062 -29.984 1 97.31 152 GLU B O 1
ATOM 3733 N N . TYR B 1 153 ? 11.195 -16.203 -27.891 1 97.56 153 TYR B N 1
ATOM 3734 C CA . TYR B 1 153 ? 9.93 -15.555 -28.203 1 97.56 153 TYR B CA 1
ATOM 3735 C C . TYR B 1 153 ? 9.945 -14.102 -27.734 1 97.56 153 TYR B C 1
ATOM 3737 O O . TYR B 1 153 ? 9.133 -13.289 -28.203 1 97.56 153 TYR B O 1
ATOM 3745 N N . GLY B 1 154 ? 10.766 -13.75 -26.812 1 96 154 GLY B N 1
ATOM 3746 C CA . GLY B 1 154 ? 10.867 -12.375 -26.344 1 96 154 GLY B CA 1
ATOM 3747 C C . GLY B 1 154 ? 9.531 -11.773 -25.953 1 96 154 GLY B C 1
ATOM 3748 O O . GLY B 1 154 ? 8.805 -12.352 -25.141 1 96 154 GLY B O 1
ATOM 3749 N N . PRO B 1 155 ? 9.156 -10.711 -26.641 1 96.12 155 PRO B N 1
ATOM 3750 C CA . PRO B 1 155 ? 7.93 -10 -26.266 1 96.12 155 PRO B CA 1
ATOM 3751 C C . PRO B 1 155 ? 6.668 -10.812 -26.516 1 96.12 155 PRO B C 1
ATOM 3753 O O . PRO B 1 155 ? 5.59 -10.469 -26.016 1 96.12 155 PRO B O 1
ATOM 3756 N N . ASP B 1 156 ? 6.828 -11.844 -27.281 1 97.19 156 ASP B N 1
ATOM 3757 C CA . ASP B 1 156 ? 5.672 -12.68 -27.594 1 97.19 156 ASP B CA 1
ATOM 3758 C C . ASP B 1 156 ? 5.449 -13.742 -26.516 1 97.19 156 ASP B C 1
ATOM 3760 O O . ASP B 1 156 ? 4.465 -14.484 -26.562 1 97.19 156 ASP B O 1
ATOM 3764 N N . LEU B 1 157 ? 6.301 -13.781 -25.484 1 97.94 157 LEU B N 1
ATOM 3765 C CA . LEU B 1 157 ? 6.16 -14.742 -24.406 1 97.94 157 LEU B CA 1
ATOM 3766 C C . LEU B 1 157 ? 5.586 -14.07 -23.156 1 97.94 157 LEU B C 1
ATOM 3768 O O . LEU B 1 157 ? 6.043 -12.992 -22.766 1 97.94 157 LEU B O 1
ATOM 3772 N N . THR B 1 158 ? 4.586 -14.734 -22.625 1 97.88 158 THR B N 1
ATOM 3773 C CA . THR B 1 158 ? 4.055 -14.391 -21.312 1 97.88 158 THR B CA 1
ATOM 3774 C C . THR B 1 158 ? 4.293 -15.531 -20.328 1 97.88 158 THR B C 1
ATOM 3776 O O . THR B 1 158 ? 4.051 -16.688 -20.641 1 97.88 158 THR B O 1
ATOM 3779 N N . ILE B 1 159 ? 4.832 -15.141 -19.188 1 98.75 159 ILE B N 1
ATOM 3780 C CA . ILE B 1 159 ? 5.035 -16.094 -18.109 1 98.75 159 ILE B CA 1
ATOM 3781 C C . ILE B 1 159 ? 4.188 -15.695 -16.906 1 98.75 159 ILE B C 1
ATOM 3783 O O . ILE B 1 159 ? 4.188 -14.531 -16.5 1 98.75 159 ILE B O 1
ATOM 3787 N N . VAL B 1 160 ? 3.432 -16.641 -16.312 1 98.94 160 VAL B N 1
ATOM 3788 C CA . VAL B 1 160 ? 2.564 -16.359 -15.18 1 98.94 160 VAL B CA 1
ATOM 3789 C C . VAL B 1 160 ? 2.957 -17.25 -14 1 98.94 160 VAL B C 1
ATOM 3791 O O . VAL B 1 160 ? 2.441 -18.359 -13.852 1 98.94 160 VAL B O 1
ATOM 3794 N N . PRO B 1 161 ? 3.844 -16.781 -13.141 1 98.88 161 PRO B N 1
ATOM 3795 C CA . PRO B 1 161 ? 4.156 -17.5 -11.906 1 98.88 161 PRO B CA 1
ATOM 3796 C C . PRO B 1 161 ? 3.08 -17.328 -10.836 1 98.88 161 PRO B C 1
ATOM 3798 O O . PRO B 1 161 ? 2.654 -16.203 -10.562 1 98.88 161 PRO B O 1
ATOM 3801 N N . THR B 1 162 ? 2.65 -18.438 -10.195 1 98.75 162 THR B N 1
ATOM 3802 C CA . THR B 1 162 ? 1.564 -18.359 -9.227 1 98.75 162 THR B CA 1
ATOM 3803 C C . THR B 1 162 ? 1.919 -19.125 -7.953 1 98.75 162 THR B C 1
ATOM 3805 O O . THR B 1 162 ? 1.037 -19.469 -7.16 1 98.75 162 THR B O 1
ATOM 3808 N N . GLY B 1 163 ? 3.121 -19.578 -7.758 1 98.31 163 GLY B N 1
ATOM 3809 C CA . GLY B 1 163 ? 3.674 -20.156 -6.543 1 98.31 163 GLY B CA 1
ATOM 3810 C C . GLY B 1 163 ? 4.871 -19.391 -6.012 1 98.31 163 GLY B C 1
ATOM 3811 O O . GLY B 1 163 ? 4.902 -18.156 -6.059 1 98.31 163 GLY B O 1
ATOM 3812 N N . ALA B 1 164 ? 5.832 -20.188 -5.375 1 96.88 164 ALA B N 1
ATOM 3813 C CA . ALA B 1 164 ? 7.086 -19.562 -4.969 1 96.88 164 ALA B CA 1
ATOM 3814 C C . ALA B 1 164 ? 7.805 -18.938 -6.164 1 96.88 164 ALA B C 1
ATOM 3816 O O . ALA B 1 164 ? 7.832 -19.516 -7.25 1 96.88 164 ALA B O 1
ATOM 3817 N N . MET B 1 165 ? 8.477 -17.812 -5.93 1 97.81 165 MET B N 1
ATOM 3818 C CA . MET B 1 165 ? 9.117 -17.078 -7.02 1 97.81 165 MET B CA 1
ATOM 3819 C C . MET B 1 165 ? 10.523 -17.609 -7.285 1 97.81 165 MET B C 1
ATOM 3821 O O . MET B 1 165 ? 11.281 -17.016 -8.055 1 97.81 165 MET B O 1
ATOM 3825 N N . THR B 1 166 ? 10.836 -18.734 -6.723 1 95.06 166 THR B N 1
ATOM 3826 C CA . THR B 1 166 ? 12.203 -19.25 -6.758 1 95.06 166 THR B CA 1
ATOM 3827 C C . THR B 1 166 ? 12.625 -19.562 -8.188 1 95.06 166 THR B C 1
ATOM 3829 O O . THR B 1 166 ? 13.742 -19.25 -8.594 1 95.06 166 THR B O 1
ATOM 3832 N N . THR B 1 167 ? 11.758 -20.219 -8.945 1 96.69 167 THR B N 1
ATOM 3833 C CA . THR B 1 167 ? 12.078 -20.531 -10.336 1 96.69 167 THR B CA 1
ATOM 3834 C C . THR B 1 167 ? 12.352 -19.266 -11.133 1 96.69 167 THR B C 1
ATOM 3836 O O . THR B 1 167 ? 13.367 -19.172 -11.82 1 96.69 167 THR B O 1
ATOM 3839 N N . MET B 1 168 ? 11.523 -18.281 -11 1 97.44 168 MET B N 1
ATOM 3840 C CA . MET B 1 168 ? 11.664 -17.047 -11.766 1 97.44 168 MET B CA 1
ATOM 3841 C C . MET B 1 168 ? 12.898 -16.266 -11.336 1 97.44 168 MET B C 1
ATOM 3843 O O . MET B 1 168 ? 13.609 -15.711 -12.172 1 97.44 168 MET B O 1
ATOM 3847 N N . ALA B 1 169 ? 13.109 -16.219 -10.016 1 96.75 169 ALA B N 1
ATOM 3848 C CA . ALA B 1 169 ? 14.32 -15.57 -9.531 1 96.75 169 ALA B CA 1
ATOM 3849 C C . ALA B 1 169 ? 15.57 -16.234 -10.109 1 96.75 169 ALA B C 1
ATOM 3851 O O . ALA B 1 169 ? 16.5 -15.555 -10.531 1 96.75 169 ALA B O 1
ATOM 3852 N N . THR B 1 170 ? 15.547 -17.547 -10.125 1 95.12 170 THR B N 1
ATOM 3853 C CA . THR B 1 170 ? 16.688 -18.297 -10.633 1 95.12 170 THR B CA 1
ATOM 3854 C C . THR B 1 170 ? 16.875 -18.047 -12.125 1 95.12 170 THR B C 1
ATOM 3856 O O . THR B 1 170 ? 18 -17.938 -12.609 1 95.12 170 THR B O 1
ATOM 3859 N N . VAL B 1 171 ? 15.812 -17.953 -12.867 1 96.81 171 VAL B N 1
ATOM 3860 C CA . VAL B 1 171 ? 15.859 -17.656 -14.297 1 96.81 171 VAL B CA 1
ATOM 3861 C C . VAL B 1 171 ? 16.609 -16.344 -14.523 1 96.81 171 VAL B C 1
ATOM 3863 O O . VAL B 1 171 ? 17.562 -16.297 -15.305 1 96.81 171 VAL B O 1
ATOM 3866 N N . PHE B 1 172 ? 16.25 -15.305 -13.836 1 96.5 172 PHE B N 1
ATOM 3867 C CA . PHE B 1 172 ? 16.812 -13.984 -14.07 1 96.5 172 PHE B CA 1
ATOM 3868 C C . PHE B 1 172 ? 18.234 -13.898 -13.5 1 96.5 172 PHE B C 1
ATOM 3870 O O . PHE B 1 172 ? 19.062 -13.148 -14.016 1 96.5 172 PHE B O 1
ATOM 3877 N N . ARG B 1 173 ? 18.5 -14.648 -12.453 1 94.94 173 ARG B N 1
ATOM 3878 C CA . ARG B 1 173 ? 19.859 -14.711 -11.938 1 94.94 173 ARG B CA 1
ATOM 3879 C C . ARG B 1 173 ? 20.797 -15.375 -12.938 1 94.94 173 ARG B C 1
ATOM 3881 O O . ARG B 1 173 ? 21.906 -14.906 -13.156 1 94.94 173 ARG B O 1
ATOM 3888 N N . ASN B 1 174 ? 20.344 -16.453 -13.523 1 94.56 174 ASN B N 1
ATOM 3889 C CA . ASN B 1 174 ? 21.172 -17.234 -14.445 1 94.56 174 ASN B CA 1
ATOM 3890 C C . ASN B 1 174 ? 21.266 -16.547 -15.805 1 94.56 174 ASN B C 1
ATOM 3892 O O . ASN B 1 174 ? 22.25 -16.75 -16.531 1 94.56 174 ASN B O 1
ATOM 3896 N N . ALA B 1 175 ? 20.281 -15.766 -16.188 1 96.38 175 ALA B N 1
ATOM 3897 C CA . ALA B 1 175 ? 20.25 -15.047 -17.453 1 96.38 175 ALA B CA 1
ATOM 3898 C C . ALA B 1 175 ? 19.812 -13.594 -17.25 1 96.38 175 ALA B C 1
ATOM 3900 O O . ALA B 1 175 ? 18.75 -13.188 -17.719 1 96.38 175 ALA B O 1
ATOM 3901 N N . PRO B 1 176 ? 20.656 -12.781 -16.719 1 95.88 176 PRO B N 1
ATOM 3902 C CA . PRO B 1 176 ? 20.297 -11.406 -16.359 1 95.88 176 PRO B CA 1
ATOM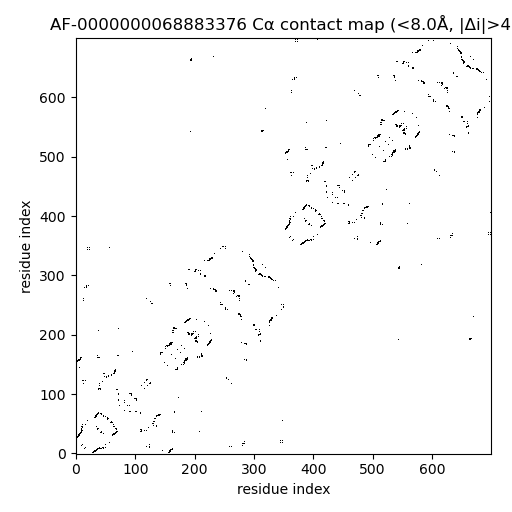 3903 C C . PRO B 1 176 ? 19.906 -10.57 -17.578 1 95.88 176 PRO B C 1
ATOM 3905 O O . PRO B 1 176 ? 19.188 -9.578 -17.453 1 95.88 176 PRO B O 1
ATOM 3908 N N . ASP B 1 177 ? 20.297 -10.953 -18.75 1 96.56 177 ASP B N 1
ATOM 3909 C CA . ASP B 1 177 ? 20 -10.211 -19.969 1 96.56 177 ASP B CA 1
ATOM 3910 C C . ASP B 1 177 ? 18.516 -10.305 -20.312 1 96.56 177 ASP B C 1
ATOM 3912 O O . ASP B 1 177 ? 18 -9.492 -21.078 1 96.56 177 ASP B O 1
ATOM 3916 N N . LEU B 1 178 ? 17.781 -11.203 -19.734 1 97.19 178 LEU B N 1
ATOM 3917 C CA . LEU B 1 178 ? 16.375 -11.406 -20.016 1 97.19 178 LEU B CA 1
ATOM 3918 C C . LEU B 1 178 ? 15.539 -10.227 -19.531 1 97.19 178 LEU B C 1
ATOM 3920 O O . LEU B 1 178 ? 14.391 -10.055 -19.938 1 97.19 178 LEU B O 1
ATOM 3924 N N . LYS B 1 179 ? 16.109 -9.461 -18.625 1 95.38 179 LYS B N 1
ATOM 3925 C CA . LYS B 1 179 ? 15.367 -8.289 -18.156 1 95.38 179 LYS B CA 1
ATOM 3926 C C . LYS B 1 179 ? 15.078 -7.324 -19.297 1 95.38 179 LYS B C 1
ATOM 3928 O O . LYS B 1 179 ? 14.125 -6.547 -19.234 1 95.38 179 LYS B O 1
ATOM 3933 N N . ASP B 1 180 ? 15.812 -7.434 -20.375 1 94.69 180 ASP B N 1
ATOM 3934 C CA . ASP B 1 180 ? 15.672 -6.559 -21.547 1 94.69 180 ASP B CA 1
ATOM 3935 C C . ASP B 1 180 ? 15 -7.293 -22.703 1 94.69 180 ASP B C 1
ATOM 3937 O O . ASP B 1 180 ? 14.898 -6.754 -23.812 1 94.69 180 ASP B O 1
ATOM 3941 N N . SER B 1 181 ? 14.539 -8.523 -22.469 1 92.94 181 SER B N 1
ATOM 3942 C CA . SER B 1 181 ? 14.023 -9.367 -23.547 1 92.94 181 SER B CA 1
ATOM 3943 C C . SER B 1 181 ? 12.617 -8.945 -23.938 1 92.94 181 SER B C 1
ATOM 3945 O O . SER B 1 181 ? 12.133 -9.328 -25.016 1 92.94 181 SER B O 1
ATOM 3947 N N . GLY B 1 182 ? 11.945 -8.234 -23.094 1 94.31 182 GLY B N 1
ATOM 3948 C CA . GLY B 1 182 ? 10.57 -7.836 -23.344 1 94.31 182 GLY B CA 1
ATOM 3949 C C . GLY B 1 182 ? 9.562 -8.875 -22.891 1 94.31 182 GLY B C 1
ATOM 3950 O O . GLY B 1 182 ? 8.352 -8.68 -23.047 1 94.31 182 GLY B O 1
ATOM 3951 N N . VAL B 1 183 ? 10.047 -9.984 -22.297 1 95 183 VAL B N 1
ATOM 3952 C CA . VAL B 1 183 ? 9.133 -10.992 -21.75 1 95 183 VAL B CA 1
ATOM 3953 C C . VAL B 1 183 ? 8.203 -10.352 -20.734 1 95 183 VAL B C 1
ATOM 3955 O O . VAL B 1 183 ? 8.633 -9.508 -19.938 1 95 183 VAL B O 1
ATOM 3958 N N . ASN B 1 184 ? 6.949 -10.797 -20.812 1 92.56 184 ASN B N 1
ATOM 3959 C CA . ASN B 1 184 ? 5.961 -10.32 -19.859 1 92.56 184 ASN B CA 1
ATOM 3960 C C . ASN B 1 184 ? 5.816 -11.273 -18.672 1 92.56 184 ASN B C 1
ATOM 3962 O O . ASN B 1 184 ? 5.461 -12.438 -18.859 1 92.56 184 ASN B O 1
ATOM 3966 N N . VAL B 1 185 ? 6.109 -10.781 -17.531 1 98.25 185 VAL B N 1
ATOM 3967 C CA . VAL B 1 185 ? 5.941 -11.586 -16.328 1 98.25 185 VAL B CA 1
ATOM 3968 C C . VAL B 1 185 ? 4.793 -11.031 -15.492 1 98.25 185 VAL B C 1
ATOM 3970 O O . VAL B 1 185 ? 4.918 -9.961 -14.883 1 98.25 185 VAL B O 1
ATOM 3973 N N . THR B 1 186 ? 3.666 -11.727 -15.461 1 98.88 186 THR B N 1
ATOM 3974 C CA . THR B 1 186 ? 2.516 -11.367 -14.641 1 98.88 186 THR B CA 1
ATOM 3975 C C . THR B 1 186 ? 2.338 -12.367 -13.5 1 98.88 186 THR B C 1
ATOM 3977 O O . THR B 1 186 ? 1.816 -13.461 -13.703 1 98.88 186 THR B O 1
ATOM 3980 N N . LEU B 1 187 ? 2.732 -11.984 -12.312 1 98.88 187 LEU B N 1
ATOM 3981 C CA . LEU B 1 187 ? 2.775 -12.945 -11.219 1 98.88 187 LEU B CA 1
ATOM 3982 C C . LEU B 1 187 ? 1.552 -12.797 -10.312 1 98.88 187 LEU B C 1
ATOM 3984 O O . LEU B 1 187 ? 1.023 -11.695 -10.156 1 98.88 187 LEU B O 1
ATOM 3988 N N . MET B 1 188 ? 1.063 -13.922 -9.82 1 98.88 188 MET B N 1
ATOM 3989 C CA . MET B 1 188 ? 0.159 -13.922 -8.672 1 98.88 188 MET B CA 1
ATOM 3990 C C . MET B 1 188 ? 0.94 -13.945 -7.363 1 98.88 188 MET B C 1
ATOM 3992 O O . MET B 1 188 ? 1.648 -14.906 -7.074 1 98.88 188 MET B O 1
ATOM 3996 N N . GLY B 1 189 ? 0.854 -12.898 -6.664 1 98.75 189 GLY B N 1
ATOM 3997 C CA . GLY B 1 189 ? 1.561 -12.789 -5.398 1 98.75 189 GLY B CA 1
ATOM 3998 C C . GLY B 1 189 ? 1.593 -11.367 -4.855 1 98.75 189 GLY B C 1
ATOM 3999 O O . GLY B 1 189 ? 1.38 -10.414 -5.602 1 98.75 189 GLY B O 1
ATOM 4000 N N . GLY B 1 190 ? 1.769 -11.336 -3.582 1 98.69 190 GLY B N 1
ATOM 4001 C CA . GLY B 1 190 ? 1.952 -10.047 -2.932 1 98.69 190 GLY B CA 1
ATOM 4002 C C . GLY B 1 190 ? 0.656 -9.445 -2.424 1 98.69 190 GLY B C 1
ATOM 4003 O O . GLY B 1 190 ? -0.43 -9.922 -2.758 1 98.69 190 GLY B O 1
ATOM 4004 N N . ALA B 1 191 ? 0.786 -8.523 -1.608 1 98.75 191 ALA B N 1
ATOM 4005 C CA . ALA B 1 191 ? -0.231 -7.629 -1.062 1 98.75 191 ALA B CA 1
ATOM 4006 C C . ALA B 1 191 ? 0.368 -6.273 -0.7 1 98.75 191 ALA B C 1
ATOM 4008 O O . ALA B 1 191 ? 1.038 -6.137 0.326 1 98.75 191 ALA B O 1
ATOM 4009 N N . LEU B 1 192 ? 0.052 -5.324 -1.547 1 98.88 192 LEU B N 1
ATOM 4010 C CA . LEU B 1 192 ? 0.678 -4.023 -1.322 1 98.88 192 LEU B CA 1
ATOM 4011 C C . LEU B 1 192 ? -0.209 -3.135 -0.458 1 98.88 192 LEU B C 1
ATOM 4013 O O . LEU B 1 192 ? 0.275 -2.48 0.468 1 98.88 192 LEU B O 1
ATOM 4017 N N . THR B 1 193 ? -1.496 -3.102 -0.754 1 98.75 193 THR B N 1
ATOM 4018 C CA . THR B 1 193 ? -2.393 -2.166 -0.084 1 98.75 193 THR B CA 1
ATOM 4019 C C . THR B 1 193 ? -3.33 -2.904 0.869 1 98.75 193 THR B C 1
ATOM 4021 O O . THR B 1 193 ? -4.258 -2.311 1.418 1 98.75 193 THR B O 1
ATOM 4024 N N . LEU B 1 194 ? -3.125 -4.172 1.044 1 98.12 194 LEU B N 1
ATOM 4025 C CA . LEU B 1 194 ? -3.889 -5.012 1.96 1 98.12 194 LEU B CA 1
ATOM 4026 C C . LEU B 1 194 ? -2.961 -5.805 2.875 1 98.12 194 LEU B C 1
ATOM 4028 O O . LEU B 1 194 ? -1.787 -6 2.555 1 98.12 194 LEU B O 1
ATOM 4032 N N . PRO B 1 195 ? -3.559 -6.223 4.062 1 97.5 195 PRO B N 1
ATOM 4033 C CA . PRO B 1 195 ? -2.799 -7.199 4.848 1 97.5 195 PRO B CA 1
ATOM 4034 C C . PRO B 1 195 ? -2.576 -8.508 4.098 1 97.5 195 PRO B C 1
ATOM 4036 O O . PRO B 1 195 ? -3.348 -8.852 3.197 1 97.5 195 PRO B O 1
ATOM 4039 N N . GLY B 1 196 ? -1.497 -9.18 4.48 1 96.94 196 GLY B N 1
ATOM 4040 C CA . GLY B 1 196 ? -1.252 -10.5 3.92 1 96.94 196 GLY B CA 1
ATOM 4041 C C . GLY B 1 196 ? -2.262 -11.539 4.367 1 96.94 196 GLY B C 1
ATOM 4042 O O . GLY B 1 196 ? -3.17 -11.234 5.145 1 96.94 196 GLY B O 1
ATOM 4043 N N . ASN B 1 197 ? -2.119 -12.781 3.85 1 94.75 197 ASN B N 1
ATOM 4044 C CA . ASN B 1 197 ? -3.049 -13.844 4.207 1 94.75 197 ASN B CA 1
ATOM 4045 C C . ASN B 1 197 ? -2.334 -15.008 4.891 1 94.75 197 ASN B C 1
ATOM 4047 O O . ASN B 1 197 ? -2.979 -15.953 5.359 1 94.75 197 ASN B O 1
ATOM 4051 N N . VAL B 1 198 ? -1.045 -15.039 4.945 1 95.44 198 VAL B N 1
ATOM 4052 C CA . VAL B 1 198 ? -0.284 -15.977 5.758 1 95.44 198 VAL B CA 1
ATOM 4053 C C . VAL B 1 198 ? 0.07 -15.336 7.098 1 95.44 198 VAL B C 1
ATOM 4055 O O . VAL B 1 198 ? -0.012 -15.984 8.148 1 95.44 198 VAL B O 1
ATOM 4058 N N . SER B 1 199 ? 0.478 -14.156 7.059 1 95.06 199 SER B N 1
ATOM 4059 C CA . SER B 1 199 ? 0.654 -13.234 8.18 1 95.06 199 SER B CA 1
ATOM 4060 C C . SER B 1 199 ? 0.106 -11.852 7.848 1 95.06 199 SER B C 1
ATOM 4062 O O . SER B 1 199 ? -0.255 -11.578 6.699 1 95.06 199 SER B O 1
ATOM 4064 N N . PRO B 1 200 ? 0.076 -10.945 8.789 1 96.56 200 PRO B N 1
ATOM 4065 C CA . PRO B 1 200 ? -0.388 -9.602 8.461 1 96.56 200 PRO B CA 1
ATOM 4066 C C . PRO B 1 200 ? 0.473 -8.922 7.395 1 96.56 200 PRO B C 1
ATOM 4068 O O . PRO B 1 200 ? 0.028 -7.973 6.75 1 96.56 200 PRO B O 1
ATOM 4071 N N . ALA B 1 201 ? 1.68 -9.5 7.199 1 97.44 201 ALA B N 1
ATOM 4072 C CA . ALA B 1 201 ? 2.625 -8.859 6.293 1 97.44 201 ALA B CA 1
ATOM 4073 C C . ALA B 1 201 ? 2.711 -9.617 4.969 1 97.44 201 ALA B C 1
ATOM 4075 O O . ALA B 1 201 ? 2.969 -9.016 3.92 1 97.44 201 ALA B O 1
ATOM 4076 N N . ALA B 1 202 ? 2.453 -10.93 5 1 97.75 202 ALA B N 1
ATOM 4077 C CA . ALA B 1 202 ? 2.938 -11.727 3.877 1 97.75 202 ALA B CA 1
ATOM 4078 C C . ALA B 1 202 ? 1.784 -12.422 3.158 1 97.75 202 ALA B C 1
ATOM 4080 O O . ALA B 1 202 ? 0.909 -13.008 3.797 1 97.75 202 ALA B O 1
ATOM 4081 N N . GLU B 1 203 ? 1.781 -12.336 1.9 1 98.12 203 GLU B N 1
ATOM 4082 C CA . GLU B 1 203 ? 0.943 -13.133 1.012 1 98.12 203 GLU B CA 1
ATOM 4083 C C . GLU B 1 203 ? 1.544 -14.516 0.78 1 98.12 203 GLU B C 1
ATOM 4085 O O . GLU B 1 203 ? 2.764 -14.688 0.839 1 98.12 203 GLU B O 1
ATOM 4090 N N . ALA B 1 204 ? 0.79 -15.477 0.523 1 97.44 204 ALA B N 1
ATOM 4091 C CA . ALA B 1 204 ? 1.128 -16.891 0.508 1 97.44 204 ALA B CA 1
ATOM 4092 C C . ALA B 1 204 ? 2.295 -17.172 -0.435 1 97.44 204 ALA B C 1
ATOM 4094 O O . ALA B 1 204 ? 3.268 -17.828 -0.054 1 97.44 204 ALA B O 1
ATOM 4095 N N . ASN B 1 205 ? 2.229 -16.719 -1.66 1 98.31 205 ASN B N 1
ATOM 4096 C CA . ASN B 1 205 ? 3.283 -17.016 -2.621 1 98.31 205 ASN B CA 1
ATOM 4097 C C . ASN B 1 205 ? 4.594 -16.344 -2.25 1 98.31 205 ASN B C 1
ATOM 4099 O O . ASN B 1 205 ? 5.664 -16.938 -2.342 1 98.31 205 ASN B O 1
ATOM 4103 N N . ILE B 1 206 ? 4.512 -15.117 -1.824 1 98.44 206 ILE B N 1
ATOM 4104 C CA . ILE B 1 206 ? 5.699 -14.383 -1.414 1 98.44 206 ILE B CA 1
ATOM 4105 C C . ILE B 1 206 ? 6.301 -15.023 -0.166 1 98.44 206 ILE B C 1
ATOM 4107 O O . ILE B 1 206 ? 7.523 -15.102 -0.03 1 98.44 206 ILE B O 1
ATOM 4111 N N . SER B 1 207 ? 5.488 -15.5 0.719 1 96.38 207 SER B N 1
ATOM 4112 C CA . SER B 1 207 ? 5.926 -16.062 1.991 1 96.38 207 SER B CA 1
ATOM 4113 C C . SER B 1 207 ? 6.758 -17.328 1.778 1 96.38 207 SER B C 1
ATOM 4115 O O . SER B 1 207 ? 7.539 -17.719 2.65 1 96.38 207 SER B O 1
ATOM 4117 N N . GLN B 1 208 ? 6.605 -18 0.632 1 95 208 GLN B N 1
ATOM 4118 C CA . GLN B 1 208 ? 7.309 -19.25 0.382 1 95 208 GLN B CA 1
ATOM 4119 C C . GLN B 1 208 ? 8.805 -19.016 0.202 1 95 208 GLN B C 1
ATOM 4121 O O . GLN B 1 208 ? 9.617 -19.891 0.526 1 95 208 GLN B O 1
ATOM 4126 N N . ASP B 1 209 ? 9.102 -17.953 -0.328 1 94.25 209 ASP B N 1
ATOM 4127 C CA . ASP B 1 209 ? 10.5 -17.594 -0.575 1 94.25 209 ASP B CA 1
ATOM 4128 C C . ASP B 1 209 ? 10.656 -16.078 -0.706 1 94.25 209 ASP B C 1
ATOM 4130 O O . ASP B 1 209 ? 10.828 -15.562 -1.812 1 94.25 209 ASP B O 1
ATOM 4134 N N . PRO B 1 210 ? 10.68 -15.367 0.398 1 96.62 210 PRO B N 1
ATOM 4135 C CA . PRO B 1 210 ? 10.781 -13.906 0.371 1 96.62 210 PRO B CA 1
ATOM 4136 C C . PRO B 1 210 ? 12.023 -13.414 -0.376 1 96.62 210 PRO B C 1
ATOM 4138 O O . PRO B 1 210 ? 11.961 -12.406 -1.084 1 96.62 210 PRO B O 1
ATOM 4141 N N . GLU B 1 211 ? 13.125 -14.102 -0.261 1 95.19 211 GLU B N 1
ATOM 4142 C CA . GLU B 1 211 ? 14.359 -13.703 -0.934 1 95.19 211 GLU B CA 1
ATOM 4143 C C . GLU B 1 211 ? 14.203 -13.758 -2.451 1 95.19 211 GLU B C 1
ATOM 4145 O O . GLU B 1 211 ? 14.625 -12.836 -3.156 1 95.19 211 GLU B O 1
ATOM 4150 N N . ALA B 1 212 ? 13.594 -14.781 -2.912 1 96.25 212 ALA B N 1
ATOM 4151 C CA . ALA B 1 212 ? 13.375 -14.906 -4.352 1 96.25 212 ALA B CA 1
ATOM 4152 C C . ALA B 1 212 ? 12.5 -13.781 -4.879 1 96.25 212 ALA B C 1
ATOM 4154 O O . ALA B 1 212 ? 12.797 -13.195 -5.926 1 96.25 212 ALA B O 1
ATOM 4155 N N . ALA B 1 213 ? 11.422 -13.523 -4.18 1 98.44 213 ALA B N 1
ATOM 4156 C CA . ALA B 1 213 ? 10.539 -12.43 -4.582 1 98.44 213 ALA B CA 1
ATOM 4157 C C . ALA B 1 213 ? 11.266 -11.086 -4.543 1 98.44 213 ALA B C 1
ATOM 4159 O O . ALA B 1 213 ? 11.109 -10.266 -5.445 1 98.44 213 ALA B O 1
ATOM 4160 N N . ASP B 1 214 ? 12.039 -10.875 -3.527 1 98.38 214 ASP B N 1
ATOM 4161 C CA . ASP B 1 214 ? 12.828 -9.656 -3.41 1 98.38 214 ASP B CA 1
ATOM 4162 C C . ASP B 1 214 ? 13.758 -9.484 -4.609 1 98.38 214 ASP B C 1
ATOM 4164 O O . ASP B 1 214 ? 13.828 -8.406 -5.203 1 98.38 214 ASP B O 1
ATOM 4168 N N . TYR B 1 215 ? 14.438 -10.531 -4.953 1 97.12 215 TYR B N 1
ATOM 4169 C CA . TYR B 1 215 ? 15.336 -10.5 -6.102 1 97.12 215 TYR B CA 1
ATOM 4170 C C . TYR B 1 215 ? 14.586 -10.156 -7.379 1 97.12 215 TYR B C 1
ATOM 4172 O O . TYR B 1 215 ? 15.031 -9.32 -8.172 1 97.12 215 TYR B O 1
ATOM 4180 N N . LEU B 1 216 ? 13.477 -10.812 -7.547 1 98.12 216 LEU B N 1
ATOM 4181 C CA . LEU B 1 216 ? 12.688 -10.609 -8.75 1 98.12 216 LEU B CA 1
ATOM 4182 C C . LEU B 1 216 ? 12.266 -9.148 -8.883 1 98.12 216 LEU B C 1
ATOM 4184 O O . LEU B 1 216 ? 12.305 -8.578 -9.977 1 98.12 216 LEU B O 1
ATOM 4188 N N . PHE B 1 217 ? 11.883 -8.508 -7.793 1 98.38 217 PHE B N 1
ATOM 4189 C CA . PHE B 1 217 ? 11.414 -7.121 -7.805 1 98.38 217 PHE B CA 1
ATOM 4190 C C . PHE B 1 217 ? 12.586 -6.16 -8 1 98.38 217 PHE B C 1
ATOM 4192 O O . PHE B 1 217 ? 12.383 -5.004 -8.375 1 98.38 217 PHE B O 1
ATOM 4199 N N . LYS B 1 218 ? 13.828 -6.637 -7.832 1 97.62 218 LYS B N 1
ATOM 4200 C CA . LYS B 1 218 ? 14.953 -5.703 -7.809 1 97.62 218 LYS B CA 1
ATOM 4201 C C . LYS B 1 218 ? 15.891 -5.941 -8.984 1 97.62 218 LYS B C 1
ATOM 4203 O O . LYS B 1 218 ? 16.734 -5.098 -9.297 1 97.62 218 LYS B O 1
ATOM 4208 N N . CYS B 1 219 ? 15.75 -7.027 -9.664 1 96.12 219 CYS B N 1
ATOM 4209 C CA . CYS B 1 219 ? 16.75 -7.441 -10.633 1 96.12 219 CYS B CA 1
ATOM 4210 C C . CYS B 1 219 ? 16.578 -6.688 -11.945 1 96.12 219 CYS B C 1
ATOM 4212 O O . CYS B 1 219 ? 17.359 -6.883 -12.883 1 96.12 219 CYS B O 1
ATOM 4214 N N . GLY B 1 220 ? 15.531 -5.91 -12.086 1 95.31 220 GLY B N 1
ATOM 4215 C CA . GLY B 1 220 ? 15.312 -5.141 -13.297 1 95.31 220 GLY B CA 1
ATOM 4216 C C . GLY B 1 220 ? 14.242 -5.727 -14.195 1 95.31 220 GLY B C 1
ATOM 4217 O O . GLY B 1 220 ? 13.828 -5.098 -15.164 1 95.31 220 GLY B O 1
ATOM 4218 N N . ALA B 1 221 ? 13.742 -6.91 -13.859 1 96.12 221 ALA B N 1
ATOM 4219 C CA . ALA B 1 221 ? 12.641 -7.512 -14.609 1 96.12 221 ALA B CA 1
ATOM 4220 C C . ALA B 1 221 ? 11.398 -6.633 -14.562 1 96.12 221 ALA B C 1
ATOM 4222 O O . ALA B 1 221 ? 11.086 -6.035 -13.531 1 96.12 221 ALA B O 1
ATOM 4223 N N . ARG B 1 222 ? 10.742 -6.543 -15.703 1 96.19 222 ARG B N 1
ATOM 4224 C CA . ARG B 1 222 ? 9.453 -5.863 -15.734 1 96.19 222 ARG B CA 1
ATOM 4225 C C . ARG B 1 222 ? 8.32 -6.828 -15.398 1 96.19 222 ARG B C 1
ATOM 4227 O O . ARG B 1 222 ? 8.125 -7.828 -16.094 1 96.19 222 ARG B O 1
ATOM 4234 N N . THR B 1 223 ? 7.613 -6.539 -14.328 1 98.19 223 THR B N 1
ATOM 4235 C CA . THR B 1 223 ? 6.602 -7.465 -13.836 1 98.19 223 THR B CA 1
ATOM 4236 C C . THR B 1 223 ? 5.266 -6.754 -13.648 1 98.19 223 THR B C 1
ATOM 4238 O O . THR B 1 223 ? 5.219 -5.523 -13.555 1 98.19 223 THR B O 1
ATOM 4241 N N . THR B 1 224 ? 4.203 -7.453 -13.766 1 98.81 224 THR B N 1
ATOM 4242 C CA . THR B 1 224 ? 2.883 -7.086 -13.273 1 98.81 224 THR B CA 1
ATOM 4243 C C . THR B 1 224 ? 2.496 -7.941 -12.07 1 98.81 224 THR B C 1
ATOM 4245 O O . THR B 1 224 ? 2.551 -9.172 -12.133 1 98.81 224 THR B O 1
ATOM 4248 N N . MET B 1 225 ? 2.189 -7.27 -10.977 1 98.88 225 MET B N 1
ATOM 4249 C CA . MET B 1 225 ? 1.834 -7.992 -9.758 1 98.88 225 MET B CA 1
ATOM 4250 C C . MET B 1 225 ? 0.321 -8.039 -9.57 1 98.88 225 MET B C 1
ATOM 4252 O O . MET B 1 225 ? -0.327 -7.004 -9.43 1 98.88 225 MET B O 1
ATOM 4256 N N . ILE B 1 226 ? -0.187 -9.203 -9.648 1 98.94 226 ILE B N 1
ATOM 4257 C CA . ILE B 1 226 ? -1.57 -9.5 -9.297 1 98.94 226 ILE B CA 1
ATOM 4258 C C . ILE B 1 226 ? -1.626 -10.086 -7.887 1 98.94 226 ILE B C 1
ATOM 4260 O O . ILE B 1 226 ? -1.446 -11.297 -7.699 1 98.94 226 ILE B O 1
ATOM 4264 N N . GLY B 1 227 ? -1.867 -9.219 -6.922 1 98.75 227 GLY B N 1
ATOM 4265 C CA . GLY B 1 227 ? -1.85 -9.633 -5.527 1 98.75 227 GLY B CA 1
ATOM 4266 C C . GLY B 1 227 ? -3.23 -9.68 -4.902 1 98.75 227 GLY B C 1
ATOM 4267 O O . GLY B 1 227 ? -4.238 -9.688 -5.609 1 98.75 227 GLY B O 1
ATOM 4268 N N . LEU B 1 228 ? -3.217 -9.773 -3.586 1 97.81 228 LEU B N 1
ATOM 4269 C CA . LEU B 1 228 ? -4.465 -9.812 -2.836 1 97.81 228 LEU B CA 1
ATOM 4270 C C . LEU B 1 228 ? -5.27 -8.539 -3.047 1 97.81 228 LEU B C 1
ATOM 4272 O O . LEU B 1 228 ? -6.492 -8.531 -2.891 1 97.81 228 LEU B O 1
ATOM 4276 N N . ASP B 1 229 ? -4.594 -7.461 -3.424 1 98.19 229 ASP B N 1
ATOM 4277 C CA . ASP B 1 229 ? -5.207 -6.156 -3.664 1 98.19 229 ASP B CA 1
ATOM 4278 C C . ASP B 1 229 ? -6.383 -6.273 -4.629 1 98.19 229 ASP B C 1
ATOM 4280 O O . ASP B 1 229 ? -7.387 -5.574 -4.48 1 98.19 229 ASP B O 1
ATOM 4284 N N . VAL B 1 230 ? -6.258 -7.223 -5.559 1 97.81 230 VAL B N 1
ATOM 4285 C CA . VAL B 1 230 ? -7.305 -7.305 -6.574 1 97.81 230 VAL B CA 1
ATOM 4286 C C . VAL B 1 230 ? -7.961 -8.68 -6.527 1 97.81 230 VAL B C 1
ATOM 4288 O O . VAL B 1 230 ? -9.141 -8.82 -6.855 1 97.81 230 VAL B O 1
ATOM 4291 N N . THR B 1 231 ? -7.25 -9.703 -6.125 1 97.12 231 THR B N 1
ATOM 4292 C CA . THR B 1 231 ? -7.844 -11.031 -6.18 1 97.12 231 THR B CA 1
ATOM 4293 C C . THR B 1 231 ? -8.93 -11.18 -5.121 1 97.12 231 THR B C 1
ATOM 4295 O O . THR B 1 231 ? -9.891 -11.93 -5.312 1 97.12 231 THR B O 1
ATOM 4298 N N . HIS B 1 232 ? -8.812 -10.445 -4.035 1 94.31 232 HIS B N 1
ATOM 4299 C CA . HIS B 1 232 ? -9.82 -10.5 -2.982 1 94.31 232 HIS B CA 1
ATOM 4300 C C . HIS B 1 232 ? -11.055 -9.688 -3.357 1 94.31 232 HIS B C 1
ATOM 4302 O O . HIS B 1 232 ? -12.062 -9.719 -2.646 1 94.31 232 HIS B O 1
ATOM 4308 N N . GLN B 1 233 ? -10.977 -9.047 -4.449 1 93.75 233 GLN B N 1
ATOM 4309 C CA . GLN B 1 233 ? -12.148 -8.32 -4.934 1 93.75 233 GLN B CA 1
ATOM 4310 C C . GLN B 1 233 ? -13.055 -9.227 -5.762 1 93.75 233 GLN B C 1
ATOM 4312 O O . GLN B 1 233 ? -14.188 -8.859 -6.074 1 93.75 233 GLN B O 1
ATOM 4317 N N . THR B 1 234 ? -12.531 -10.367 -6.109 1 93.12 234 THR B N 1
ATOM 4318 C CA . THR B 1 234 ? -13.266 -11.305 -6.953 1 93.12 234 THR B CA 1
ATOM 4319 C C . THR B 1 234 ? -13.758 -12.492 -6.137 1 93.12 234 THR B C 1
ATOM 4321 O O . THR B 1 234 ? -13.094 -12.922 -5.188 1 93.12 234 THR B O 1
ATOM 4324 N N . ALA B 1 235 ? -14.945 -13 -6.512 1 93.44 235 ALA B N 1
ATOM 4325 C CA . ALA B 1 235 ? -15.492 -14.164 -5.82 1 93.44 235 ALA B CA 1
ATOM 4326 C C . ALA B 1 235 ? -16.281 -15.047 -6.777 1 93.44 235 ALA B C 1
ATOM 4328 O O . ALA B 1 235 ? -17.125 -14.562 -7.531 1 93.44 235 ALA B O 1
ATOM 4329 N N . LEU B 1 236 ? -15.914 -16.266 -6.777 1 97.12 236 LEU B N 1
ATOM 4330 C CA . LEU B 1 236 ? -16.719 -17.281 -7.465 1 97.12 236 LEU B CA 1
ATOM 4331 C C . LEU B 1 236 ? -17.703 -17.953 -6.508 1 97.12 236 LEU B C 1
ATOM 4333 O O . LEU B 1 236 ? -17.281 -18.609 -5.551 1 97.12 236 LEU B O 1
ATOM 4337 N N . THR B 1 237 ? -18.953 -17.797 -6.797 1 96.5 237 THR B N 1
ATOM 4338 C CA . THR B 1 237 ? -19.984 -18.391 -5.934 1 96.5 237 THR B CA 1
ATOM 4339 C C . THR B 1 237 ? -20.203 -19.859 -6.273 1 96.5 237 THR B C 1
ATOM 4341 O O . THR B 1 237 ? -19.859 -20.297 -7.367 1 96.5 237 THR B O 1
ATOM 4344 N N . ARG B 1 238 ? -20.75 -20.531 -5.305 1 96.94 238 ARG B N 1
ATOM 4345 C CA . ARG B 1 238 ? -21.078 -21.938 -5.516 1 96.94 238 ARG B CA 1
ATOM 4346 C C . ARG B 1 238 ? -22.062 -22.109 -6.664 1 96.94 238 ARG B C 1
ATOM 4348 O O . ARG B 1 238 ? -21.953 -23.047 -7.461 1 96.94 238 ARG B O 1
ATOM 4355 N N . GLU B 1 239 ? -22.984 -21.234 -6.695 1 96.88 239 GLU B N 1
ATOM 4356 C CA . GLU B 1 239 ? -23.984 -21.266 -7.762 1 96.88 239 GLU B CA 1
ATOM 4357 C C . GLU B 1 239 ? -23.328 -21.203 -9.141 1 96.88 239 GLU B C 1
ATOM 4359 O O . GLU B 1 239 ? -23.672 -21.984 -10.031 1 96.88 239 GLU B O 1
ATOM 4364 N N . LYS B 1 240 ? -22.391 -20.344 -9.32 1 97.19 240 LYS B N 1
ATOM 4365 C CA . LYS B 1 240 ? -21.703 -20.203 -10.602 1 97.19 240 LYS B CA 1
ATOM 4366 C C . LYS B 1 240 ? -20.828 -21.406 -10.891 1 97.19 240 LYS B C 1
ATOM 4368 O O . LYS B 1 240 ? -20.797 -21.906 -12.023 1 97.19 240 LYS B O 1
ATOM 4373 N N . ALA B 1 241 ? -20.141 -21.859 -9.898 1 97.62 241 ALA B N 1
ATOM 4374 C CA . ALA B 1 241 ? -19.25 -23.016 -10.07 1 97.62 241 ALA B CA 1
ATOM 4375 C C . ALA B 1 241 ? -20.047 -24.25 -10.469 1 97.62 241 ALA B C 1
ATOM 4377 O O . ALA B 1 241 ? -19.562 -25.078 -11.25 1 97.62 241 ALA B O 1
ATOM 4378 N N . HIS B 1 242 ? -21.219 -24.406 -10.008 1 97.88 242 HIS B N 1
ATOM 4379 C CA . HIS B 1 242 ? -22 -25.609 -10.227 1 97.88 242 HIS B CA 1
ATOM 4380 C C . HIS B 1 242 ? -22.609 -25.625 -11.633 1 97.88 242 HIS B C 1
ATOM 4382 O O . HIS B 1 242 ? -23.188 -26.625 -12.047 1 97.88 242 HIS B O 1
ATOM 4388 N N . GLU B 1 243 ? -22.469 -24.562 -12.305 1 98 243 GLU B N 1
ATOM 4389 C CA . GLU B 1 243 ? -22.859 -24.578 -13.711 1 98 243 GLU B CA 1
ATOM 4390 C C . GLU B 1 243 ? -22.062 -25.609 -14.5 1 98 243 GLU B C 1
ATOM 4392 O O . GLU B 1 243 ? -22.547 -26.156 -15.492 1 98 243 GLU B O 1
ATOM 4397 N N . TRP B 1 244 ? -20.906 -25.922 -14.086 1 98.38 244 TRP B N 1
ATOM 4398 C CA . TRP B 1 244 ? -20.047 -26.859 -14.805 1 98.38 244 TRP B CA 1
ATOM 4399 C C . TRP B 1 244 ? -20.578 -28.281 -14.703 1 98.38 244 TRP B C 1
ATOM 4401 O O . TRP B 1 244 ? -20.234 -29.141 -15.516 1 98.38 244 TRP B O 1
ATOM 4411 N N . ALA B 1 245 ? -21.391 -28.562 -13.719 1 97.19 245 ALA B N 1
ATOM 4412 C CA . ALA B 1 245 ? -22 -29.891 -13.562 1 97.19 245 ALA B CA 1
ATOM 4413 C C . ALA B 1 245 ? -22.906 -30.219 -14.734 1 97.19 245 ALA B C 1
ATOM 4415 O O . ALA B 1 245 ? -23.031 -31.391 -15.125 1 97.19 245 ALA B O 1
ATOM 4416 N N . SER B 1 246 ? -23.469 -29.25 -15.297 1 97.06 246 SER B N 1
ATOM 4417 C CA . SER B 1 246 ? -24.438 -29.438 -16.359 1 97.06 246 SER B CA 1
ATOM 4418 C C . SER B 1 246 ? -23.766 -29.859 -17.672 1 97.06 246 SER B C 1
ATOM 4420 O O . SER B 1 246 ? -24.438 -30.312 -18.594 1 97.06 246 SER B O 1
ATOM 4422 N N . LEU B 1 247 ? -22.5 -29.734 -17.703 1 97.56 247 LEU B N 1
ATOM 4423 C CA . LEU B 1 247 ? -21.781 -30.109 -18.906 1 97.56 247 LEU B CA 1
ATOM 4424 C C . LEU B 1 247 ? -21.797 -31.609 -19.125 1 97.56 247 LEU B C 1
ATOM 4426 O O . LEU B 1 247 ? -21.641 -32.094 -20.25 1 97.56 247 LEU B O 1
ATOM 4430 N N . GLY B 1 248 ? -21.859 -32.344 -18.031 1 97.25 248 GLY B N 1
ATOM 4431 C CA . GLY B 1 248 ? -21.891 -33.812 -18.109 1 97.25 248 GLY B CA 1
ATOM 4432 C C . GLY B 1 248 ? -20.562 -34.406 -18.5 1 97.25 248 GLY B C 1
ATOM 4433 O O . GLY B 1 248 ? -20.5 -35.5 -19.109 1 97.25 248 GLY B O 1
ATOM 4434 N N . THR B 1 249 ? -19.5 -33.719 -18.312 1 97.81 249 THR B N 1
ATOM 4435 C CA . THR B 1 249 ? -18.156 -34.219 -18.641 1 97.81 249 THR B CA 1
ATOM 4436 C C . THR B 1 249 ? -17.359 -34.469 -17.359 1 97.81 249 THR B C 1
ATOM 4438 O O . THR B 1 249 ? -17.703 -33.969 -16.281 1 97.81 249 THR B O 1
ATOM 4441 N N . GLN B 1 250 ? -16.359 -35.219 -17.484 1 97.56 250 GLN B N 1
ATOM 4442 C CA . GLN B 1 250 ? -15.469 -35.5 -16.359 1 97.56 250 GLN B CA 1
ATOM 4443 C C . GLN B 1 250 ? -14.781 -34.219 -15.891 1 97.56 250 GLN B C 1
ATOM 4445 O O . GLN B 1 250 ? -14.578 -34.031 -14.695 1 97.56 250 GLN B O 1
ATOM 4450 N N . ALA B 1 251 ? -14.422 -33.438 -16.875 1 98.19 251 ALA B N 1
ATOM 4451 C CA . ALA B 1 251 ? -13.781 -32.156 -16.547 1 98.19 251 ALA B CA 1
ATOM 4452 C C . ALA B 1 251 ? -14.719 -31.266 -15.727 1 98.19 251 ALA B C 1
ATOM 4454 O O . ALA B 1 251 ? -14.305 -30.641 -14.742 1 98.19 251 ALA B O 1
ATOM 4455 N N . GLY B 1 252 ? -15.93 -31.156 -16.141 1 98.31 252 GLY B N 1
ATOM 4456 C CA . GLY B 1 252 ? -16.922 -30.391 -15.406 1 98.31 252 GLY B CA 1
ATOM 4457 C C . GLY B 1 252 ? -17.109 -30.891 -13.984 1 98.31 252 GLY B C 1
ATOM 4458 O O . GLY B 1 252 ? -17.172 -30.094 -13.047 1 98.31 252 GLY B O 1
ATOM 4459 N N . ASP B 1 253 ? -17.203 -32.25 -13.836 1 98.25 253 ASP B N 1
ATOM 4460 C CA . ASP B 1 253 ? -17.359 -32.844 -12.523 1 98.25 253 ASP B CA 1
ATOM 4461 C C . ASP B 1 253 ? -16.156 -32.562 -11.633 1 98.25 253 ASP B C 1
ATOM 4463 O O . ASP B 1 253 ? -16.312 -32.281 -10.438 1 98.25 253 ASP B O 1
ATOM 4467 N N . PHE B 1 254 ? -15.055 -32.656 -12.203 1 98.62 254 PHE B N 1
ATOM 4468 C CA . PHE B 1 254 ? -13.812 -32.375 -11.492 1 98.62 254 PHE B CA 1
ATOM 4469 C C . PHE B 1 254 ? -13.805 -30.938 -10.984 1 98.62 254 PHE B C 1
ATOM 4471 O O . PHE B 1 254 ? -13.523 -30.688 -9.805 1 98.62 254 PHE B O 1
ATOM 4478 N N . LEU B 1 255 ? -14.164 -29.969 -11.828 1 98.75 255 LEU B N 1
ATOM 4479 C CA . LEU B 1 255 ? -14.156 -28.547 -11.461 1 98.75 255 LEU B CA 1
ATOM 4480 C C . LEU B 1 255 ? -15.117 -28.281 -10.312 1 98.75 255 LEU B C 1
ATOM 4482 O O . LEU B 1 255 ? -14.789 -27.547 -9.383 1 98.75 255 LEU B O 1
ATOM 4486 N N . VAL B 1 256 ? -16.234 -28.891 -10.328 1 98.5 256 VAL B N 1
ATOM 4487 C CA . VAL B 1 256 ? -17.234 -28.688 -9.289 1 98.5 256 VAL B CA 1
ATOM 4488 C C . VAL B 1 256 ? -16.719 -29.25 -7.961 1 98.5 256 VAL B C 1
ATOM 4490 O O . VAL B 1 256 ? -16.766 -28.562 -6.938 1 98.5 256 VAL B O 1
ATOM 4493 N N . THR B 1 257 ? -16.188 -30.469 -7.996 1 98.38 257 THR B N 1
ATOM 4494 C CA . THR B 1 257 ? -15.727 -31.141 -6.785 1 98.38 257 THR B CA 1
ATOM 4495 C C . THR B 1 257 ? -14.609 -30.344 -6.121 1 98.38 257 THR B C 1
ATOM 4497 O O . THR B 1 257 ? -14.672 -30.047 -4.922 1 98.38 257 THR B O 1
ATOM 4500 N N . MET B 1 258 ? -13.688 -30 -6.875 1 98.12 258 MET B N 1
ATOM 4501 C CA . MET B 1 258 ? -12.516 -29.266 -6.383 1 98.12 258 MET B CA 1
ATOM 4502 C C . MET B 1 258 ? -12.906 -27.891 -5.867 1 98.12 258 MET B C 1
ATOM 4504 O O . MET B 1 258 ? -12.453 -27.469 -4.801 1 98.12 258 MET B O 1
ATOM 4508 N N . THR B 1 259 ? -13.734 -27.188 -6.582 1 98.25 259 THR B N 1
ATOM 4509 C CA . THR B 1 259 ? -14.109 -25.828 -6.234 1 98.25 259 THR B CA 1
ATOM 4510 C C . THR B 1 259 ? -15.016 -25.812 -5.008 1 98.25 259 THR B C 1
ATOM 4512 O O . THR B 1 259 ? -14.938 -24.891 -4.188 1 98.25 259 THR B O 1
ATOM 4515 N N . ASP B 1 260 ? -15.828 -26.828 -4.863 1 98.06 260 ASP B N 1
ATOM 4516 C CA . ASP B 1 260 ? -16.656 -26.922 -3.664 1 98.06 260 ASP B CA 1
ATOM 4517 C C . ASP B 1 260 ? -15.789 -26.969 -2.406 1 98.06 260 ASP B C 1
ATOM 4519 O O . ASP B 1 260 ? -16.094 -26.328 -1.408 1 98.06 260 ASP B O 1
ATOM 4523 N N . TYR B 1 261 ? -14.781 -27.781 -2.479 1 98.12 261 TYR B N 1
ATOM 4524 C CA . TYR B 1 261 ? -13.852 -27.859 -1.357 1 98.12 261 TYR B CA 1
ATOM 4525 C C . TYR B 1 261 ? -13.258 -26.484 -1.056 1 98.12 261 TYR B C 1
ATOM 4527 O O . TYR B 1 261 ? -13.172 -26.078 0.107 1 98.12 261 TYR B O 1
ATOM 4535 N N . TYR B 1 262 ? -12.898 -25.812 -2.07 1 97.69 262 TYR B N 1
ATOM 4536 C CA . TYR B 1 262 ? -12.281 -24.484 -1.96 1 97.69 262 TYR B CA 1
ATOM 4537 C C . TYR B 1 262 ? -13.25 -23.484 -1.357 1 97.69 262 TYR B C 1
ATOM 4539 O O . TYR B 1 262 ? -12.891 -22.734 -0.444 1 97.69 262 TYR B O 1
ATOM 4547 N N . ILE B 1 263 ? -14.477 -23.453 -1.849 1 97.25 263 ILE B N 1
ATOM 4548 C CA . ILE B 1 263 ? -15.508 -22.531 -1.383 1 97.25 263 ILE B CA 1
ATOM 4549 C C . ILE B 1 263 ? -15.82 -22.812 0.087 1 97.25 263 ILE B C 1
ATOM 4551 O O . ILE B 1 263 ? -16 -21.875 0.874 1 97.25 263 ILE B O 1
ATOM 4555 N N . ASP B 1 264 ? -15.844 -24.078 0.51 1 96.88 264 ASP B N 1
ATOM 4556 C CA . ASP B 1 264 ? -16.078 -24.422 1.907 1 96.88 264 ASP B CA 1
ATOM 4557 C C . ASP B 1 264 ? -15.008 -23.828 2.814 1 96.88 264 ASP B C 1
ATOM 4559 O O . ASP B 1 264 ? -15.32 -23.328 3.902 1 96.88 264 ASP B O 1
ATOM 4563 N N . PHE B 1 265 ? -13.797 -23.953 2.352 1 95.88 265 PHE B N 1
ATOM 4564 C CA . PHE B 1 265 ? -12.711 -23.391 3.131 1 95.88 265 PHE B CA 1
ATOM 4565 C C . PHE B 1 265 ? -12.906 -21.891 3.316 1 95.88 265 PHE B C 1
ATOM 4567 O O . PHE B 1 265 ? -12.766 -21.359 4.426 1 95.88 265 PHE B O 1
ATOM 4574 N N . TYR B 1 266 ? -13.172 -21.172 2.258 1 93.12 266 TYR B N 1
ATOM 4575 C CA . TYR B 1 266 ? -13.328 -19.719 2.297 1 93.12 266 TYR B CA 1
ATOM 4576 C C . TYR B 1 266 ? -14.523 -19.328 3.152 1 93.12 266 TYR B C 1
ATOM 4578 O O . TYR B 1 266 ? -14.445 -18.375 3.932 1 93.12 266 TYR B O 1
ATOM 4586 N N . LEU B 1 267 ? -15.617 -19.984 2.994 1 92.12 267 LEU B N 1
ATOM 4587 C CA . LEU B 1 267 ? -16.812 -19.656 3.764 1 92.12 267 LEU B CA 1
ATOM 4588 C C . LEU B 1 267 ? -16.562 -19.812 5.258 1 92.12 267 LEU B C 1
ATOM 4590 O O . LEU B 1 267 ? -17.109 -19.062 6.066 1 92.12 267 LEU B O 1
ATOM 4594 N N . LYS B 1 268 ? -15.727 -20.719 5.617 1 92.69 268 LYS B N 1
ATOM 4595 C CA . LYS B 1 268 ? -15.406 -20.969 7.02 1 92.69 268 LYS B CA 1
ATOM 4596 C C . LYS B 1 268 ? -14.422 -19.922 7.551 1 92.69 268 LYS B C 1
ATOM 4598 O O . LYS B 1 268 ? -14.547 -19.469 8.695 1 92.69 268 LYS B O 1
ATOM 4603 N N . ASN B 1 269 ? -13.445 -19.531 6.723 1 89.75 269 ASN B N 1
ATOM 4604 C CA . ASN B 1 269 ? -12.305 -18.781 7.238 1 89.75 269 ASN B CA 1
ATOM 4605 C C . ASN B 1 269 ? -12.359 -17.312 6.805 1 89.75 269 ASN B C 1
ATOM 4607 O O . ASN B 1 269 ? -11.766 -16.453 7.449 1 89.75 269 ASN B O 1
ATOM 4611 N N . GLN B 1 270 ? -13 -17.031 5.695 1 86.56 270 GLN B N 1
ATOM 4612 C CA . GLN B 1 270 ? -13.156 -15.688 5.152 1 86.56 270 GLN B CA 1
ATOM 4613 C C . GLN B 1 270 ? -14.555 -15.484 4.578 1 86.56 270 GLN B C 1
ATOM 4615 O O . GLN B 1 270 ? -14.711 -15.234 3.381 1 86.56 270 GLN B O 1
ATOM 4620 N N . PRO B 1 271 ? -15.523 -15.445 5.414 1 84.88 271 PRO B N 1
ATOM 4621 C CA . PRO B 1 271 ? -16.906 -15.406 4.949 1 84.88 271 PRO B CA 1
ATOM 4622 C C . PRO B 1 271 ? -17.25 -14.125 4.191 1 84.88 271 PRO B C 1
ATOM 4624 O O . PRO B 1 271 ? -18.188 -14.094 3.4 1 84.88 271 PRO B O 1
ATOM 4627 N N . GLU B 1 272 ? -16.406 -13.141 4.336 1 80 272 GLU B N 1
ATOM 4628 C CA . GLU B 1 272 ? -16.672 -11.859 3.689 1 80 272 GLU B CA 1
ATOM 4629 C C . GLU B 1 272 ? -16.5 -11.961 2.176 1 80 272 GLU B C 1
ATOM 4631 O O . GLU B 1 272 ? -17.031 -11.125 1.431 1 80 272 GLU B O 1
ATOM 4636 N N . ILE B 1 273 ? -15.828 -12.953 1.725 1 81.31 273 ILE B N 1
ATOM 4637 C CA . ILE B 1 273 ? -15.594 -13.125 0.295 1 81.31 273 ILE B CA 1
ATOM 4638 C C . ILE B 1 273 ? -16.844 -13.711 -0.363 1 81.31 273 ILE B C 1
ATOM 4640 O O . ILE B 1 273 ? -17.078 -13.5 -1.555 1 81.31 273 ILE B O 1
ATOM 4644 N N . ARG B 1 274 ? -17.906 -14.414 0.363 1 83.81 274 ARG B N 1
ATOM 4645 C CA . ARG B 1 274 ? -19.156 -15 -0.108 1 83.81 274 ARG B CA 1
ATOM 4646 C C . ARG B 1 274 ? -18.922 -15.898 -1.314 1 83.81 274 ARG B C 1
ATOM 4648 O O . ARG B 1 274 ? -19.688 -15.875 -2.279 1 83.81 274 ARG B O 1
ATOM 4655 N N . GLY B 1 275 ? -17.875 -16.656 -1.415 1 93.5 275 GLY B N 1
ATOM 4656 C CA . GLY B 1 275 ? -17.344 -17.562 -2.426 1 93.5 275 GLY B CA 1
ATOM 4657 C C . GLY B 1 275 ? -15.867 -17.859 -2.244 1 93.5 275 GLY B C 1
ATOM 4658 O O . GLY B 1 275 ? -15.367 -17.891 -1.116 1 93.5 275 GLY B O 1
ATOM 4659 N N . CYS B 1 276 ? -15.219 -18.234 -3.348 1 94.62 276 CYS B N 1
ATOM 4660 C CA . CYS B 1 276 ? -13.781 -18.422 -3.256 1 94.62 276 CYS B CA 1
ATOM 4661 C C . CYS B 1 276 ? -13.039 -17.422 -4.145 1 94.62 276 CYS B C 1
ATOM 4663 O O . CYS B 1 276 ? -13.586 -16.969 -5.152 1 94.62 276 CYS B O 1
ATOM 4665 N N . GLY B 1 277 ? -11.852 -17.078 -3.734 1 93.19 277 GLY B N 1
ATOM 4666 C CA . GLY B 1 277 ? -11.016 -16.188 -4.527 1 93.19 277 GLY B C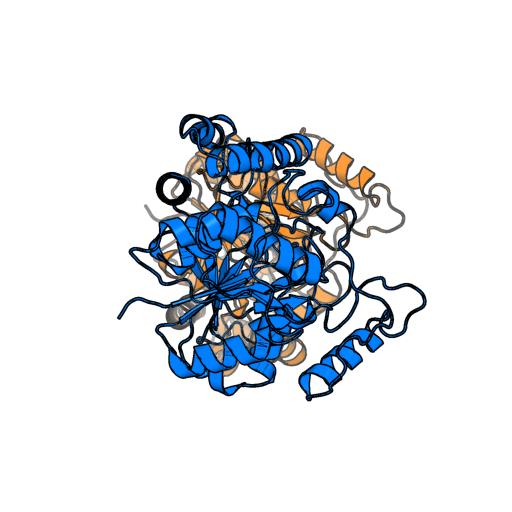A 1
ATOM 4667 C C . GLY B 1 277 ? -10.508 -16.812 -5.805 1 93.19 277 GLY B C 1
ATOM 4668 O O . GLY B 1 277 ? -10.289 -18.031 -5.855 1 93.19 277 GLY B O 1
ATOM 4669 N N . LEU B 1 278 ? -10.375 -16.016 -6.852 1 97.12 278 LEU B N 1
ATOM 4670 C CA . LEU B 1 278 ? -9.828 -16.453 -8.133 1 97.12 278 LEU B CA 1
ATOM 4671 C C . LEU B 1 278 ? -8.445 -15.859 -8.367 1 97.12 278 LEU B C 1
ATOM 4673 O O . LEU B 1 278 ? -8.25 -15.078 -9.305 1 97.12 278 LEU B O 1
ATOM 4677 N N . HIS B 1 279 ? -7.484 -16.312 -7.566 1 98.25 279 HIS B N 1
ATOM 4678 C CA . HIS B 1 279 ? -6.145 -15.727 -7.527 1 98.25 279 HIS B CA 1
ATOM 4679 C C . HIS B 1 279 ? -5.398 -15.977 -8.828 1 98.25 279 HIS B C 1
ATOM 4681 O O . HIS B 1 279 ? -5.266 -15.07 -9.656 1 98.25 279 HIS B O 1
ATOM 4687 N N . ASP B 1 280 ? -5.141 -17.219 -9.078 1 98.81 280 ASP B N 1
ATOM 4688 C CA . ASP B 1 280 ? -4.289 -17.578 -10.203 1 98.81 280 ASP B CA 1
ATOM 4689 C C . ASP B 1 280 ? -4.996 -17.344 -11.539 1 98.81 280 ASP B C 1
ATOM 4691 O O . ASP B 1 280 ? -4.391 -16.844 -12.484 1 98.81 280 ASP B O 1
ATOM 4695 N N . PRO B 1 281 ? -6.34 -17.609 -11.633 1 98.81 281 PRO B N 1
ATOM 4696 C CA . PRO B 1 281 ? -7.023 -17.297 -12.891 1 98.81 281 PRO B CA 1
ATOM 4697 C C . PRO B 1 281 ? -6.965 -15.812 -13.234 1 98.81 281 PRO B C 1
ATOM 4699 O O . PRO B 1 281 ? -6.848 -15.453 -14.414 1 98.81 281 PRO B O 1
ATOM 4702 N N . LEU B 1 282 ? -7.059 -14.969 -12.219 1 98.88 282 LEU B N 1
ATOM 4703 C CA . LEU B 1 282 ? -7 -13.539 -12.492 1 98.88 282 LEU B CA 1
ATOM 4704 C C . LEU B 1 282 ? -5.629 -13.148 -13.031 1 98.88 282 LEU B C 1
ATOM 4706 O O . LEU B 1 282 ? -5.523 -12.273 -13.898 1 98.88 282 LEU B O 1
ATOM 4710 N N . ALA B 1 283 ? -4.582 -13.773 -12.516 1 98.94 283 ALA B N 1
ATOM 4711 C CA . ALA B 1 283 ? -3.242 -13.492 -13.031 1 98.94 283 ALA B CA 1
ATOM 4712 C C . ALA B 1 283 ? -3.131 -13.859 -14.508 1 98.94 283 ALA B C 1
ATOM 4714 O O . ALA B 1 283 ? -2.58 -13.094 -15.305 1 98.94 283 ALA B O 1
ATOM 4715 N N . VAL B 1 284 ? -3.688 -14.984 -14.891 1 98.81 284 VAL B N 1
ATOM 4716 C CA . VAL B 1 284 ? -3.664 -15.391 -16.281 1 98.81 284 VAL B CA 1
ATOM 4717 C C . VAL B 1 284 ? -4.512 -14.438 -17.125 1 98.81 284 VAL B C 1
ATOM 4719 O O . VAL B 1 284 ? -4.07 -13.969 -18.172 1 98.81 284 VAL B O 1
ATOM 4722 N N . ALA B 1 285 ? -5.688 -14.148 -16.656 1 98.81 285 ALA B N 1
ATOM 4723 C CA . ALA B 1 285 ? -6.594 -13.266 -17.375 1 98.81 285 ALA B CA 1
ATOM 4724 C C . ALA B 1 285 ? -5.965 -11.891 -17.609 1 98.81 285 ALA B C 1
ATOM 4726 O O . ALA B 1 285 ? -6.02 -11.352 -18.703 1 98.81 285 ALA B O 1
ATOM 4727 N N . ALA B 1 286 ? -5.344 -11.383 -16.562 1 98.81 286 ALA B N 1
ATOM 4728 C CA . ALA B 1 286 ? -4.719 -10.062 -16.641 1 98.81 286 ALA B CA 1
ATOM 4729 C C . ALA B 1 286 ? -3.523 -10.086 -17.594 1 98.81 286 ALA B C 1
ATOM 4731 O O . ALA B 1 286 ? -3.246 -9.094 -18.266 1 98.81 286 ALA B O 1
ATOM 4732 N N . ALA B 1 287 ? -2.809 -11.203 -17.594 1 98.38 287 ALA B N 1
ATOM 4733 C CA . ALA B 1 287 ? -1.687 -11.344 -18.516 1 98.38 287 ALA B CA 1
ATOM 4734 C C . ALA B 1 287 ? -2.162 -11.305 -19.969 1 98.38 287 ALA B C 1
ATOM 4736 O O . ALA B 1 287 ? -1.492 -10.734 -20.828 1 98.38 287 ALA B O 1
ATOM 4737 N N . LEU B 1 288 ? -3.293 -11.898 -20.219 1 97.44 288 LEU B N 1
ATOM 4738 C CA . LEU B 1 288 ? -3.824 -11.984 -21.578 1 97.44 288 LEU B CA 1
ATOM 4739 C C . LEU B 1 288 ? -4.52 -10.688 -21.969 1 97.44 288 LEU B C 1
ATOM 4741 O O . LEU B 1 288 ? -4.477 -10.289 -23.125 1 97.44 288 LEU B O 1
ATOM 4745 N N . ASP B 1 289 ? -5.16 -10.062 -21.031 1 97.62 289 ASP B N 1
ATOM 4746 C CA . ASP B 1 289 ? -5.863 -8.805 -21.266 1 97.62 289 ASP B CA 1
ATOM 4747 C C . ASP B 1 289 ? -5.645 -7.836 -20.109 1 97.62 289 ASP B C 1
ATOM 4749 O O . ASP B 1 289 ? -6.473 -7.75 -19.188 1 97.62 289 ASP B O 1
ATOM 4753 N N . PRO B 1 290 ? -4.68 -6.984 -20.234 1 97.88 290 PRO B N 1
ATOM 4754 C CA . PRO B 1 290 ? -4.328 -6.074 -19.141 1 97.88 290 PRO B CA 1
ATOM 4755 C C . PRO B 1 290 ? -5.422 -5.055 -18.859 1 97.88 290 PRO B C 1
ATOM 4757 O O . PRO B 1 290 ? -5.41 -4.414 -17.797 1 97.88 290 PRO B O 1
ATOM 4760 N N . SER B 1 291 ? -6.359 -4.871 -19.75 1 98.31 291 SER B N 1
ATOM 4761 C CA . SER B 1 291 ? -7.414 -3.885 -19.531 1 98.31 291 SER B CA 1
ATOM 4762 C C . SER B 1 291 ? -8.359 -4.316 -18.422 1 98.31 291 SER B C 1
ATOM 4764 O O . SER B 1 291 ? -9.148 -3.514 -17.922 1 98.31 291 SER B O 1
ATOM 4766 N N . LEU B 1 292 ? -8.234 -5.551 -17.984 1 98.62 292 LEU B N 1
ATOM 4767 C CA . LEU B 1 292 ? -9.078 -6.074 -16.922 1 98.62 292 LEU B CA 1
ATOM 4768 C C . LEU B 1 292 ? -8.711 -5.457 -15.578 1 98.62 292 LEU B C 1
ATOM 4770 O O . LEU B 1 292 ? -9.5 -5.516 -14.625 1 98.62 292 LEU B O 1
ATOM 4774 N N . VAL B 1 293 ? -7.477 -4.91 -15.5 1 98.75 293 VAL B N 1
ATOM 4775 C CA . VAL B 1 293 ? -7.02 -4.395 -14.219 1 98.75 293 VAL B CA 1
ATOM 4776 C C . VAL B 1 293 ? -6.547 -2.953 -14.375 1 98.75 293 VAL B C 1
ATOM 4778 O O . VAL B 1 293 ? -6.227 -2.518 -15.484 1 98.75 293 VAL B O 1
ATOM 4781 N N . THR B 1 294 ? -6.625 -2.18 -13.344 1 98.56 294 THR B N 1
ATOM 4782 C CA . THR B 1 294 ? -6.004 -0.866 -13.219 1 98.56 294 THR B CA 1
ATOM 4783 C C . THR B 1 294 ? -4.73 -0.945 -12.383 1 98.56 294 THR B C 1
ATOM 4785 O O . THR B 1 294 ? -4.758 -1.402 -11.242 1 98.56 294 THR B O 1
ATOM 4788 N N . THR B 1 295 ? -3.621 -0.525 -13.008 1 98.69 295 THR B N 1
ATOM 4789 C CA . THR B 1 295 ? -2.34 -0.702 -12.336 1 98.69 295 THR B CA 1
ATOM 4790 C C . THR B 1 295 ? -1.705 0.649 -12.023 1 98.69 295 THR B C 1
ATOM 4792 O O . THR B 1 295 ? -2.152 1.684 -12.523 1 98.69 295 THR B O 1
ATOM 4795 N N . PHE B 1 296 ? -0.801 0.67 -11.125 1 98.56 296 PHE B N 1
ATOM 4796 C CA . PHE B 1 296 ? 0.097 1.774 -10.805 1 98.56 296 PHE B CA 1
ATOM 4797 C C . PHE B 1 296 ? 1.535 1.285 -10.688 1 98.56 296 PHE B C 1
ATOM 4799 O O . PHE B 1 296 ? 1.782 0.188 -10.18 1 98.56 296 PHE B O 1
ATOM 4806 N N . GLY B 1 297 ? 2.504 2.045 -11.195 1 98.5 297 GLY B N 1
ATOM 4807 C CA . GLY B 1 297 ? 3.896 1.631 -11.242 1 98.5 297 GLY B CA 1
ATOM 4808 C C . GLY B 1 297 ? 4.629 1.837 -9.938 1 98.5 297 GLY B C 1
ATOM 4809 O O . GLY B 1 297 ? 4.531 2.904 -9.32 1 98.5 297 GLY B O 1
ATOM 4810 N N . PHE B 1 298 ? 5.422 0.819 -9.5 1 98.5 298 PHE B N 1
ATOM 4811 C CA . PHE B 1 298 ? 6.227 0.884 -8.289 1 98.5 298 PHE B CA 1
ATOM 4812 C C . PHE B 1 298 ? 7.582 0.219 -8.5 1 98.5 298 PHE B C 1
ATOM 4814 O O . PHE B 1 298 ? 7.727 -0.65 -9.359 1 98.5 298 PHE B O 1
ATOM 4821 N N . ASN B 1 299 ? 8.547 0.68 -7.816 1 98.38 299 ASN B N 1
ATOM 4822 C CA . ASN B 1 299 ? 9.703 -0.139 -7.465 1 98.38 299 ASN B CA 1
ATOM 4823 C C . ASN B 1 299 ? 9.547 -0.769 -6.082 1 98.38 299 ASN B C 1
ATOM 4825 O O . ASN B 1 299 ? 9.516 -0.063 -5.074 1 98.38 299 ASN B O 1
ATOM 4829 N N . LEU B 1 300 ? 9.461 -2.096 -6.094 1 98.75 300 LEU B N 1
ATOM 4830 C CA . LEU B 1 300 ? 9.102 -2.818 -4.879 1 98.75 300 LEU B CA 1
ATOM 4831 C C . LEU B 1 300 ? 10.32 -3.475 -4.25 1 98.75 300 LEU B C 1
ATOM 4833 O O . LEU B 1 300 ? 11.375 -3.576 -4.887 1 98.75 300 LEU B O 1
ATOM 4837 N N . GLN B 1 301 ? 10.164 -3.844 -3.021 1 98.62 301 GLN B N 1
ATOM 4838 C CA . GLN B 1 301 ? 11.023 -4.754 -2.279 1 98.62 301 GLN B CA 1
ATOM 4839 C C . GLN B 1 301 ? 10.211 -5.688 -1.392 1 98.62 301 GLN B C 1
ATOM 4841 O O . GLN B 1 301 ? 9 -5.504 -1.235 1 98.62 301 GLN B O 1
ATOM 4846 N N . VAL B 1 302 ? 10.875 -6.723 -0.904 1 98.69 302 VAL B N 1
ATOM 4847 C CA . VAL B 1 302 ? 10.281 -7.609 0.088 1 98.69 302 VAL B CA 1
ATOM 4848 C C . VAL B 1 302 ? 11.062 -7.52 1.397 1 98.69 302 VAL B C 1
ATOM 4850 O O . VAL B 1 302 ? 12.297 -7.562 1.396 1 98.69 302 VAL B O 1
ATOM 4853 N N . ASP B 1 303 ? 10.336 -7.293 2.521 1 97.81 303 ASP B N 1
ATOM 4854 C CA . ASP B 1 303 ? 11 -7.344 3.82 1 97.81 303 ASP B CA 1
ATOM 4855 C C . ASP B 1 303 ? 11.43 -8.766 4.16 1 97.81 303 ASP B C 1
ATOM 4857 O O . ASP B 1 303 ? 10.656 -9.711 4 1 97.81 303 ASP B O 1
ATOM 4861 N N . LEU B 1 304 ? 12.609 -8.906 4.68 1 95.69 304 LEU B N 1
ATOM 4862 C CA . LEU B 1 304 ? 13.18 -10.242 4.781 1 95.69 304 LEU B CA 1
ATOM 4863 C C . LEU B 1 304 ? 13.32 -10.664 6.242 1 95.69 304 LEU B C 1
ATOM 4865 O O . LEU B 1 304 ? 13.82 -11.75 6.531 1 95.69 304 LEU B O 1
ATOM 4869 N N . GLU B 1 305 ? 12.875 -9.812 7.176 1 91.81 305 GLU B N 1
ATOM 4870 C CA . GLU B 1 305 ? 13.117 -10.156 8.57 1 91.81 305 GLU B CA 1
ATOM 4871 C C . GLU B 1 305 ? 11.977 -9.664 9.469 1 91.81 305 GLU B C 1
ATOM 4873 O O . GLU B 1 305 ? 11.227 -8.766 9.078 1 91.81 305 GLU B O 1
ATOM 4878 N N . GLY B 1 306 ? 11.992 -10.352 10.609 1 92.38 306 GLY B N 1
ATOM 4879 C CA . GLY B 1 306 ? 11.094 -9.859 11.648 1 92.38 306 GLY B CA 1
ATOM 4880 C C . GLY B 1 306 ? 9.633 -10.086 11.328 1 92.38 306 GLY B C 1
ATOM 4881 O O . GLY B 1 306 ? 9.297 -10.953 10.516 1 92.38 306 GLY B O 1
ATOM 4882 N N . PRO B 1 307 ? 8.773 -9.352 12.062 1 95.19 307 PRO B N 1
ATOM 4883 C CA . PRO B 1 307 ? 7.332 -9.508 11.852 1 95.19 307 PRO B CA 1
ATOM 4884 C C . PRO B 1 307 ? 6.891 -9.109 10.445 1 95.19 307 PRO B C 1
ATOM 4886 O O . PRO B 1 307 ? 5.793 -9.477 10.016 1 95.19 307 PRO B O 1
ATOM 4889 N N . PHE B 1 308 ? 7.762 -8.453 9.703 1 97.12 308 PHE B N 1
ATOM 4890 C CA . PHE B 1 308 ? 7.41 -7.93 8.391 1 97.12 308 PHE B CA 1
ATOM 4891 C C . PHE B 1 308 ? 7.934 -8.836 7.281 1 97.12 308 PHE B C 1
ATOM 4893 O O . PHE B 1 308 ? 7.773 -8.539 6.098 1 97.12 308 PHE B O 1
ATOM 4900 N N . ARG B 1 309 ? 8.617 -9.945 7.648 1 95.75 309 ARG B N 1
ATOM 4901 C CA . ARG B 1 309 ? 9.148 -10.852 6.637 1 95.75 309 ARG B CA 1
ATOM 4902 C C . ARG B 1 309 ? 8.07 -11.266 5.648 1 95.75 309 ARG B C 1
ATOM 4904 O O . ARG B 1 309 ? 6.98 -11.695 6.051 1 95.75 309 ARG B O 1
ATOM 4911 N N . GLY B 1 310 ? 8.328 -11.047 4.328 1 97.5 310 GLY B N 1
ATOM 4912 C CA . GLY B 1 310 ? 7.41 -11.422 3.266 1 97.5 310 GLY B CA 1
ATOM 4913 C C . GLY B 1 310 ? 6.516 -10.273 2.826 1 97.5 310 GLY B C 1
ATOM 4914 O O . GLY B 1 310 ? 5.742 -10.414 1.877 1 97.5 310 GLY B O 1
ATOM 4915 N N . ARG B 1 311 ? 6.648 -9.102 3.49 1 98.62 311 ARG B N 1
ATOM 4916 C CA . ARG B 1 311 ? 5.859 -7.941 3.092 1 98.62 311 ARG B CA 1
ATOM 4917 C C . ARG B 1 311 ? 6.328 -7.398 1.746 1 98.62 311 ARG B C 1
ATOM 4919 O O . ARG B 1 311 ? 7.516 -7.129 1.56 1 98.62 311 ARG B O 1
ATOM 4926 N N . THR B 1 312 ? 5.43 -7.332 0.816 1 98.88 312 THR B N 1
ATOM 4927 C CA . THR B 1 312 ? 5.668 -6.602 -0.422 1 98.88 312 THR B CA 1
ATOM 4928 C C . THR B 1 312 ? 5.398 -5.109 -0.228 1 98.88 312 THR B C 1
ATOM 4930 O O . THR B 1 312 ? 4.293 -4.715 0.147 1 98.88 312 THR B O 1
ATOM 4933 N N . ILE B 1 313 ? 6.398 -4.254 -0.494 1 98.81 313 ILE B N 1
ATOM 4934 C CA . ILE B 1 313 ? 6.285 -2.842 -0.146 1 98.81 313 ILE B CA 1
ATOM 4935 C C . ILE B 1 313 ? 7.156 -2.008 -1.086 1 98.81 313 ILE B C 1
ATOM 4937 O O . ILE B 1 313 ? 8.039 -2.539 -1.757 1 98.81 313 ILE B O 1
ATOM 4941 N N . GLY B 1 314 ? 6.812 -0.761 -1.199 1 98.5 314 GLY B N 1
ATOM 4942 C CA . GLY B 1 314 ? 7.633 0.131 -2.004 1 98.5 314 GLY B CA 1
ATOM 4943 C C . GLY B 1 314 ? 9.047 0.277 -1.476 1 98.5 314 GLY B C 1
ATOM 4944 O O . GLY B 1 314 ? 9.266 0.332 -0.263 1 98.5 314 GLY B O 1
ATOM 4945 N N . ASP B 1 315 ? 10 0.274 -2.379 1 97.5 315 ASP B N 1
ATOM 4946 C CA . ASP B 1 315 ? 11.398 0.524 -2.064 1 97.5 315 ASP B CA 1
ATOM 4947 C C . ASP B 1 315 ? 11.688 2.023 -1.992 1 97.5 315 ASP B C 1
ATOM 4949 O O . ASP B 1 315 ? 11.82 2.684 -3.023 1 97.5 315 ASP B O 1
ATOM 4953 N N . ARG B 1 316 ? 11.828 2.547 -0.791 1 93.81 316 ARG B N 1
ATOM 4954 C CA . ARG B 1 316 ? 12.023 3.977 -0.58 1 93.81 316 ARG B CA 1
ATOM 4955 C C . ARG B 1 316 ? 13.234 4.488 -1.354 1 93.81 316 ARG B C 1
ATOM 4957 O O . ARG B 1 316 ? 13.227 5.613 -1.852 1 93.81 316 ARG B O 1
ATOM 4964 N N . SER B 1 317 ? 14.289 3.693 -1.501 1 93.25 317 SER B N 1
ATOM 4965 C CA . SER B 1 317 ? 15.531 4.117 -2.146 1 93.25 317 SER B CA 1
ATOM 4966 C C . SER B 1 317 ? 15.336 4.301 -3.648 1 93.25 317 SER B C 1
ATOM 4968 O O . SER B 1 317 ? 16.156 4.934 -4.312 1 93.25 317 SER B O 1
ATOM 4970 N N . ARG B 1 318 ? 14.242 3.766 -4.188 1 95.12 318 ARG B N 1
ATOM 4971 C CA . ARG B 1 318 ? 13.984 3.873 -5.621 1 95.12 318 ARG B CA 1
ATOM 4972 C C . ARG B 1 318 ? 12.656 4.574 -5.887 1 95.12 318 ARG B C 1
ATOM 4974 O O . ARG B 1 318 ? 12.094 4.457 -6.977 1 95.12 318 ARG B O 1
ATOM 4981 N N . LEU B 1 319 ? 12.141 5.246 -4.844 1 94.25 319 LEU B N 1
ATOM 4982 C CA . LEU B 1 319 ? 10.836 5.895 -4.938 1 94.25 319 LEU B CA 1
ATOM 4983 C C . LEU B 1 319 ? 10.844 6.984 -6 1 94.25 319 LEU B C 1
ATOM 4985 O O . LEU B 1 319 ? 9.875 7.141 -6.746 1 94.25 319 LEU B O 1
ATOM 4989 N N . GLN B 1 320 ? 11.984 7.719 -6.129 1 91.75 320 GLN B N 1
ATOM 4990 C CA . GLN B 1 320 ? 12.047 8.875 -7.02 1 91.75 320 GLN B CA 1
ATOM 4991 C C . GLN B 1 320 ? 12.492 8.461 -8.422 1 91.75 320 GLN B C 1
ATOM 4993 O O . GLN B 1 320 ? 12.492 9.281 -9.344 1 91.75 320 GLN B O 1
ATOM 4998 N N . ASP B 1 321 ? 12.93 7.164 -8.562 1 94.12 321 ASP B N 1
ATOM 4999 C CA . ASP B 1 321 ? 13.258 6.66 -9.898 1 94.12 321 ASP B CA 1
ATOM 5000 C C . ASP B 1 321 ? 12.023 6.613 -10.789 1 94.12 321 ASP B C 1
ATOM 5002 O O . ASP B 1 321 ? 11.047 5.934 -10.477 1 94.12 321 ASP B O 1
ATOM 5006 N N . PRO B 1 322 ? 12.023 7.387 -11.875 1 93.75 322 PRO B N 1
ATOM 5007 C CA . PRO B 1 322 ? 10.852 7.391 -12.75 1 93.75 322 PRO B CA 1
ATOM 5008 C C . PRO B 1 322 ? 10.648 6.055 -13.469 1 93.75 322 PRO B C 1
ATOM 5010 O O . PRO B 1 322 ? 9.555 5.781 -13.969 1 93.75 322 PRO B O 1
ATOM 5013 N N . ASP B 1 323 ? 11.711 5.277 -13.539 1 96.31 323 ASP B N 1
ATOM 5014 C CA . ASP B 1 323 ? 11.609 3.967 -14.172 1 96.31 323 ASP B CA 1
ATOM 5015 C C . ASP B 1 323 ? 11.055 2.93 -13.195 1 96.31 323 ASP B C 1
ATOM 5017 O O . ASP B 1 323 ? 11.812 2.301 -12.453 1 96.31 323 ASP B O 1
ATOM 5021 N N . LYS B 1 324 ? 9.766 2.719 -13.25 1 97.75 324 LYS B N 1
ATOM 5022 C CA . LYS B 1 324 ? 9.086 1.763 -12.383 1 97.75 324 LYS B CA 1
ATOM 5023 C C . LYS B 1 324 ? 9.039 0.378 -13.023 1 97.75 324 LYS B C 1
ATOM 5025 O O . LYS B 1 324 ? 8.547 0.224 -14.141 1 97.75 324 LYS B O 1
ATOM 5030 N N . HIS B 1 325 ? 9.438 -0.655 -12.242 1 97.06 325 HIS B N 1
ATOM 5031 C CA . HIS B 1 325 ? 9.641 -1.969 -12.844 1 97.06 325 HIS B CA 1
ATOM 5032 C C . HIS B 1 325 ? 8.453 -2.885 -12.578 1 97.06 325 HIS B C 1
ATOM 5034 O O . HIS B 1 325 ? 8.305 -3.922 -13.234 1 97.06 325 HIS B O 1
ATOM 5040 N N . THR B 1 326 ? 7.586 -2.512 -11.68 1 98.56 326 THR B N 1
ATOM 5041 C CA . THR B 1 326 ? 6.445 -3.371 -11.383 1 98.56 326 THR B CA 1
ATOM 5042 C C . THR B 1 326 ? 5.137 -2.596 -11.492 1 98.56 326 THR B C 1
ATOM 5044 O O . THR B 1 326 ? 4.953 -1.578 -10.82 1 98.56 326 THR B O 1
ATOM 5047 N N . GLN B 1 327 ? 4.332 -2.998 -12.391 1 98.69 327 GLN B N 1
ATOM 5048 C CA . GLN B 1 327 ? 2.943 -2.543 -12.406 1 98.69 327 GLN B CA 1
ATOM 5049 C C . GLN B 1 327 ? 2.098 -3.332 -11.406 1 98.69 327 GLN B C 1
ATOM 5051 O O . GLN B 1 327 ? 1.908 -4.539 -11.57 1 98.69 327 GLN B O 1
ATOM 5056 N N . VAL B 1 328 ? 1.618 -2.672 -10.359 1 98.88 328 VAL B N 1
ATOM 5057 C CA . VAL B 1 328 ? 0.816 -3.334 -9.336 1 98.88 328 VAL B CA 1
ATOM 5058 C C . VAL B 1 328 ? -0.668 -3.125 -9.625 1 98.88 328 VAL B C 1
ATOM 5060 O O . VAL B 1 328 ? -1.123 -1.988 -9.781 1 98.88 328 VAL B O 1
ATOM 5063 N N . ALA B 1 329 ? -1.417 -4.199 -9.734 1 98.88 329 ALA B N 1
ATOM 5064 C CA . ALA B 1 329 ? -2.859 -4.098 -9.938 1 98.88 329 ALA B CA 1
ATOM 5065 C C . ALA B 1 329 ? -3.562 -3.67 -8.648 1 98.88 329 ALA B C 1
ATOM 5067 O O . ALA B 1 329 ? -3.432 -4.332 -7.613 1 98.88 329 ALA B O 1
ATOM 5068 N N . LEU B 1 330 ? -4.348 -2.584 -8.766 1 98.44 330 LEU B N 1
ATOM 5069 C CA . LEU B 1 330 ? -5.047 -2.041 -7.605 1 98.44 330 LEU B CA 1
ATOM 5070 C C . LEU B 1 330 ? -6.555 -2.07 -7.816 1 98.44 330 LEU B C 1
ATOM 5072 O O . LEU B 1 330 ? -7.324 -1.936 -6.859 1 98.44 330 LEU B O 1
ATOM 5076 N N . GLY B 1 331 ? -6.961 -2.195 -9.008 1 97.81 331 GLY B N 1
ATOM 5077 C CA . GLY B 1 331 ? -8.359 -2.334 -9.383 1 97.81 331 GLY B CA 1
ATOM 5078 C C . GLY B 1 331 ? -8.602 -3.43 -10.406 1 97.81 331 GLY B C 1
ATOM 5079 O O . GLY B 1 331 ? -7.695 -3.801 -11.148 1 97.81 331 GLY B O 1
ATOM 5080 N N . VAL B 1 332 ? -9.766 -3.949 -10.43 1 98.25 332 VAL B N 1
ATOM 5081 C CA . VAL B 1 332 ? -10.148 -4.992 -11.375 1 98.25 332 VAL B CA 1
ATOM 5082 C C . VAL B 1 332 ? -11.602 -4.801 -11.797 1 98.25 332 VAL B C 1
ATOM 5084 O O . VAL B 1 332 ? -12.453 -4.438 -10.984 1 98.25 332 VAL B O 1
ATOM 5087 N N . ASP B 1 333 ? -11.836 -4.945 -13.055 1 98.25 333 ASP B N 1
ATOM 5088 C CA . ASP B 1 333 ? -13.203 -5.02 -13.57 1 98.25 333 ASP B CA 1
ATOM 5089 C C . ASP B 1 333 ? -13.828 -6.375 -13.266 1 98.25 333 ASP B C 1
ATOM 5091 O O . ASP B 1 333 ? -13.805 -7.277 -14.102 1 98.25 333 ASP B O 1
ATOM 5095 N N . VAL B 1 334 ? -14.492 -6.453 -12.156 1 97.06 334 VAL B N 1
ATOM 5096 C CA . VAL B 1 334 ? -14.93 -7.723 -11.586 1 97.06 334 VAL B CA 1
ATOM 5097 C C . VAL B 1 334 ? -15.953 -8.383 -12.5 1 97.06 334 VAL B C 1
ATOM 5099 O O . VAL B 1 334 ? -15.805 -9.547 -12.883 1 97.06 334 VAL B O 1
ATOM 5102 N N . PRO B 1 335 ? -17 -7.703 -12.969 1 97.38 335 PRO B N 1
ATOM 5103 C CA . PRO B 1 335 ? -17.984 -8.367 -13.836 1 97.38 335 PRO B CA 1
ATOM 5104 C C . PRO B 1 335 ? -17.359 -8.875 -15.133 1 97.38 335 PRO B C 1
ATOM 5106 O O . PRO B 1 335 ? -17.656 -9.992 -15.562 1 97.38 335 PRO B O 1
ATOM 5109 N N . GLU B 1 336 ? -16.516 -8.078 -15.719 1 98.56 336 GLU B N 1
ATOM 5110 C CA . GLU B 1 336 ? -15.891 -8.492 -16.969 1 98.56 336 GLU B CA 1
ATOM 5111 C C . GLU B 1 336 ? -15.008 -9.719 -16.766 1 98.56 336 GLU B C 1
ATOM 5113 O O . GLU B 1 336 ? -15.047 -10.664 -17.547 1 98.56 336 GLU B O 1
ATOM 5118 N N . PHE B 1 337 ? -14.258 -9.664 -15.68 1 98.62 337 PHE B N 1
ATOM 5119 C CA . PHE B 1 337 ? -13.383 -10.797 -15.383 1 98.62 337 PHE B CA 1
ATOM 5120 C C . PHE B 1 337 ? -14.195 -12.062 -15.133 1 98.62 337 PHE B C 1
ATOM 5122 O O . PHE B 1 337 ? -13.914 -13.109 -15.711 1 98.62 337 PHE B O 1
ATOM 5129 N N . LEU B 1 338 ? -15.18 -11.992 -14.281 1 98 338 LEU B N 1
ATOM 5130 C CA . LEU B 1 338 ? -15.969 -13.164 -13.93 1 98 338 LEU B CA 1
ATOM 5131 C C . LEU B 1 338 ? -16.672 -13.727 -15.156 1 98 338 LEU B C 1
ATOM 5133 O O . LEU B 1 338 ? -16.75 -14.953 -15.32 1 98 338 LEU B O 1
ATOM 5137 N N . GLY B 1 339 ? -17.188 -12.859 -15.984 1 98.44 339 GLY B N 1
ATOM 5138 C CA . GLY B 1 339 ? -17.797 -13.305 -17.234 1 98.44 339 GLY B CA 1
ATOM 5139 C C . GLY B 1 339 ? -16.844 -14.047 -18.125 1 98.44 339 GLY B C 1
ATOM 5140 O O . GLY B 1 339 ? -17.156 -15.133 -18.625 1 98.44 339 GLY B O 1
ATOM 5141 N N . ARG B 1 340 ? -15.711 -13.531 -18.297 1 98.25 340 ARG B N 1
ATOM 5142 C CA . ARG B 1 340 ? -14.688 -14.156 -19.141 1 98.25 340 ARG B CA 1
ATOM 5143 C C . ARG B 1 340 ? -14.219 -15.477 -18.531 1 98.25 340 ARG B C 1
ATOM 5145 O O . ARG B 1 340 ? -14 -16.453 -19.25 1 98.25 340 ARG B O 1
ATOM 5152 N N . PHE B 1 341 ? -14.094 -15.406 -17.25 1 98.69 341 PHE B N 1
ATOM 5153 C CA . PHE B 1 341 ? -13.656 -16.594 -16.531 1 98.69 341 PHE B CA 1
ATOM 5154 C C . PHE B 1 341 ? -14.609 -17.75 -16.781 1 98.69 341 PHE B C 1
ATOM 5156 O O . PHE B 1 341 ? -14.195 -18.844 -17.172 1 98.69 341 PHE B O 1
ATOM 5163 N N . MET B 1 342 ? -15.836 -17.5 -16.547 1 98.56 342 MET B N 1
ATOM 5164 C CA . MET B 1 342 ? -16.828 -18.562 -16.719 1 98.56 342 MET B CA 1
ATOM 5165 C C . MET B 1 342 ? -16.875 -19.031 -18.156 1 98.56 342 MET B C 1
ATOM 5167 O O . MET B 1 342 ? -16.969 -20.234 -18.422 1 98.56 342 MET B O 1
ATOM 5171 N N . THR B 1 343 ? -16.781 -18.125 -19.078 1 98.5 343 THR B N 1
ATOM 5172 C CA . THR B 1 343 ? -16.844 -18.453 -20.484 1 98.5 343 THR B CA 1
ATOM 5173 C C . THR B 1 343 ? -15.664 -19.344 -20.875 1 98.5 343 THR B C 1
ATOM 5175 O O . THR B 1 343 ? -15.844 -20.391 -21.5 1 98.5 343 THR B O 1
ATOM 5178 N N . ARG B 1 344 ? -14.5 -19 -20.484 1 98.62 344 ARG B N 1
ATOM 5179 C CA . ARG B 1 344 ? -13.289 -19.703 -20.906 1 98.62 344 ARG B CA 1
ATOM 5180 C C . ARG B 1 344 ? -13.18 -21.062 -20.234 1 98.62 344 ARG B C 1
ATOM 5182 O O . ARG B 1 344 ? -12.875 -22.062 -20.891 1 98.62 344 ARG B O 1
ATOM 5189 N N . VAL B 1 345 ? -13.438 -21.109 -18.938 1 98.69 345 VAL B N 1
ATOM 5190 C CA . VAL B 1 345 ? -13.328 -22.359 -18.203 1 98.69 345 VAL B CA 1
ATOM 5191 C C . VAL B 1 345 ? -14.391 -23.344 -18.719 1 98.69 345 VAL B C 1
ATOM 5193 O O . VAL B 1 345 ? -14.102 -24.531 -18.891 1 98.69 345 VAL B O 1
ATOM 5196 N N . THR B 1 346 ? -15.586 -22.828 -18.984 1 98.44 346 THR B N 1
ATOM 5197 C CA . THR B 1 346 ? -16.641 -23.688 -19.516 1 98.44 346 THR B CA 1
ATOM 5198 C C . THR B 1 346 ? -16.266 -24.234 -20.875 1 98.44 346 THR B C 1
ATOM 5200 O O . THR B 1 346 ? -16.516 -25.406 -21.172 1 98.44 346 THR B O 1
ATOM 5203 N N . ALA B 1 347 ? -15.672 -23.391 -21.656 1 97.88 347 ALA B N 1
ATOM 5204 C CA . ALA B 1 347 ? -15.25 -23.828 -23 1 97.88 347 ALA B CA 1
ATOM 5205 C C . ALA B 1 347 ? -14.219 -24.953 -22.906 1 97.88 347 ALA B C 1
ATOM 5207 O O . ALA B 1 347 ? -14.258 -25.906 -23.688 1 97.88 347 ALA B O 1
ATOM 5208 N N . ALA B 1 348 ? -13.328 -24.875 -21.984 1 98.06 348 ALA B N 1
ATOM 5209 C CA . ALA B 1 348 ? -12.289 -25.875 -21.812 1 98.06 348 ALA B CA 1
ATOM 5210 C C . ALA B 1 348 ? -12.883 -27.203 -21.312 1 98.06 348 ALA B C 1
ATOM 5212 O O . ALA B 1 348 ? -12.375 -28.266 -21.641 1 98.06 348 ALA B O 1
ATOM 5213 N N . ALA B 1 349 ? -13.938 -27.109 -20.562 1 97.62 349 ALA B N 1
ATOM 5214 C CA . ALA B 1 349 ? -14.477 -28.281 -19.875 1 97.62 349 ALA B CA 1
ATOM 5215 C C . ALA B 1 349 ? -15.492 -29.016 -20.75 1 97.62 349 ALA B C 1
ATOM 5217 O O . ALA B 1 349 ? -15.984 -30.078 -20.375 1 97.62 349 ALA B O 1
ATOM 5218 N N . ARG B 1 350 ? -15.797 -28.453 -21.906 1 94.25 350 ARG B N 1
ATOM 5219 C CA . ARG B 1 350 ? -16.781 -29.047 -22.812 1 94.25 350 ARG B CA 1
ATOM 5220 C C . ARG B 1 350 ? -16.156 -30.172 -23.641 1 94.25 350 ARG B C 1
ATOM 5222 O O . ARG B 1 350 ? -14.969 -30.109 -23.984 1 94.25 350 ARG B O 1
#

pLDDT: mean 93.66, std 10.97, range [39.38, 98.94]

Nearest PDB structures (foldseek):
  6ba1-assembly1_A  TM=9.742E-01  e=1.134E-41  Gardnerella vaginalis 315-A
  6zk1-assembly2_C  TM=9.103E-01  e=5.203E-28  Zea mays
  6zk5-assembly1_B  TM=9.089E-01  e=5.322E-26  Zea mays
  3b9x-assembly1_B  TM=9.157E-01  e=7.133E-26  Escherichia coli K-12
  3t8j-assembly1_A  TM=8.905E-01  e=1.657E-23  Saccharolobus solfataricus P2